Protein AF-A0A955P0U9-F1 (afdb_monomer_lite)

Secondary structure (DSSP, 8-state):
-----SSHHHHHHHHHGGGS---SSPPPTTHHHHSSSS---------S-------HHHHHHHHS----SS--EEEE-TT-SS---SSSSS-BSSSGGG--GGG-SSS--TT-EEEE---SS-EE--EEPPTT-EEEETTS-EEETTEEEE---GGG--EEE-SSTTS-SEEE-TTEEEES-EEEESSS-SEEEES-EEEEEES-EEEE-SSS-EEEEEESS-EEEEEEES-EEEESSEEEEEES--SEEEEES-EEE--SS-SEEEESS-PEEEEESS-EEEEEEEEEEEES--S-EEE-TT-EEEEEEEEEES--SEEEE-S-EEE-SSS-SEEEETT---EEEEEEEEEE----SS----SEEEESS--EEEEEEEEEEE-SSS-SEEEEEEE-SEEEE---TT-EEEESSS--EEEEEE-SEEEE-S-EEEESSS-SEEEES--SEEEEEEEEEE--SSS-SEEEE--SSTT---EEEEEEEEEE-SSS-SEEEES-S--

Radius of gyration: 32.24 Å; chains: 1; bounding box: 104×56×76 Å

Sequence (503 aa):
MLKNTRLSFILCWISLFYCQVSTSSPPTPVDLFQFAIYWTQTDVPLGTDTEDFTPPDLLCLLSGDCETGPGGIWFIDNSRPTNGDGTLANPFNSFAPVNAPDGTGDADAPGDLLYVLQGNAPYTVRVELEANQQLVGQGVDLVVNNQTLVEGSPEQIPTLNNIGSGTDVVTLANDCQVRGITIDLDGEDGISGVSVVGAVVQDVTITRSGGDPAGIFFMDTPSGTFEIRRVSIAGTGRGIEIRDCEGVFAIQDSMVSDPTDPALQVRGGSANIVVSGETRLQRDGPVVSFTSHSGDATFGETVEIVGSSLSFSGANGRYLFHSDIQFTGTRAGVSVRSNSTGDIHFDRFKAIQMPGSLFPQGMVSVQGGSANLTFDTIDLTQNSGAPLFQIDFDHLGSVTVASSSESIIRSTTGTGMQFDGANGFYRFLCPVDLQGGDSGIDIKGSSGQFTFADVAIDNPSGGNGVDISGSQTAGEIVDVTFENLDIATQGGTGFRVREAGFL

Structure (mmCIF, N/CA/C/O backbone):
data_AF-A0A955P0U9-F1
#
_entry.id   AF-A0A955P0U9-F1
#
loop_
_atom_site.group_PDB
_atom_site.id
_atom_site.type_symbol
_atom_site.label_atom_id
_atom_site.label_alt_id
_atom_site.label_comp_id
_atom_site.label_asym_id
_atom_site.label_entity_id
_atom_site.label_seq_id
_atom_site.pdbx_PDB_ins_code
_atom_site.Cartn_x
_atom_site.Cartn_y
_atom_site.Cartn_z
_atom_site.occupancy
_atom_site.B_iso_or_equiv
_atom_site.auth_seq_id
_atom_site.auth_comp_id
_atom_site.auth_asym_id
_atom_site.auth_atom_id
_atom_site.pdbx_PDB_model_num
ATOM 1 N N . MET A 1 1 ? -47.640 -21.673 -7.850 1.00 38.88 1 MET A N 1
ATOM 2 C CA . MET A 1 1 ? -47.700 -22.932 -7.077 1.00 38.88 1 MET A CA 1
ATOM 3 C C . MET A 1 1 ? -46.566 -22.911 -6.067 1.00 38.88 1 MET A C 1
ATOM 5 O O . MET A 1 1 ? -45.436 -22.723 -6.484 1.00 38.88 1 MET A O 1
ATOM 9 N N . LEU A 1 2 ? -46.920 -23.062 -4.784 1.00 36.91 2 LEU A N 1
ATOM 10 C CA . LEU A 1 2 ? -46.070 -23.244 -3.592 1.00 36.91 2 LEU A CA 1
ATOM 11 C C . LEU A 1 2 ? -45.080 -22.121 -3.218 1.00 36.91 2 LEU A C 1
ATOM 13 O O . LEU A 1 2 ? -43.942 -22.123 -3.667 1.00 36.91 2 LEU A O 1
ATOM 17 N N . LYS A 1 3 ? -45.523 -21.232 -2.311 1.00 36.12 3 LYS A N 1
ATOM 18 C CA . LYS A 1 3 ? -44.789 -20.689 -1.139 1.00 36.12 3 LYS A CA 1
ATOM 19 C C . LYS A 1 3 ? -45.646 -19.599 -0.466 1.00 36.12 3 LYS A C 1
ATOM 21 O O . LYS A 1 3 ? -45.677 -18.483 -0.960 1.00 36.12 3 LYS A O 1
ATOM 26 N N . ASN A 1 4 ? -46.390 -19.952 0.591 1.00 39.09 4 ASN A N 1
ATOM 27 C CA . ASN A 1 4 ? -46.800 -19.077 1.714 1.00 39.09 4 ASN A CA 1
ATOM 28 C C . ASN A 1 4 ? -47.915 -19.733 2.545 1.00 39.09 4 ASN A C 1
ATOM 30 O O . ASN A 1 4 ? -49.094 -19.450 2.361 1.00 39.09 4 ASN A O 1
ATOM 34 N N . THR A 1 5 ? -47.546 -20.611 3.478 1.00 40.34 5 THR A N 1
ATOM 35 C CA . THR A 1 5 ? -48.497 -21.253 4.411 1.00 40.34 5 THR A CA 1
ATOM 36 C C . THR A 1 5 ? -48.125 -21.100 5.886 1.00 40.34 5 THR A C 1
ATOM 38 O O . THR A 1 5 ? -48.725 -21.753 6.730 1.00 40.34 5 THR A O 1
ATOM 41 N N . ARG A 1 6 ? -47.193 -20.203 6.243 1.00 39.09 6 ARG A N 1
ATOM 42 C CA . ARG A 1 6 ? -46.857 -19.938 7.658 1.00 39.09 6 ARG A CA 1
ATOM 43 C C . ARG A 1 6 ? -47.364 -18.605 8.217 1.00 39.09 6 ARG A C 1
ATOM 45 O O . ARG A 1 6 ? -47.448 -18.475 9.428 1.00 39.09 6 ARG A O 1
ATOM 52 N N . LEU A 1 7 ? -47.816 -17.668 7.376 1.00 36.09 7 LEU A N 1
ATOM 53 C CA . LEU A 1 7 ? -48.340 -16.373 7.846 1.00 36.09 7 LEU A CA 1
ATOM 54 C C . LEU A 1 7 ? -49.856 -16.377 8.145 1.00 36.09 7 LEU A C 1
ATOM 56 O O . LEU A 1 7 ? -50.351 -15.515 8.863 1.00 36.09 7 LEU A O 1
ATOM 60 N N . SER A 1 8 ? -50.605 -17.368 7.649 1.00 37.38 8 SER A N 1
ATOM 61 C CA . SER A 1 8 ? -52.070 -17.425 7.811 1.00 37.38 8 SER A CA 1
ATOM 62 C C . SER A 1 8 ? -52.543 -18.042 9.134 1.00 37.38 8 SER A C 1
ATOM 64 O O . SER A 1 8 ? -53.713 -17.902 9.475 1.00 37.38 8 SER A O 1
ATOM 66 N N . PHE A 1 9 ? -51.661 -18.688 9.903 1.00 39.75 9 PHE A N 1
ATOM 67 C CA . PHE A 1 9 ? -52.024 -19.247 11.214 1.00 39.75 9 PHE A CA 1
ATOM 68 C C . PHE A 1 9 ? -51.986 -18.209 12.344 1.00 39.75 9 PHE A C 1
ATOM 70 O O . PHE A 1 9 ? -52.756 -18.322 13.292 1.00 39.75 9 PHE A O 1
ATOM 77 N N . ILE A 1 10 ? -51.169 -17.160 12.208 1.00 40.19 10 ILE A N 1
ATOM 78 C CA . ILE A 1 10 ? -50.999 -16.130 13.246 1.00 40.19 10 ILE A CA 1
ATOM 79 C C . ILE A 1 10 ? -52.130 -15.088 13.185 1.00 40.19 10 ILE A C 1
ATOM 81 O O . ILE A 1 10 ? -52.635 -14.658 14.218 1.00 40.19 10 ILE A O 1
ATOM 85 N N . LEU A 1 11 ? -52.634 -14.761 11.989 1.00 37.34 11 LEU A N 1
ATOM 86 C CA . LEU A 1 11 ? -53.763 -13.832 11.833 1.00 37.34 11 LEU A CA 1
ATOM 87 C C . LEU A 1 11 ? -55.137 -14.469 12.121 1.00 37.34 11 LEU A C 1
ATOM 89 O O . LEU A 1 11 ? -56.071 -13.755 12.472 1.00 37.34 11 LEU A O 1
ATOM 93 N N . CYS A 1 12 ? -55.266 -15.799 12.048 1.00 37.06 12 CYS A N 1
ATOM 94 C CA . CYS A 1 12 ? -56.518 -16.496 12.379 1.00 37.06 12 CYS A CA 1
ATOM 95 C C . CYS A 1 12 ? -56.765 -16.580 13.901 1.00 37.06 12 CYS A C 1
ATOM 97 O O . CYS A 1 12 ? -57.910 -16.624 14.347 1.00 37.06 12 CYS A O 1
ATOM 99 N N . TRP A 1 13 ? -55.703 -16.535 14.711 1.00 37.12 13 TRP A N 1
ATOM 100 C CA . TRP A 1 13 ? -55.807 -16.572 16.174 1.00 37.12 13 TRP A CA 1
ATOM 101 C C . TRP A 1 13 ? -56.169 -15.220 16.802 1.00 37.12 13 TRP A C 1
ATOM 103 O O . TRP A 1 13 ? -56.875 -15.178 17.806 1.00 37.12 13 TRP A O 1
ATOM 113 N N . ILE A 1 14 ? -55.779 -14.107 16.175 1.00 42.09 14 ILE A N 1
ATOM 114 C CA . ILE A 1 14 ? -56.054 -12.758 16.699 1.00 42.09 14 ILE A CA 1
ATOM 115 C C . ILE A 1 14 ? -57.525 -12.350 16.482 1.00 42.09 14 ILE A C 1
ATOM 117 O O . ILE A 1 14 ? -58.091 -11.614 17.288 1.00 42.09 14 ILE A O 1
ATOM 121 N N . SER A 1 15 ? -58.202 -12.879 15.456 1.00 38.53 15 SER A N 1
ATOM 122 C CA . SER A 1 15 ? -59.616 -12.560 15.196 1.00 38.53 15 SER A CA 1
ATOM 123 C C . SER A 1 15 ? -60.617 -13.366 16.033 1.00 38.53 15 SER A C 1
ATOM 125 O O . SER A 1 15 ? -61.756 -12.924 16.179 1.00 38.53 15 SER A O 1
ATOM 127 N N . LEU A 1 16 ? -60.227 -14.508 16.617 1.00 38.75 16 LEU A N 1
ATOM 128 C CA . LEU A 1 16 ? -61.136 -15.301 17.460 1.00 38.75 16 LEU A CA 1
ATOM 129 C C . LEU A 1 16 ? -61.224 -14.795 18.911 1.00 38.75 16 LEU A C 1
ATOM 131 O O . LEU A 1 16 ? -62.203 -15.085 19.594 1.00 38.75 16 LEU A O 1
ATOM 135 N N . PHE A 1 17 ? -60.255 -13.997 19.369 1.00 39.84 17 PHE A N 1
ATOM 136 C CA . PHE A 1 17 ? -60.226 -13.481 20.743 1.00 39.84 17 PHE A CA 1
ATOM 137 C C . PHE A 1 17 ? -60.968 -12.151 20.944 1.00 39.84 17 PHE A C 1
ATOM 139 O O . PHE A 1 17 ? -61.242 -11.768 22.079 1.00 39.84 17 PHE A O 1
ATOM 146 N N . TYR A 1 18 ? -61.392 -11.479 19.869 1.00 38.19 18 TYR A N 1
ATOM 147 C CA . TYR A 1 18 ? -62.153 -10.224 19.967 1.00 38.19 18 TYR A CA 1
ATOM 148 C C . TYR A 1 18 ? -63.669 -10.415 20.186 1.00 38.19 18 TYR A C 1
ATOM 150 O O . TYR A 1 18 ? -64.411 -9.436 20.220 1.00 38.19 18 TYR A O 1
ATOM 158 N N . CYS A 1 19 ? -64.153 -11.656 20.342 1.00 39.44 19 CYS A N 1
ATOM 159 C CA . CYS A 1 19 ? -65.591 -11.960 20.382 1.00 39.44 19 CYS A CA 1
ATOM 160 C C . CYS A 1 19 ? -66.141 -12.409 21.754 1.00 39.44 19 CYS A C 1
ATOM 162 O O . CYS A 1 19 ? -67.324 -12.732 21.836 1.00 39.44 19 CYS A O 1
ATOM 164 N N . GLN A 1 20 ? -65.362 -12.436 22.848 1.00 40.91 20 GLN A N 1
ATOM 165 C CA . GLN A 1 20 ? -65.901 -12.946 24.128 1.00 40.91 20 GLN A CA 1
ATOM 166 C C . GLN A 1 20 ? -65.518 -12.238 25.435 1.00 40.91 20 GLN A C 1
ATOM 168 O O . GLN A 1 20 ? -65.799 -12.774 26.504 1.00 40.91 20 GLN A O 1
ATOM 173 N N . VAL A 1 21 ? -65.019 -11.000 25.410 1.00 38.16 21 VAL A N 1
ATOM 174 C CA . VAL A 1 21 ? -64.883 -10.220 26.656 1.00 38.16 21 VAL A CA 1
ATOM 175 C C . VAL A 1 21 ? -65.615 -8.889 26.531 1.00 38.16 21 VAL A C 1
ATOM 177 O O . VAL A 1 21 ? -65.054 -7.879 26.119 1.00 38.16 21 VAL A O 1
ATOM 180 N N . SER A 1 22 ? -66.903 -8.887 26.891 1.00 51.00 22 SER A N 1
ATOM 181 C CA . SER A 1 22 ? -67.631 -7.657 27.205 1.00 51.00 22 SER A CA 1
ATOM 182 C C . SER A 1 22 ? -67.493 -7.356 28.699 1.00 51.00 22 SER A C 1
ATOM 184 O O . SER A 1 22 ? -68.324 -7.773 29.504 1.00 51.00 22 SER A O 1
ATOM 186 N N . THR A 1 23 ? -66.467 -6.600 29.075 1.00 50.78 23 THR A N 1
ATOM 187 C CA . THR A 1 23 ? -66.472 -5.835 30.329 1.00 50.78 23 THR A CA 1
ATOM 188 C C . THR A 1 23 ? -65.887 -4.446 30.092 1.00 50.78 23 THR A C 1
ATOM 190 O O . THR A 1 23 ? -65.059 -4.227 29.215 1.00 50.78 23 THR A O 1
ATOM 193 N N . SER A 1 24 ? -66.417 -3.482 30.832 1.00 51.28 24 SER A N 1
ATOM 194 C CA . SER A 1 24 ? -66.576 -2.072 30.478 1.00 51.28 24 SER A CA 1
ATOM 195 C C . SER A 1 24 ? -65.393 -1.144 30.807 1.00 51.28 24 SER A C 1
ATOM 197 O O . SER A 1 24 ? -65.598 -0.131 31.473 1.00 51.28 24 SER A O 1
ATOM 199 N N . SER A 1 25 ? -64.179 -1.425 30.322 1.00 54.34 25 SER A N 1
ATOM 200 C CA . SER A 1 25 ? -63.082 -0.431 30.300 1.00 54.34 25 SER A CA 1
ATOM 201 C C . SER A 1 25 ? -61.905 -0.859 29.405 1.00 54.34 25 SER A C 1
ATOM 203 O O . SER A 1 25 ? -61.571 -2.042 29.408 1.00 54.34 25 SER A O 1
ATOM 205 N N . PRO A 1 26 ? -61.253 0.065 28.666 1.00 52.50 26 PRO A N 1
ATOM 206 C CA . PRO A 1 26 ? -60.088 -0.254 27.837 1.00 52.50 26 PRO A CA 1
ATOM 207 C C . PRO A 1 26 ? -58.852 -0.557 28.710 1.00 52.50 26 PRO A C 1
ATOM 209 O O . PRO A 1 26 ? -58.604 0.194 29.657 1.00 52.50 26 PRO A O 1
ATOM 212 N N . PRO A 1 27 ? -58.071 -1.616 28.420 1.00 49.41 27 PRO A N 1
ATOM 213 C CA . PRO A 1 27 ? -56.840 -1.906 29.152 1.00 49.41 27 PRO A CA 1
ATOM 214 C C . PRO A 1 27 ? -55.739 -0.899 28.792 1.00 49.41 27 PRO A C 1
ATOM 216 O O . PRO A 1 27 ? -55.672 -0.404 27.663 1.00 49.41 27 PRO A O 1
ATOM 219 N N . THR A 1 28 ? -54.877 -0.582 29.757 1.00 51.22 28 THR A N 1
ATOM 220 C CA . THR A 1 28 ? -53.700 0.269 29.541 1.00 51.22 28 THR A CA 1
ATOM 221 C C . THR A 1 28 ? -52.543 -0.556 28.948 1.00 51.22 28 THR A C 1
ATOM 223 O O . THR A 1 28 ? -52.514 -1.777 29.108 1.00 51.22 28 THR A O 1
ATOM 226 N N . PRO A 1 29 ? -51.564 0.071 28.263 1.00 45.16 29 PRO A N 1
ATOM 227 C CA . PRO A 1 29 ? -50.500 -0.638 27.532 1.00 45.16 29 PRO A CA 1
ATOM 228 C C . PRO A 1 29 ? -49.595 -1.551 28.379 1.00 45.16 29 PRO A C 1
ATOM 230 O O . PRO A 1 29 ? -48.857 -2.355 27.819 1.00 45.16 29 PRO A O 1
ATOM 233 N N . VAL A 1 30 ? -49.652 -1.450 29.710 1.00 45.56 30 VAL A N 1
ATOM 234 C CA . VAL A 1 30 ? -48.815 -2.232 30.635 1.00 45.56 30 VAL A CA 1
ATOM 235 C C . VAL A 1 30 ? -49.377 -3.647 30.860 1.00 45.56 30 VAL A C 1
ATOM 237 O O . VAL A 1 30 ? -48.612 -4.580 31.087 1.00 45.56 30 VAL A O 1
ATOM 240 N N . ASP A 1 31 ? -50.686 -3.859 30.676 1.00 44.25 31 ASP A N 1
ATOM 241 C CA . ASP A 1 31 ? -51.332 -5.159 30.935 1.00 44.25 31 ASP A CA 1
ATOM 242 C C . ASP A 1 31 ? -51.135 -6.190 29.805 1.00 44.25 31 ASP A C 1
ATOM 244 O O . ASP A 1 31 ? -51.326 -7.389 30.010 1.00 44.25 31 ASP A O 1
ATOM 248 N N . LEU A 1 32 ? -50.713 -5.758 28.610 1.00 44.66 32 LEU A N 1
ATOM 249 C CA . LEU A 1 32 ? -50.479 -6.654 27.467 1.00 44.66 32 LEU A CA 1
ATOM 250 C C . LEU A 1 32 ? -49.106 -7.339 27.501 1.00 44.66 32 LEU A C 1
ATOM 252 O O . LEU A 1 32 ? -48.953 -8.408 26.913 1.00 44.66 32 LEU A O 1
ATOM 256 N N . PHE A 1 33 ? -48.129 -6.778 28.218 1.00 42.69 33 PHE A N 1
ATOM 257 C CA . PHE A 1 33 ? -46.791 -7.371 28.323 1.00 42.69 33 PHE A CA 1
ATOM 258 C C . PHE A 1 33 ? -46.695 -8.419 29.440 1.00 42.69 33 PHE A C 1
ATOM 260 O O . PHE A 1 33 ? -45.906 -9.356 29.351 1.00 42.69 33 PHE A O 1
ATOM 267 N N . GLN A 1 34 ? -47.548 -8.320 30.463 1.00 37.94 34 GLN A N 1
ATOM 268 C CA . GLN A 1 34 ? -47.523 -9.231 31.609 1.00 37.94 34 GLN A CA 1
ATOM 269 C C . GLN A 1 34 ? -48.381 -10.494 31.406 1.00 37.94 34 GLN A C 1
ATOM 271 O O . GLN A 1 34 ? -48.203 -11.484 32.112 1.00 37.94 34 GLN A O 1
ATOM 276 N N . PHE A 1 35 ? -49.260 -10.506 30.397 1.00 37.50 35 PHE A N 1
ATOM 277 C CA . PHE A 1 35 ? -50.147 -11.641 30.115 1.00 37.50 35 PHE A CA 1
ATOM 278 C C . PHE A 1 35 ? -49.555 -12.704 29.174 1.00 37.50 35 PHE A C 1
ATOM 280 O O . PHE A 1 35 ? -50.060 -13.823 29.129 1.00 37.50 35 PHE A O 1
ATOM 287 N N . ALA A 1 36 ? -48.468 -12.402 28.455 1.00 40.53 36 ALA A N 1
ATOM 288 C CA . ALA A 1 36 ? -47.833 -13.356 27.539 1.00 40.53 36 ALA A CA 1
ATOM 289 C C . ALA A 1 36 ? -46.915 -14.379 28.240 1.00 40.53 36 ALA A C 1
ATOM 291 O O . ALA A 1 36 ? -46.544 -15.377 27.630 1.00 40.53 36 ALA A O 1
ATOM 292 N N . ILE A 1 37 ? -46.573 -14.165 29.517 1.00 43.19 37 ILE A N 1
ATOM 293 C CA . ILE A 1 37 ? -45.608 -15.005 30.252 1.00 43.19 37 ILE A CA 1
ATOM 294 C C . ILE A 1 37 ? -46.299 -15.999 31.209 1.00 43.19 37 ILE A C 1
ATOM 296 O O . ILE A 1 37 ? -45.670 -16.940 31.677 1.00 43.19 37 ILE A O 1
ATOM 300 N N . TYR A 1 38 ? -47.611 -15.878 31.452 1.00 37.62 38 TYR A N 1
ATOM 301 C CA . TYR A 1 38 ? -48.301 -16.679 32.478 1.00 37.62 38 TYR A CA 1
ATOM 302 C C . TYR A 1 38 ? -49.257 -17.773 31.976 1.00 37.62 38 TYR A C 1
ATOM 304 O O . TYR A 1 38 ? -50.016 -18.313 32.778 1.00 37.62 38 TYR A O 1
ATOM 312 N N . TRP A 1 39 ? -49.239 -18.143 30.689 1.00 36.34 39 TRP A N 1
ATOM 313 C CA . TRP A 1 39 ? -50.168 -19.160 30.167 1.00 36.34 39 TRP A CA 1
ATOM 314 C C . TRP A 1 39 ? -49.530 -20.190 29.222 1.00 36.34 39 TRP A C 1
ATOM 316 O O . TRP A 1 39 ? -49.889 -20.314 28.054 1.00 36.34 39 TRP A O 1
ATOM 326 N N . THR A 1 40 ? -48.624 -21.005 29.769 1.00 44.03 40 THR A N 1
ATOM 327 C CA . THR A 1 40 ? -48.316 -22.358 29.253 1.00 44.03 40 THR A CA 1
ATOM 328 C C . THR A 1 40 ? -48.341 -23.440 30.342 1.00 44.03 40 THR A C 1
ATOM 330 O O . THR A 1 40 ? -47.801 -24.524 30.149 1.00 44.03 40 THR A O 1
ATOM 333 N N . GLN A 1 41 ? -49.028 -23.210 31.466 1.00 46.50 41 GLN A N 1
ATOM 334 C CA . GLN A 1 41 ? -49.318 -24.264 32.445 1.00 46.50 41 GLN A CA 1
ATOM 335 C C . GLN A 1 41 ? -50.801 -24.638 32.402 1.00 46.50 41 GLN A C 1
ATOM 337 O O . GLN A 1 41 ? -51.637 -24.037 33.068 1.00 46.50 41 GLN A O 1
ATOM 342 N N . THR A 1 42 ? -51.124 -25.656 31.604 1.00 43.25 42 THR A N 1
ATOM 343 C CA . THR A 1 42 ? -52.316 -26.486 31.823 1.00 43.25 42 THR A CA 1
ATOM 344 C C . THR A 1 42 ? -51.914 -27.960 31.781 1.00 43.25 42 THR A C 1
ATOM 346 O O . THR A 1 42 ? -51.629 -28.521 30.729 1.00 43.25 42 THR A O 1
ATOM 349 N N . ASP A 1 43 ? -51.827 -28.533 32.982 1.00 50.81 43 ASP A N 1
ATOM 350 C CA . ASP A 1 43 ? -52.039 -29.931 33.370 1.00 50.81 43 ASP A CA 1
ATOM 351 C C . ASP A 1 43 ? -51.729 -31.040 32.345 1.00 50.81 43 ASP A C 1
ATOM 353 O O . ASP A 1 43 ? -52.620 -31.585 31.689 1.00 50.81 43 ASP A O 1
ATOM 357 N N . VAL A 1 44 ? -50.471 -31.494 32.333 1.00 40.94 44 VAL A N 1
ATOM 358 C CA . VAL A 1 44 ? -50.109 -32.868 31.944 1.00 40.94 44 VAL A CA 1
ATOM 359 C C . VAL A 1 44 ? -49.415 -33.541 33.141 1.00 40.94 44 VAL A C 1
ATOM 361 O O . VAL A 1 44 ? -48.464 -32.970 33.678 1.00 40.94 44 VAL A O 1
ATOM 364 N N . PRO A 1 45 ? -49.854 -34.730 33.602 1.00 43.91 45 PRO A N 1
ATOM 365 C CA . PRO A 1 45 ? -49.245 -35.393 34.752 1.00 43.91 45 PRO A CA 1
ATOM 366 C C . PRO A 1 45 ? -47.844 -35.936 34.429 1.00 43.91 45 PRO A C 1
ATOM 368 O O . PRO A 1 45 ? -47.698 -36.857 33.630 1.00 43.91 45 PRO A O 1
ATOM 371 N N . LEU A 1 46 ? -46.846 -35.350 35.095 1.00 44.41 46 LEU A N 1
ATOM 372 C CA . LEU A 1 46 ? -45.542 -35.879 35.524 1.00 44.41 46 LEU A CA 1
ATOM 373 C C . LEU A 1 46 ? -45.052 -37.190 34.868 1.00 44.41 46 LEU A C 1
ATOM 375 O O . LEU A 1 46 ? -45.274 -38.288 35.381 1.00 44.41 46 LEU A O 1
ATOM 379 N N . GLY A 1 47 ? -44.260 -37.035 33.806 1.00 39.25 47 GLY A N 1
ATOM 380 C CA . GLY A 1 47 ? -43.128 -37.905 33.487 1.00 39.25 47 GLY A CA 1
ATOM 381 C C . GLY A 1 47 ? -41.851 -37.075 33.628 1.00 39.25 47 GLY A C 1
ATOM 382 O O . GLY A 1 47 ? -41.746 -36.011 33.030 1.00 39.25 47 GLY A O 1
ATOM 383 N N . THR A 1 48 ? -40.939 -37.515 34.487 1.00 51.31 48 THR A N 1
ATOM 384 C CA . THR A 1 48 ? -39.700 -36.831 34.878 1.00 51.31 48 THR A CA 1
ATOM 385 C C . THR A 1 48 ? -38.725 -36.694 33.708 1.00 51.31 48 THR A C 1
ATOM 387 O O . THR A 1 48 ? -38.015 -37.647 33.407 1.00 51.31 48 THR A O 1
ATOM 390 N N . ASP A 1 49 ? -38.744 -35.539 33.049 1.00 44.41 49 ASP A N 1
ATOM 391 C CA . ASP A 1 49 ? -37.568 -34.812 32.541 1.00 44.41 49 ASP A CA 1
ATOM 392 C C . ASP A 1 49 ? -38.056 -33.475 31.968 1.00 44.41 49 ASP A C 1
ATOM 394 O O . ASP A 1 49 ? -38.284 -33.303 30.772 1.00 44.41 49 ASP A O 1
ATOM 398 N N . THR A 1 50 ? -38.307 -32.525 32.867 1.00 39.81 50 THR A N 1
ATOM 399 C CA . THR A 1 50 ? -38.392 -31.106 32.521 1.00 39.81 50 THR A CA 1
ATOM 400 C C . THR A 1 50 ? -37.013 -30.515 32.753 1.00 39.81 50 THR A C 1
ATOM 402 O O . THR A 1 50 ? -36.720 -30.030 33.845 1.00 39.81 50 THR A O 1
ATOM 405 N N . GLU A 1 51 ? -36.157 -30.583 31.736 1.00 42.78 51 GLU A N 1
ATOM 406 C CA . GLU A 1 51 ? -35.146 -29.543 31.597 1.00 42.78 51 GLU A CA 1
ATOM 407 C C . GLU A 1 51 ? -35.895 -28.254 31.253 1.00 42.78 51 GLU A C 1
ATOM 409 O O . GLU A 1 51 ? -36.488 -28.115 30.179 1.00 42.78 51 GLU A O 1
ATOM 414 N N . ASP A 1 52 ? -35.959 -27.362 32.238 1.00 39.19 52 ASP A N 1
ATOM 415 C CA . ASP A 1 52 ? -36.456 -26.002 32.101 1.00 39.19 52 ASP A CA 1
ATOM 416 C C . ASP A 1 52 ? -35.640 -25.275 31.023 1.00 39.19 52 ASP A C 1
ATOM 418 O O . ASP A 1 52 ? -34.563 -24.747 31.279 1.00 39.19 52 ASP A O 1
ATOM 422 N N . PHE A 1 53 ? -36.180 -25.209 29.808 1.00 41.19 53 PHE A N 1
ATOM 423 C CA . PHE A 1 53 ? -35.814 -24.198 28.820 1.00 41.19 53 PHE A CA 1
ATOM 424 C C . PHE A 1 53 ? -36.688 -22.953 29.040 1.00 41.19 53 PHE A C 1
ATOM 426 O O . PHE A 1 53 ? -37.496 -22.574 28.190 1.00 41.19 53 PHE A O 1
ATOM 433 N N . THR A 1 54 ? -36.552 -22.290 30.189 1.00 43.12 54 THR A N 1
ATOM 434 C CA . THR A 1 54 ? -36.719 -20.830 30.184 1.00 43.12 54 THR A CA 1
ATOM 435 C C . THR A 1 54 ? -35.489 -20.296 29.453 1.00 43.12 54 THR A C 1
ATOM 437 O O . THR A 1 54 ? -34.413 -20.783 29.758 1.00 43.12 54 THR A O 1
ATOM 440 N N . PRO A 1 55 ? -35.579 -19.408 28.447 1.00 44.25 55 PRO A N 1
ATOM 441 C CA . PRO A 1 55 ? -34.383 -18.864 27.807 1.00 44.25 55 PRO A CA 1
ATOM 442 C C . PRO A 1 55 ? -33.661 -18.004 28.856 1.00 44.25 55 PRO A C 1
ATOM 444 O O . PRO A 1 55 ? -34.103 -16.875 29.090 1.00 44.25 55 PRO A O 1
ATOM 447 N N . PRO A 1 56 ? -32.612 -18.502 29.541 1.00 47.62 56 PRO A N 1
ATOM 448 C CA . PRO A 1 56 ? -32.019 -17.785 30.665 1.00 47.62 56 PRO A CA 1
ATOM 449 C C . PRO A 1 56 ? -31.233 -16.574 30.151 1.00 47.62 56 PRO A C 1
ATOM 451 O O . PRO A 1 56 ? -31.025 -15.606 30.875 1.00 47.62 56 PRO A O 1
ATOM 454 N N . ASP A 1 57 ? -30.876 -16.587 28.868 1.00 52.47 57 ASP A N 1
ATOM 455 C CA . ASP A 1 57 ? -29.861 -15.700 28.327 1.00 52.47 57 ASP A CA 1
ATOM 456 C C . ASP A 1 57 ? -30.370 -14.281 28.061 1.00 52.47 57 ASP A C 1
ATOM 458 O O . ASP A 1 57 ? -29.612 -13.337 28.238 1.00 52.47 57 ASP A O 1
ATOM 462 N N . LEU A 1 58 ? -31.647 -14.073 27.706 1.00 51.03 58 LEU A N 1
ATOM 463 C CA . LEU A 1 58 ? -32.123 -12.712 27.398 1.00 51.03 58 LEU A CA 1
ATOM 464 C C . LEU A 1 58 ? -32.343 -11.851 28.642 1.00 51.03 58 LEU A C 1
ATOM 466 O O . LEU A 1 58 ? -32.102 -10.646 28.609 1.00 51.03 58 LEU A O 1
ATOM 470 N N . LEU A 1 59 ? -32.838 -12.451 29.728 1.00 54.09 59 LEU A N 1
ATOM 471 C CA . LEU A 1 59 ? -33.128 -11.706 30.952 1.00 54.09 59 LEU A CA 1
ATOM 472 C C . LEU A 1 59 ? -31.845 -11.425 31.745 1.00 54.09 59 LEU A C 1
ATOM 474 O O . LEU A 1 59 ? -31.735 -10.351 32.328 1.00 54.09 59 LEU A O 1
ATOM 478 N N . CYS A 1 60 ? -30.866 -12.338 31.692 1.00 55.31 60 CYS A N 1
ATOM 479 C CA . CYS A 1 60 ? -29.541 -12.149 32.290 1.00 55.31 60 CYS A CA 1
ATOM 480 C C . CYS A 1 60 ? -28.745 -11.030 31.594 1.00 55.31 60 CYS A C 1
ATOM 482 O O . CYS A 1 60 ? -28.052 -10.261 32.256 1.00 55.31 60 CYS A O 1
ATOM 484 N N . LEU A 1 61 ? -28.897 -10.891 30.269 1.00 52.66 61 LEU A N 1
ATOM 485 C CA . LEU A 1 61 ? -28.242 -9.843 29.474 1.00 52.66 61 LEU A CA 1
ATOM 486 C C . LEU A 1 61 ? -28.784 -8.434 29.768 1.00 52.66 61 LEU A C 1
ATOM 488 O O . LEU A 1 61 ? -28.066 -7.449 29.635 1.00 52.66 61 LEU A O 1
ATOM 492 N N . LEU A 1 62 ? -30.058 -8.328 30.157 1.00 57.44 62 LEU A N 1
ATOM 493 C CA . LEU A 1 62 ? -30.720 -7.051 30.447 1.00 57.44 62 LEU A CA 1
ATOM 494 C C . LEU A 1 62 ? -30.592 -6.619 31.915 1.00 57.44 62 LEU A C 1
ATOM 496 O O . LEU A 1 62 ? -30.761 -5.435 32.200 1.00 57.44 62 LEU A O 1
ATOM 500 N N . SER A 1 63 ? -30.333 -7.549 32.844 1.00 58.88 63 SER A N 1
ATOM 501 C CA . SER A 1 63 ? -30.278 -7.252 34.283 1.00 58.88 63 SER A CA 1
ATOM 502 C C . SER A 1 63 ? -28.879 -6.945 34.821 1.00 58.88 63 SER A C 1
ATOM 504 O O . SER A 1 63 ? -28.788 -6.475 35.947 1.00 58.88 63 SER A O 1
ATOM 506 N N . GLY A 1 64 ? -27.809 -7.190 34.056 1.00 51.59 64 GLY A N 1
ATOM 507 C CA . GLY A 1 64 ? -26.428 -6.892 34.474 1.00 51.59 64 GLY A CA 1
ATOM 508 C C . GLY A 1 64 ? -25.862 -7.807 35.572 1.00 51.59 64 GLY A C 1
ATOM 509 O O . GLY A 1 64 ? -24.747 -7.582 36.023 1.00 51.59 64 GLY A O 1
ATOM 510 N N . ASP A 1 65 ? -26.600 -8.848 35.973 1.00 46.09 65 ASP A N 1
ATOM 511 C CA . ASP A 1 65 ? -26.266 -9.727 37.109 1.00 46.09 65 ASP A CA 1
ATOM 512 C C . ASP A 1 65 ? -25.768 -11.125 36.683 1.00 46.09 65 ASP A C 1
ATOM 514 O O . ASP A 1 65 ? -25.618 -12.021 37.517 1.00 46.09 65 ASP A O 1
ATOM 518 N N . CYS A 1 66 ? -25.526 -11.356 35.389 1.00 48.06 66 CYS A N 1
ATOM 519 C CA . CYS A 1 66 ? -24.852 -12.579 34.965 1.00 48.06 66 CYS A CA 1
ATOM 520 C C . CYS A 1 66 ? -23.368 -12.477 35.323 1.00 48.06 66 CYS A C 1
ATOM 522 O O . CYS A 1 66 ? -22.701 -11.548 34.876 1.00 48.06 66 CYS A O 1
ATOM 524 N N . GLU A 1 67 ? -22.830 -13.469 36.038 1.00 42.66 67 GLU A N 1
ATOM 525 C CA . GLU A 1 67 ? -21.426 -13.841 35.855 1.00 42.66 67 GLU A CA 1
ATOM 526 C C . GLU A 1 67 ? -21.300 -14.262 34.390 1.00 42.66 67 GLU A C 1
ATOM 528 O O . GLU A 1 67 ? -21.594 -15.399 34.012 1.00 42.66 67 GLU A O 1
ATOM 533 N N . THR A 1 68 ? -21.008 -13.288 33.533 1.00 40.47 68 THR A N 1
ATOM 534 C CA . THR A 1 68 ? -20.820 -13.516 32.116 1.00 40.47 68 THR A CA 1
ATOM 535 C C . THR A 1 68 ? -19.688 -14.522 31.997 1.00 40.47 68 THR A C 1
ATOM 537 O O . THR A 1 68 ? -18.612 -14.353 32.575 1.00 40.47 68 THR A O 1
ATOM 540 N N . GLY A 1 69 ? -19.911 -15.588 31.229 1.00 47.09 69 GLY A N 1
ATOM 541 C CA . GLY A 1 69 ? -18.787 -16.286 30.614 1.00 47.09 69 GLY A CA 1
ATOM 542 C C . GLY A 1 69 ? -17.888 -15.286 29.860 1.00 47.09 69 GLY A C 1
ATOM 543 O O . GLY A 1 69 ? -18.208 -14.101 29.796 1.00 47.09 69 GLY A O 1
ATOM 544 N N . PRO A 1 70 ? -16.765 -15.730 29.280 1.00 51.28 70 PRO A N 1
ATOM 545 C CA . PRO A 1 70 ? -15.837 -14.821 28.602 1.00 51.28 70 PRO A CA 1
ATOM 546 C C . PRO A 1 70 ? -16.582 -13.900 27.609 1.00 51.28 70 PRO A C 1
ATOM 548 O O . PRO A 1 70 ? -17.162 -14.406 26.645 1.00 51.28 70 PRO A O 1
ATOM 551 N N . GLY A 1 71 ? -16.601 -12.588 27.897 1.00 72.25 71 GLY A N 1
ATOM 552 C CA . GLY A 1 71 ? -17.222 -11.519 27.103 1.00 72.25 71 GLY A CA 1
ATOM 553 C C . GLY A 1 71 ? -18.389 -10.764 27.770 1.00 72.25 71 GLY A C 1
ATOM 554 O O . GLY A 1 71 ? -19.549 -10.986 27.417 1.00 72.25 71 GLY A O 1
ATOM 555 N N . GLY A 1 72 ? -18.102 -9.839 28.692 1.00 92.81 72 GLY A N 1
ATOM 556 C CA . GLY A 1 72 ? -19.028 -8.795 29.154 1.00 92.81 72 GLY A CA 1
ATOM 557 C C . GLY A 1 72 ? -19.278 -7.706 28.095 1.00 92.81 72 GLY A C 1
ATOM 558 O O . GLY A 1 72 ? -18.554 -7.606 27.105 1.00 92.81 72 GLY A O 1
ATOM 559 N N . ILE A 1 73 ? -20.324 -6.888 28.280 1.00 96.00 73 ILE A N 1
ATOM 560 C CA . ILE A 1 73 ? -20.618 -5.728 27.417 1.00 96.00 73 ILE A CA 1
ATOM 561 C C . ILE A 1 73 ? -20.652 -4.464 28.270 1.00 96.00 73 ILE A C 1
ATOM 563 O O . ILE A 1 73 ? -21.488 -4.348 29.167 1.00 96.00 73 ILE A O 1
ATOM 567 N N . TRP A 1 74 ? -19.810 -3.495 27.924 1.00 97.62 74 TRP A N 1
ATOM 568 C CA . TRP A 1 74 ? -19.681 -2.222 28.621 1.00 97.62 74 TRP A CA 1
ATOM 569 C C . TRP A 1 74 ? -20.126 -1.074 27.723 1.00 97.62 74 TRP A C 1
ATOM 571 O O . TRP A 1 74 ? -19.643 -0.926 26.604 1.00 97.62 74 TRP A O 1
ATOM 581 N N . PHE A 1 75 ? -21.049 -0.246 28.207 1.00 98.25 75 PHE A N 1
ATOM 582 C CA . PHE A 1 75 ? -21.576 0.906 27.479 1.00 98.25 75 PHE A CA 1
ATOM 583 C C . PHE A 1 75 ? -20.900 2.196 27.951 1.00 98.25 75 PHE A C 1
ATOM 585 O O . PHE A 1 75 ? -20.865 2.481 29.150 1.00 98.25 75 PHE A O 1
ATOM 592 N N . ILE A 1 76 ? -20.410 3.002 27.007 1.00 98.56 76 ILE A N 1
ATOM 593 C CA . ILE A 1 76 ? -19.715 4.270 27.263 1.00 98.56 76 ILE A CA 1
ATOM 594 C C . ILE A 1 76 ? -20.466 5.418 26.572 1.00 98.56 76 ILE A C 1
ATOM 596 O O . ILE A 1 76 ? -20.744 5.344 25.381 1.00 98.56 76 ILE A O 1
ATOM 600 N N . ASP A 1 77 ? -20.793 6.481 27.311 1.00 98.31 77 ASP A N 1
ATOM 601 C CA . ASP A 1 77 ? -21.561 7.648 26.854 1.00 98.31 77 ASP A CA 1
ATOM 602 C C . ASP A 1 77 ? -21.107 8.934 27.576 1.00 98.31 77 ASP A C 1
ATOM 604 O O . ASP A 1 77 ? -21.559 9.239 28.685 1.00 98.31 77 ASP A O 1
ATOM 608 N N . ASN A 1 78 ? -20.237 9.737 26.950 1.00 97.81 78 ASN A N 1
ATOM 609 C CA . ASN A 1 78 ? -19.743 10.985 27.560 1.00 97.81 78 ASN A CA 1
ATOM 610 C C . ASN A 1 78 ? -20.796 12.107 27.654 1.00 97.81 78 ASN A C 1
ATOM 612 O O . ASN A 1 78 ? -20.514 13.167 28.218 1.00 97.81 78 ASN A O 1
ATOM 616 N N . SER A 1 79 ? -22.020 11.896 27.152 1.00 97.75 79 SER A N 1
ATOM 617 C CA . SER A 1 79 ? -23.119 12.835 27.381 1.00 97.75 79 SER A CA 1
ATOM 618 C C . SER A 1 79 ? -23.665 12.749 28.814 1.00 97.75 79 SER A C 1
ATOM 620 O O . SER A 1 79 ? -24.367 13.662 29.267 1.00 97.75 79 SER A O 1
ATOM 622 N N . ARG A 1 80 ? -23.332 11.679 29.557 1.00 97.62 80 ARG A N 1
ATOM 623 C CA . ARG A 1 80 ? -23.783 11.477 30.937 1.00 97.62 80 ARG A CA 1
ATOM 624 C C . ARG A 1 80 ? -23.036 12.377 31.928 1.00 97.62 80 ARG A C 1
ATOM 626 O O . ARG A 1 80 ? -21.806 12.407 31.952 1.00 97.62 80 ARG A O 1
ATOM 633 N N . PRO A 1 81 ? -23.755 13.069 32.832 1.00 96.31 81 PRO A N 1
ATOM 634 C CA . PRO A 1 81 ? -23.128 13.977 33.794 1.00 96.31 81 PRO A CA 1
ATOM 635 C C . PRO A 1 81 ? -22.382 13.249 34.922 1.00 96.31 81 PRO A C 1
ATOM 637 O O . PRO A 1 81 ? -21.523 13.840 35.572 1.00 96.31 81 PRO A O 1
ATOM 640 N N . THR A 1 82 ? -22.722 11.987 35.183 1.00 96.69 82 THR A N 1
ATOM 641 C CA . THR A 1 82 ? -22.142 11.157 36.243 1.00 96.69 82 THR A CA 1
ATOM 642 C C . THR A 1 82 ? -21.786 9.793 35.687 1.00 96.69 82 THR A C 1
ATOM 644 O O . THR A 1 82 ? -22.501 9.286 34.824 1.00 96.69 82 THR A O 1
ATOM 647 N N . ASN A 1 83 ? -20.724 9.191 36.213 1.00 96.94 83 ASN A N 1
ATOM 648 C CA . ASN A 1 83 ? -20.341 7.841 35.833 1.00 96.94 83 ASN A CA 1
ATOM 649 C C . ASN A 1 83 ? -21.403 6.830 36.290 1.00 96.94 83 ASN A C 1
ATOM 651 O O . ASN A 1 83 ? -21.807 6.864 37.456 1.00 96.94 83 ASN A O 1
ATOM 655 N N . GLY A 1 84 ? -21.863 5.981 35.372 1.00 97.06 84 GLY A N 1
ATOM 656 C CA . GLY A 1 84 ? -22.743 4.855 35.670 1.00 97.06 84 GLY A CA 1
ATOM 657 C C . GLY A 1 84 ? -21.981 3.589 36.070 1.00 97.06 84 GLY A C 1
ATOM 658 O O . GLY A 1 84 ? -20.838 3.658 36.523 1.00 97.06 84 GLY A O 1
ATOM 659 N N . ASP A 1 85 ? -22.638 2.443 35.911 1.00 96.25 85 ASP A N 1
ATOM 660 C CA . ASP A 1 85 ? -22.109 1.099 36.190 1.00 96.25 85 ASP A CA 1
ATOM 661 C C . ASP A 1 85 ? -21.692 0.344 34.914 1.00 96.25 85 ASP A C 1
ATOM 663 O O . ASP A 1 85 ? -21.289 -0.812 34.992 1.00 96.25 85 ASP A O 1
ATOM 667 N N . GLY A 1 86 ? -21.776 0.995 33.750 1.00 96.62 86 GLY A N 1
ATOM 668 C CA . GLY A 1 86 ? -21.388 0.418 32.465 1.00 96.62 86 GLY A CA 1
ATOM 669 C C . GLY A 1 86 ? -22.491 -0.396 31.794 1.00 96.62 86 GLY A C 1
ATOM 670 O O . GLY A 1 86 ? -22.290 -0.872 30.682 1.00 96.62 86 GLY A O 1
ATOM 671 N N . THR A 1 87 ? -23.674 -0.515 32.405 1.00 96.19 87 THR A N 1
ATOM 672 C CA . THR A 1 87 ? -24.850 -1.121 31.763 1.00 96.19 87 THR A CA 1
ATOM 673 C C . THR A 1 87 ? -25.468 -0.186 30.718 1.00 96.19 87 THR A C 1
ATOM 675 O O . THR A 1 87 ? -25.266 1.027 30.740 1.00 96.19 87 THR A O 1
ATOM 678 N N . LEU A 1 88 ? -26.318 -0.717 29.831 1.00 95.94 88 LEU A N 1
ATOM 679 C CA . LEU A 1 88 ? -27.050 0.096 28.846 1.00 95.94 88 LEU A CA 1
ATOM 680 C C . LEU A 1 88 ? -27.913 1.193 29.502 1.00 95.94 88 LEU A C 1
ATOM 682 O O . LEU A 1 88 ? -28.081 2.279 28.947 1.00 95.94 88 LEU A O 1
ATOM 686 N N . ALA A 1 89 ? -28.479 0.914 30.682 1.00 96.50 89 ALA A N 1
ATOM 687 C CA . ALA A 1 89 ? -29.315 1.867 31.411 1.00 96.50 89 ALA A CA 1
ATOM 688 C C . ALA A 1 89 ? -28.486 2.954 32.117 1.00 96.50 89 ALA A C 1
ATOM 690 O O . ALA A 1 89 ? -28.918 4.110 32.166 1.00 96.50 89 ALA A O 1
ATOM 691 N N . ASN A 1 90 ? -27.302 2.595 32.627 1.00 97.12 90 ASN A N 1
ATOM 692 C CA . ASN A 1 90 ? -26.381 3.495 33.317 1.00 97.12 90 ASN A CA 1
ATOM 693 C C . ASN A 1 90 ? -24.958 3.362 32.734 1.00 97.12 90 ASN A C 1
ATOM 695 O O . ASN A 1 90 ? -24.070 2.830 33.404 1.00 97.12 90 ASN A O 1
ATOM 699 N N . PRO A 1 91 ? -24.708 3.857 31.509 1.00 98.12 91 PRO A N 1
ATOM 700 C CA . PRO A 1 91 ? -23.399 3.719 30.879 1.00 98.12 91 PRO A CA 1
ATOM 701 C C . PRO A 1 91 ? -22.317 4.472 31.663 1.00 98.12 91 PRO A C 1
ATOM 703 O O . PRO A 1 91 ? -22.596 5.443 32.380 1.00 98.12 91 PRO A O 1
ATOM 706 N N . PHE A 1 92 ? -21.064 4.051 31.508 1.00 98.31 92 PHE A N 1
ATOM 707 C CA . PHE A 1 92 ? -19.925 4.843 31.960 1.00 98.31 92 PHE A CA 1
ATOM 708 C C . PHE A 1 92 ? -19.897 6.179 31.219 1.00 98.31 92 PHE A C 1
ATOM 710 O O . PHE A 1 92 ? -20.244 6.251 30.043 1.00 98.31 92 PHE A O 1
ATOM 717 N N . ASN A 1 93 ? -19.474 7.254 31.885 1.00 97.44 93 ASN A N 1
ATOM 718 C CA . ASN A 1 93 ? -19.408 8.577 31.250 1.00 97.44 93 ASN A CA 1
ATOM 719 C C . ASN A 1 93 ? -18.028 8.914 30.659 1.00 97.44 93 ASN A C 1
ATOM 721 O O . ASN A 1 93 ? -17.798 10.026 30.188 1.00 97.44 93 ASN A O 1
ATOM 725 N N . SER A 1 94 ? -17.096 7.965 30.721 1.00 96.69 94 SER A N 1
ATOM 726 C CA . SER A 1 94 ? -15.749 8.029 30.155 1.00 96.69 94 SER A CA 1
ATOM 727 C C . SER A 1 94 ? -15.182 6.611 30.044 1.00 96.69 94 SER A C 1
ATOM 729 O O . SER A 1 94 ? -15.771 5.674 30.576 1.00 96.69 94 SER A O 1
ATOM 731 N N . PHE A 1 95 ? -14.022 6.463 29.409 1.00 96.62 95 PHE A N 1
ATOM 732 C CA . PHE A 1 95 ? -13.301 5.187 29.342 1.00 96.62 95 PHE A CA 1
ATOM 733 C C . PHE A 1 95 ? -12.528 4.839 30.619 1.00 96.62 95 PHE A C 1
ATOM 735 O O . PHE A 1 95 ? -12.057 3.721 30.738 1.00 96.62 95 PHE A O 1
ATOM 742 N N . ALA A 1 96 ? -12.385 5.757 31.584 1.00 95.25 96 ALA A N 1
ATOM 743 C CA . ALA A 1 96 ? -11.555 5.523 32.771 1.00 95.25 96 ALA A CA 1
ATOM 744 C C . ALA A 1 96 ? -11.871 4.220 33.548 1.00 95.25 96 ALA A C 1
ATOM 746 O O . ALA A 1 96 ? -10.934 3.647 34.098 1.00 95.25 96 ALA A O 1
ATOM 747 N N . PRO A 1 97 ? -13.131 3.738 33.619 1.00 96.56 97 PRO A N 1
ATOM 748 C CA . PRO A 1 97 ? -13.442 2.460 34.260 1.00 96.56 97 PRO A CA 1
ATOM 749 C C . PRO A 1 97 ? -13.058 1.206 33.463 1.00 96.56 97 PRO A C 1
ATOM 751 O O . PRO A 1 97 ? -13.078 0.141 34.061 1.00 96.56 97 PRO A O 1
ATOM 754 N N . VAL A 1 98 ? -12.774 1.319 32.161 1.00 96.19 98 VAL A N 1
ATOM 755 C CA . VAL A 1 98 ? -12.569 0.196 31.214 1.00 96.19 98 VAL A CA 1
ATOM 756 C C . VAL A 1 98 ? -11.277 0.337 30.398 1.00 96.19 98 VAL A C 1
ATOM 758 O O . VAL A 1 98 ? -11.223 0.020 29.216 1.00 96.19 98 VAL A O 1
ATOM 761 N N . ASN A 1 99 ? -10.302 1.056 30.952 1.00 92.94 99 ASN A N 1
ATOM 762 C CA . ASN A 1 99 ? -9.088 1.419 30.231 1.00 92.94 99 ASN A CA 1
ATOM 763 C C . ASN A 1 99 ? -7.974 1.774 31.219 1.00 92.94 99 ASN A C 1
ATOM 765 O O . ASN A 1 99 ? -7.496 2.919 31.290 1.00 92.94 99 ASN A O 1
ATOM 769 N N . ALA A 1 100 ? -7.623 0.805 32.056 1.00 88.69 100 ALA A N 1
ATOM 770 C CA . ALA A 1 100 ? -6.461 0.879 32.914 1.00 88.69 100 ALA A CA 1
ATOM 771 C C . ALA A 1 100 ? -5.205 0.449 32.133 1.00 88.69 100 ALA A C 1
ATOM 773 O O . ALA A 1 100 ? -5.280 -0.380 31.228 1.00 88.69 100 ALA A O 1
ATOM 774 N N . PRO A 1 101 ? -4.020 0.988 32.474 1.00 82.44 101 PRO A N 1
ATOM 775 C CA . PRO A 1 101 ? -2.773 0.546 31.859 1.00 82.44 101 PRO A CA 1
ATOM 776 C C . PRO A 1 101 ? -2.593 -0.972 31.975 1.00 82.44 101 PRO A C 1
ATOM 778 O O . PRO A 1 101 ? -2.756 -1.538 33.065 1.00 82.44 101 PRO A O 1
ATOM 781 N N . ASP A 1 102 ? -2.240 -1.605 30.855 1.00 81.06 102 ASP A N 1
ATOM 782 C CA . ASP A 1 102 ? -2.058 -3.056 30.732 1.00 81.06 102 ASP A CA 1
ATOM 783 C C . ASP A 1 102 ? -3.287 -3.894 31.152 1.00 81.06 102 ASP A C 1
ATOM 785 O O . ASP A 1 102 ? -3.126 -5.070 31.494 1.00 81.06 102 ASP A O 1
ATOM 789 N N . GLY A 1 103 ? -4.490 -3.304 31.188 1.00 82.88 103 GLY A N 1
ATOM 790 C CA . GLY A 1 103 ? -5.706 -4.024 31.580 1.00 82.88 103 GLY A CA 1
ATOM 791 C C . GLY A 1 103 ? -5.804 -4.348 33.074 1.00 82.88 103 GLY A C 1
ATOM 792 O O . GLY A 1 103 ? -6.410 -5.329 33.505 1.00 82.88 103 GLY A O 1
ATOM 793 N N . THR A 1 104 ? -5.053 -3.625 33.915 1.00 86.81 104 THR A N 1
ATOM 794 C CA . THR A 1 104 ? -4.969 -3.947 35.345 1.00 86.81 104 THR A CA 1
ATOM 795 C C . THR A 1 104 ? -5.850 -3.046 36.204 1.00 86.81 104 THR A C 1
ATOM 797 O O . THR A 1 104 ? -5.501 -1.908 36.519 1.00 86.81 104 THR A O 1
ATOM 800 N N . GLY A 1 105 ? -6.948 -3.610 36.713 1.00 86.88 105 GLY A N 1
ATOM 801 C CA . GLY A 1 105 ? -7.788 -2.974 37.737 1.00 86.88 105 GLY A CA 1
ATOM 802 C C . GLY A 1 105 ? -8.904 -2.078 37.194 1.00 86.88 105 GLY A C 1
ATOM 803 O O . GLY A 1 105 ? -9.451 -1.273 37.953 1.00 86.88 105 GLY A O 1
ATOM 804 N N . ASP A 1 106 ? -9.224 -2.220 35.916 1.00 93.88 106 ASP A N 1
ATOM 805 C CA . ASP A 1 106 ? -10.458 -1.796 35.262 1.00 93.88 106 ASP A CA 1
ATOM 806 C C . ASP A 1 106 ? -11.569 -2.857 35.396 1.00 93.88 106 ASP A C 1
ATOM 808 O O . ASP A 1 106 ? -11.446 -3.849 36.122 1.00 93.88 106 ASP A O 1
ATOM 812 N N . ALA A 1 107 ? -12.733 -2.534 34.835 1.00 94.00 107 ALA A N 1
ATOM 813 C CA . ALA A 1 107 ? -13.951 -3.325 34.926 1.00 94.00 107 ALA A CA 1
ATOM 814 C C . ALA A 1 107 ? -14.048 -4.406 33.843 1.00 94.00 107 ALA A C 1
ATOM 816 O O . ALA A 1 107 ? -14.720 -5.411 34.074 1.00 94.00 107 ALA A O 1
ATOM 817 N N . ASP A 1 108 ? -13.429 -4.188 32.686 1.00 95.06 108 ASP A N 1
ATOM 818 C CA . ASP A 1 108 ? -13.422 -5.117 31.566 1.00 95.06 108 ASP A CA 1
ATOM 819 C C . ASP A 1 108 ? -12.324 -6.182 31.684 1.00 95.06 108 ASP A C 1
ATOM 821 O O . ASP A 1 108 ? -11.521 -6.199 32.616 1.00 95.06 108 ASP A O 1
ATOM 825 N N . ALA A 1 109 ? -12.386 -7.159 30.785 1.00 93.88 109 ALA A N 1
ATOM 826 C CA . ALA A 1 109 ? -11.466 -8.285 30.714 1.00 93.88 109 ALA A CA 1
ATOM 827 C C . ALA A 1 109 ? -11.267 -8.744 29.254 1.00 93.88 109 ALA A C 1
ATOM 829 O O . ALA A 1 109 ? -12.005 -8.312 28.353 1.00 93.88 109 ALA A O 1
ATOM 830 N N . PRO A 1 110 ? -10.336 -9.682 28.979 1.00 94.44 110 PRO A N 1
ATOM 831 C CA . PRO A 1 110 ? -10.100 -10.143 27.620 1.00 94.44 110 PRO A CA 1
ATOM 832 C C . PRO A 1 110 ? -11.354 -10.810 27.043 1.00 94.44 110 PRO A C 1
ATOM 834 O O . PRO A 1 110 ? -11.953 -11.683 27.675 1.00 94.44 110 PR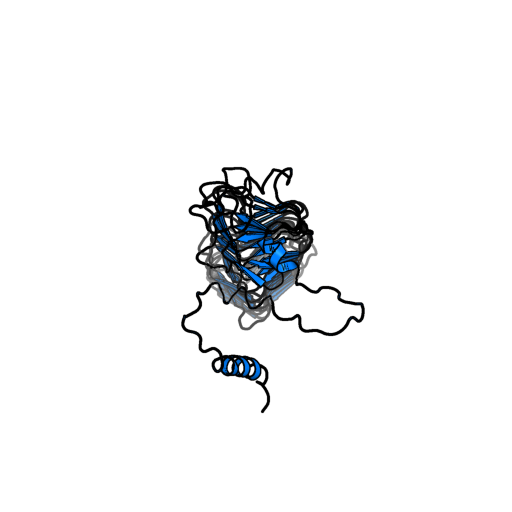O A O 1
ATOM 837 N N . GLY A 1 111 ? -11.723 -10.441 25.815 1.00 94.50 111 GLY A N 1
ATOM 838 C CA . GLY A 1 111 ? -12.932 -10.927 25.140 1.00 94.50 111 GLY A CA 1
ATOM 839 C C . GLY A 1 111 ? -14.176 -10.051 25.313 1.00 94.50 111 GLY A C 1
ATOM 840 O O . GLY A 1 111 ? -15.181 -10.314 24.650 1.00 94.50 111 GLY A O 1
ATOM 841 N N . ASP A 1 112 ? -14.121 -9.022 26.160 1.00 96.12 112 ASP A N 1
ATOM 842 C CA . ASP A 1 112 ? -15.235 -8.098 26.377 1.00 96.12 112 ASP A CA 1
ATOM 843 C C . ASP A 1 112 ? -15.507 -7.187 25.170 1.00 96.12 112 ASP A C 1
ATOM 845 O O . ASP A 1 112 ? -14.664 -6.960 24.295 1.00 96.12 112 ASP A O 1
ATOM 849 N N . LEU A 1 113 ? -16.727 -6.648 25.124 1.00 97.00 113 LEU A N 1
ATOM 850 C CA . LEU A 1 113 ? -17.164 -5.673 24.133 1.00 97.00 113 LEU A CA 1
ATOM 851 C C . LEU A 1 113 ? -17.354 -4.302 24.787 1.00 97.00 113 LEU A C 1
ATOM 853 O O . LEU A 1 113 ? -18.197 -4.129 25.664 1.00 97.00 113 LEU A O 1
ATOM 857 N N . LEU A 1 114 ? -16.633 -3.304 24.284 1.00 97.94 114 LEU A N 1
ATOM 858 C CA . LEU A 1 114 ? -16.791 -1.893 24.619 1.00 97.94 114 LEU A CA 1
ATOM 859 C C . LEU A 1 114 ? -17.683 -1.222 23.562 1.00 97.94 114 LEU A C 1
ATOM 861 O O . LEU A 1 114 ? -17.256 -1.001 22.426 1.00 97.94 114 LEU A O 1
ATOM 865 N N . TYR A 1 115 ? -18.931 -0.904 23.919 1.00 98.44 115 TYR A N 1
ATOM 866 C CA . TYR A 1 115 ? -19.887 -0.223 23.044 1.00 98.44 115 TYR A CA 1
ATOM 867 C C . TYR A 1 115 ? -19.941 1.281 23.332 1.00 98.44 115 TYR A C 1
ATOM 869 O O . TYR A 1 115 ? -20.409 1.723 24.385 1.00 98.44 115 TYR A O 1
ATOM 877 N N . VAL A 1 116 ? -19.487 2.087 22.377 1.00 98.62 116 VAL A N 1
ATOM 878 C CA . VAL A 1 116 ? -19.332 3.537 22.520 1.00 98.62 116 VAL A CA 1
ATOM 879 C C . VAL A 1 116 ? -20.508 4.251 21.863 1.00 98.62 116 VAL A C 1
ATOM 881 O O . VAL A 1 116 ? -20.665 4.251 20.641 1.00 98.62 116 VAL A O 1
ATOM 884 N N . LEU A 1 117 ? -21.335 4.892 22.679 1.00 98.56 117 LEU A N 1
ATOM 885 C CA . LEU A 1 117 ? -22.460 5.708 22.237 1.00 98.56 117 LEU A CA 1
ATOM 886 C C . LEU A 1 117 ? -21.967 7.058 21.701 1.00 98.56 117 LEU A C 1
ATOM 888 O O . LEU A 1 117 ? -20.921 7.573 22.112 1.00 98.56 117 LEU A O 1
ATOM 892 N N . GLN A 1 118 ? -22.729 7.660 20.789 1.00 97.94 118 GLN A N 1
ATOM 893 C CA . GLN A 1 118 ? -22.469 9.018 20.337 1.00 97.94 118 GLN A CA 1
ATOM 894 C C . GLN A 1 118 ? -22.509 9.974 21.528 1.00 97.94 118 GLN A C 1
ATOM 896 O O . GLN A 1 118 ? -23.513 10.104 22.226 1.00 97.94 118 GLN A O 1
ATOM 901 N N . GLY A 1 119 ? -21.392 10.663 21.717 1.00 96.00 119 GLY A N 1
ATOM 902 C CA . GLY A 1 119 ? -21.216 11.650 22.760 1.00 96.00 119 GLY A CA 1
ATOM 903 C C . GLY A 1 119 ? -21.782 13.032 22.432 1.00 96.00 119 GLY A C 1
ATOM 904 O O . GLY A 1 119 ? -22.259 13.296 21.329 1.00 96.00 119 GLY A O 1
ATOM 905 N N . ASN A 1 120 ? -21.655 13.965 23.380 1.00 95.69 120 ASN A N 1
ATOM 906 C CA . ASN A 1 120 ? -21.884 15.399 23.130 1.00 95.69 120 ASN A CA 1
ATOM 907 C C . ASN A 1 120 ? -20.623 16.132 22.616 1.00 95.69 120 ASN A C 1
ATOM 909 O O . ASN A 1 120 ? -20.710 17.288 22.196 1.00 95.69 120 ASN A O 1
ATOM 913 N N . ALA A 1 121 ? -19.470 15.463 22.660 1.00 96.56 121 ALA A N 1
ATOM 914 C CA . ALA A 1 121 ? -18.159 15.911 22.202 1.00 96.56 121 ALA A CA 1
ATOM 915 C C . ALA A 1 121 ? -17.282 14.683 21.867 1.00 96.56 121 ALA A C 1
ATOM 917 O O . ALA A 1 121 ? -17.639 13.568 22.264 1.00 96.56 121 ALA A O 1
ATOM 918 N N . PRO A 1 122 ? -16.137 14.857 21.178 1.00 96.44 122 PRO A N 1
ATOM 919 C CA . PRO A 1 122 ? -15.148 13.791 21.026 1.00 96.44 122 PRO A CA 1
ATOM 920 C C . PRO A 1 122 ? -14.681 13.219 22.373 1.00 96.44 122 PRO A C 1
ATOM 922 O O . PRO A 1 122 ? -14.572 13.940 23.369 1.00 96.44 122 PRO A O 1
ATOM 925 N N . TYR A 1 123 ? -14.411 11.917 22.400 1.00 96.94 123 TYR A N 1
ATOM 926 C CA . TYR A 1 123 ? -13.814 11.227 23.536 1.00 96.94 123 TYR A CA 1
ATOM 927 C C . TYR A 1 123 ? -12.301 11.414 23.506 1.00 96.94 123 TYR A C 1
ATOM 929 O O . TYR A 1 123 ? -11.614 10.716 22.760 1.00 96.94 123 TYR A O 1
ATOM 937 N N . THR A 1 124 ? -11.788 12.319 24.342 1.00 94.06 124 THR A N 1
ATOM 938 C CA . THR A 1 124 ? -10.340 12.495 24.493 1.00 94.06 124 THR A CA 1
ATOM 939 C C . THR A 1 124 ? -9.785 11.349 25.324 1.00 94.06 124 THR A C 1
ATOM 941 O O . THR A 1 124 ? -9.901 11.358 26.551 1.00 94.06 124 THR A O 1
ATOM 944 N N . VAL A 1 125 ? -9.242 10.338 24.651 1.00 93.69 125 VAL A N 1
ATOM 945 C CA . VAL A 1 125 ? -8.871 9.056 25.250 1.00 93.69 125 VAL A CA 1
ATOM 946 C C . VAL A 1 125 ? -7.741 8.378 24.467 1.00 93.69 125 VAL A C 1
ATOM 948 O O . VAL A 1 125 ? -7.574 8.599 23.271 1.00 93.69 125 VAL A O 1
ATOM 951 N N . ARG A 1 126 ? -6.992 7.519 25.158 1.00 93.31 126 ARG A N 1
ATOM 952 C CA . ARG A 1 126 ? -6.250 6.397 24.576 1.00 93.31 126 ARG A CA 1
ATOM 953 C C . ARG A 1 126 ? -6.995 5.124 24.946 1.00 93.31 126 ARG A C 1
ATOM 955 O O . ARG A 1 12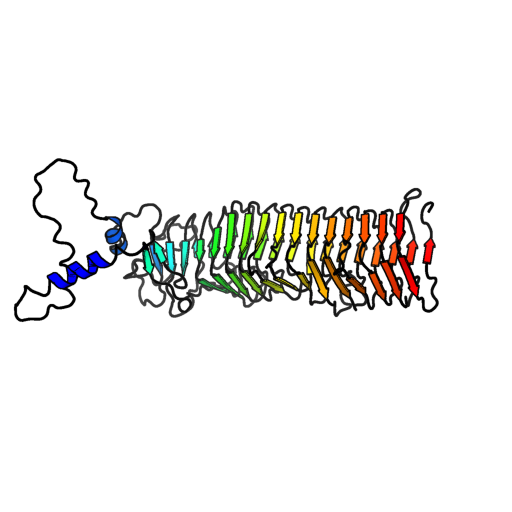6 ? -7.227 4.949 26.132 1.00 93.31 126 ARG A O 1
ATOM 962 N N . VAL A 1 127 ? -7.330 4.262 23.995 1.00 95.56 127 VAL A N 1
ATOM 963 C CA . VAL A 1 127 ? -7.945 2.956 24.258 1.00 95.56 127 VAL A CA 1
ATOM 964 C C . VAL A 1 127 ? -6.902 1.859 24.075 1.00 95.56 127 VAL A C 1
ATOM 966 O O . VAL A 1 127 ? -6.376 1.689 22.979 1.00 95.56 127 VAL A O 1
ATOM 969 N N . GLU A 1 128 ? -6.591 1.119 25.129 1.00 95.69 128 GLU A N 1
ATOM 970 C CA . GLU A 1 128 ? -5.732 -0.065 25.082 1.00 95.69 128 GLU A CA 1
ATOM 971 C C . GLU A 1 128 ? -6.623 -1.302 25.128 1.00 95.69 128 GLU A C 1
ATOM 973 O O . GLU A 1 128 ? -7.195 -1.604 26.166 1.00 95.69 128 GLU A O 1
ATOM 978 N N . LEU A 1 129 ? -6.776 -1.993 23.997 1.00 96.94 129 LEU A N 1
ATOM 979 C CA . LEU A 1 129 ? -7.585 -3.207 23.946 1.00 96.94 129 LEU A CA 1
ATOM 980 C C . LEU A 1 129 ? -6.785 -4.418 24.405 1.00 96.94 129 LEU A C 1
ATOM 982 O O . LEU A 1 129 ? -5.641 -4.624 23.996 1.00 96.94 129 LEU A O 1
ATOM 986 N N . GLU A 1 130 ? -7.437 -5.266 25.185 1.00 95.88 130 GLU A N 1
ATOM 987 C CA . GLU A 1 130 ? -6.942 -6.569 25.594 1.00 95.88 130 GLU A CA 1
ATOM 988 C C . GLU A 1 130 ? -7.308 -7.662 24.583 1.00 95.88 130 GLU A C 1
ATOM 990 O O . GLU A 1 130 ? -8.134 -7.485 23.688 1.00 95.88 130 GLU A O 1
ATOM 995 N N . ALA A 1 131 ? -6.694 -8.840 24.716 1.00 96.12 131 ALA A N 1
ATOM 996 C CA . ALA A 1 131 ? -6.861 -9.909 23.737 1.00 96.12 131 ALA A CA 1
ATOM 997 C C . ALA A 1 131 ? -8.339 -10.287 23.521 1.00 96.12 131 ALA A C 1
ATOM 999 O O . ALA A 1 131 ? -9.076 -10.530 24.474 1.00 9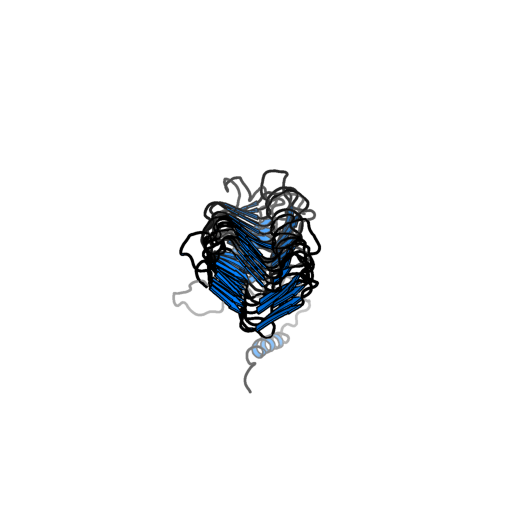6.12 131 ALA A O 1
ATOM 1000 N N . ASN A 1 132 ? -8.741 -10.438 22.258 1.00 96.31 132 ASN A N 1
ATOM 1001 C CA . ASN A 1 132 ? -10.102 -10.756 21.811 1.00 96.31 132 ASN A CA 1
ATOM 1002 C C . ASN A 1 132 ? -11.167 -9.690 22.119 1.00 96.31 132 ASN A C 1
ATOM 1004 O O . ASN A 1 132 ? -12.351 -9.950 21.888 1.00 96.31 132 ASN A O 1
ATOM 1008 N N . GLN A 1 133 ? -10.797 -8.514 22.633 1.00 96.88 133 GLN A N 1
ATOM 1009 C CA . GLN A 1 133 ? -11.775 -7.462 22.890 1.00 96.88 133 GLN A CA 1
ATOM 1010 C C . GLN A 1 133 ? -12.307 -6.824 21.606 1.00 96.88 133 GLN A C 1
ATOM 1012 O O . GLN A 1 133 ? -11.693 -6.862 20.533 1.00 96.88 133 GLN A O 1
ATOM 1017 N N . GLN A 1 134 ? -13.478 -6.204 21.726 1.00 97.81 134 GLN A N 1
ATOM 1018 C CA . GLN A 1 134 ? -14.142 -5.506 20.633 1.00 97.81 134 GLN A CA 1
ATOM 1019 C C . GLN A 1 134 ? -14.465 -4.068 21.031 1.00 97.81 134 GLN A C 1
ATOM 1021 O O . GLN A 1 134 ? -15.210 -3.841 21.975 1.00 97.81 134 GLN A O 1
ATOM 1026 N N . LEU A 1 135 ? -13.988 -3.097 20.258 1.00 98.38 135 LEU A N 1
ATOM 1027 C CA . LEU A 1 135 ? -14.387 -1.697 20.342 1.00 98.38 135 LEU A CA 1
ATOM 1028 C C . LEU A 1 135 ? -15.399 -1.391 19.239 1.00 98.38 135 LEU A C 1
ATOM 1030 O O . LEU A 1 135 ? -15.066 -1.399 18.052 1.00 98.38 135 LEU A O 1
ATOM 1034 N N . VAL A 1 136 ? -16.642 -1.124 19.623 1.00 98.50 136 VAL A N 1
ATOM 1035 C CA . VAL A 1 136 ? -17.764 -0.945 18.698 1.00 98.50 136 VAL A CA 1
ATOM 1036 C C . VAL A 1 136 ? -18.416 0.408 18.952 1.00 98.50 136 VAL A C 1
ATOM 1038 O O . VAL A 1 136 ? -18.926 0.658 20.035 1.00 98.50 136 VAL A O 1
ATOM 1041 N N . GLY A 1 137 ? -18.425 1.296 17.964 1.00 98.56 137 GLY A N 1
ATOM 1042 C CA . GLY A 1 137 ? -19.169 2.550 18.051 1.00 98.56 137 GLY A CA 1
ATOM 1043 C C . GLY A 1 137 ? -20.626 2.417 17.608 1.00 98.56 137 GLY A C 1
ATOM 1044 O O . GLY A 1 137 ? -20.967 1.556 16.801 1.00 98.56 137 GLY A O 1
ATOM 1045 N N . GLN A 1 138 ? -21.477 3.342 18.061 1.00 98.44 138 GLN A N 1
ATOM 1046 C CA . GLN A 1 138 ? -22.903 3.426 17.700 1.00 98.44 138 GLN A CA 1
ATOM 1047 C C . GLN A 1 138 ? -23.172 3.690 16.201 1.00 98.44 138 GLN A C 1
ATOM 1049 O O . GLN A 1 138 ? -24.315 3.657 15.748 1.00 98.44 138 GLN A O 1
ATOM 1054 N N . GLY A 1 139 ? -22.121 3.865 15.394 1.00 96.94 139 GLY A N 1
ATOM 1055 C CA . GLY A 1 139 ? -22.198 3.843 13.934 1.00 96.94 139 GLY A CA 1
ATOM 1056 C C . GLY A 1 139 ? -22.720 2.534 13.334 1.00 96.94 139 GLY A C 1
ATOM 1057 O O . GLY A 1 139 ? -23.165 2.520 12.188 1.00 96.94 139 GLY A O 1
ATOM 1058 N N . VAL A 1 140 ? -22.647 1.435 14.089 1.00 97.56 140 VAL A N 1
ATOM 1059 C CA . VAL A 1 140 ? -22.996 0.079 13.651 1.00 97.56 140 VAL A CA 1
ATOM 1060 C C . VAL A 1 140 ? -23.858 -0.626 14.694 1.00 97.56 140 VAL A C 1
ATOM 1062 O O . VAL A 1 140 ? -23.752 -0.348 15.885 1.00 97.56 140 VAL A O 1
ATOM 1065 N N . ASP A 1 141 ? -24.706 -1.551 14.240 1.00 97.81 141 ASP A N 1
ATOM 1066 C CA . ASP A 1 141 ? -25.564 -2.342 15.124 1.00 97.81 141 ASP A CA 1
ATOM 1067 C C . ASP A 1 141 ? -24.744 -3.114 16.167 1.00 97.81 141 ASP A C 1
ATOM 1069 O O . ASP A 1 141 ? -23.802 -3.843 15.829 1.00 97.81 141 ASP A O 1
ATOM 1073 N N . LEU A 1 142 ? -25.173 -3.044 17.428 1.00 96.69 142 LEU A N 1
ATOM 1074 C CA . LEU A 1 142 ? -24.734 -3.982 18.454 1.00 96.69 142 LEU A CA 1
ATOM 1075 C C . LEU A 1 142 ? -25.551 -5.265 18.335 1.00 96.69 142 LEU A C 1
ATOM 1077 O O . LEU A 1 142 ? -26.695 -5.325 18.793 1.00 96.69 142 LEU A O 1
ATOM 1081 N N . VAL A 1 143 ? -24.961 -6.298 17.739 1.00 92.69 143 VAL A N 1
ATOM 1082 C CA . VAL A 1 143 ? -25.598 -7.610 17.579 1.00 92.69 143 VAL A CA 1
ATOM 1083 C C . VAL A 1 143 ? -24.946 -8.630 18.501 1.00 92.69 143 VAL A C 1
ATOM 1085 O O . VAL A 1 143 ? -23.750 -8.886 18.407 1.00 92.69 143 VAL A O 1
ATOM 1088 N N . VAL A 1 144 ? -25.754 -9.269 19.345 1.00 88.75 144 VAL A N 1
ATOM 1089 C CA . VAL A 1 144 ? -25.326 -10.325 20.270 1.00 88.75 144 VAL A CA 1
ATOM 1090 C C . VAL A 1 144 ? -26.240 -11.525 20.074 1.00 88.75 144 VAL A C 1
ATOM 1092 O O . VAL A 1 144 ? -27.460 -11.388 20.093 1.00 88.75 144 VAL A O 1
ATOM 1095 N N . ASN A 1 145 ? -25.672 -12.710 19.833 1.00 87.56 145 ASN A N 1
ATOM 1096 C CA . ASN A 1 145 ? -26.437 -13.945 19.594 1.00 87.56 145 ASN A CA 1
ATOM 1097 C C . ASN A 1 145 ? -27.528 -13.802 18.508 1.00 87.56 145 ASN A C 1
ATOM 1099 O O . ASN A 1 145 ? -28.648 -14.291 18.660 1.00 87.56 145 ASN A O 1
ATOM 1103 N N . ASN A 1 146 ? -27.198 -13.123 17.401 1.00 88.38 146 ASN A N 1
ATOM 1104 C CA . ASN A 1 146 ? -28.110 -12.788 16.294 1.00 88.38 146 ASN A CA 1
ATOM 1105 C C . ASN A 1 146 ? -29.305 -11.893 16.676 1.00 88.38 146 ASN A C 1
ATOM 1107 O O . ASN A 1 146 ? -30.287 -11.838 15.933 1.00 88.38 146 ASN A O 1
ATOM 1111 N N . GLN A 1 147 ? -29.238 -11.190 17.806 1.00 91.94 147 GLN A N 1
ATOM 1112 C CA . GLN A 1 147 ? -30.212 -10.174 18.189 1.00 91.94 147 GLN A CA 1
ATOM 1113 C C . GLN A 1 147 ? -29.551 -8.802 18.236 1.00 91.94 147 GLN A C 1
ATOM 1115 O O . GLN A 1 147 ? -28.525 -8.622 18.889 1.00 91.94 147 GLN A O 1
ATOM 1120 N N . THR A 1 148 ? -30.153 -7.833 17.554 1.00 95.38 148 THR A N 1
ATOM 1121 C CA . THR A 1 148 ? -29.752 -6.429 17.654 1.00 95.38 148 THR A CA 1
ATOM 1122 C C . THR A 1 148 ? -30.225 -5.876 18.998 1.00 95.38 148 THR A C 1
ATOM 1124 O O . THR A 1 148 ? -31.428 -5.783 19.237 1.00 95.38 148 THR A O 1
ATOM 1127 N N . LEU A 1 149 ? -29.284 -5.542 19.882 1.00 94.75 149 LEU A N 1
ATOM 1128 C CA . LEU A 1 149 ? -29.556 -4.924 21.185 1.00 94.75 149 LEU A CA 1
ATOM 1129 C C . LEU A 1 149 ? -29.669 -3.404 21.072 1.00 94.75 149 LEU A C 1
ATOM 1131 O O . LEU A 1 149 ? -30.517 -2.792 21.718 1.00 94.75 149 LEU A O 1
ATOM 1135 N N . VAL A 1 150 ? -28.807 -2.809 20.247 1.00 97.12 150 VAL A N 1
ATOM 1136 C CA . VAL A 1 150 ? -28.811 -1.383 19.923 1.00 97.12 150 VAL A CA 1
ATOM 1137 C C . VAL A 1 150 ? -28.707 -1.255 18.410 1.00 97.12 150 VAL A C 1
ATOM 1139 O O . VAL A 1 150 ? -27.771 -1.783 17.811 1.00 97.12 150 VAL A O 1
ATOM 1142 N N . GLU A 1 151 ? -29.684 -0.586 17.799 1.00 97.62 151 GLU A N 1
ATOM 1143 C CA . GLU A 1 151 ? -29.622 -0.217 16.382 1.00 97.62 151 GLU A CA 1
ATOM 1144 C C . GLU A 1 151 ? -28.567 0.880 16.200 1.00 97.62 151 GLU A C 1
ATOM 1146 O O . GLU A 1 151 ? -28.576 1.890 16.913 1.00 97.62 151 GLU A O 1
ATOM 1151 N N . GLY A 1 152 ? -27.643 0.663 15.270 1.00 96.88 152 GLY A N 1
ATOM 1152 C CA . GLY A 1 152 ? -26.639 1.643 14.895 1.00 96.88 152 GLY A CA 1
ATOM 1153 C C . GLY A 1 152 ? -27.191 2.659 13.899 1.00 96.88 152 GLY A C 1
ATOM 1154 O O . GLY A 1 152 ? -28.148 2.399 13.167 1.00 96.88 152 GLY A O 1
ATOM 1155 N N . SER A 1 153 ? -26.559 3.828 13.836 1.00 96.81 153 SER A N 1
ATOM 1156 C CA . SER A 1 153 ? -26.835 4.828 12.802 1.00 96.81 153 SER A CA 1
ATOM 1157 C C . SER A 1 153 ? -25.533 5.471 12.310 1.00 96.81 153 SER A C 1
ATOM 1159 O O . SER A 1 153 ? -24.734 5.923 13.133 1.00 96.81 153 SER A O 1
ATOM 1161 N N . PRO A 1 154 ? -25.343 5.634 10.984 1.00 94.56 154 PRO A N 1
ATOM 1162 C CA . PRO A 1 154 ? -24.229 6.404 10.427 1.00 94.56 154 PRO A CA 1
ATOM 1163 C C . PRO A 1 154 ? -24.167 7.866 10.901 1.00 94.56 154 PRO A C 1
ATOM 1165 O O . PRO A 1 154 ? -23.112 8.488 10.818 1.00 94.56 154 PRO A O 1
ATOM 1168 N N . GLU A 1 155 ? -25.269 8.434 11.406 1.00 96.69 155 GLU A N 1
ATOM 1169 C CA . GLU A 1 155 ? -25.283 9.781 11.996 1.00 96.69 155 GLU A CA 1
ATOM 1170 C C . GLU A 1 155 ? -24.784 9.808 13.452 1.00 96.69 155 GLU A C 1
ATOM 1172 O O . GLU A 1 155 ? -24.544 10.885 14.006 1.00 96.69 155 GLU A O 1
ATOM 1177 N N . GLN A 1 156 ? -24.630 8.634 14.072 1.00 97.44 156 GLN A N 1
ATOM 1178 C CA . GLN A 1 156 ? -24.296 8.446 15.484 1.00 97.44 156 GLN A CA 1
ATOM 1179 C C . GLN A 1 156 ? -22.916 7.811 15.700 1.00 97.44 156 GLN A C 1
ATOM 1181 O O . GLN A 1 156 ? -22.672 7.153 16.709 1.00 97.44 156 GLN A O 1
ATOM 1186 N N . ILE A 1 157 ? -21.986 8.018 14.768 1.00 98.31 157 ILE A N 1
ATOM 1187 C CA . ILE A 1 157 ? -20.609 7.532 14.900 1.00 98.31 157 ILE A CA 1
ATOM 1188 C C . ILE A 1 157 ? -19.895 8.337 16.006 1.00 98.31 157 ILE A C 1
ATOM 1190 O O . ILE A 1 157 ? -19.774 9.560 15.876 1.00 98.31 157 ILE A O 1
ATOM 1194 N N . PRO A 1 158 ? -19.411 7.707 17.093 1.00 98.50 158 PRO A N 1
ATOM 1195 C CA . PRO A 1 158 ? -18.612 8.400 18.097 1.00 98.50 158 PRO A CA 1
ATOM 1196 C C . PRO A 1 158 ? -17.233 8.770 17.532 1.00 98.50 158 PRO A C 1
ATOM 1198 O O . PRO A 1 158 ? -16.646 8.029 16.739 1.00 98.50 158 PRO A O 1
ATOM 1201 N N . THR A 1 159 ? -16.697 9.907 17.974 1.00 98.00 159 THR A N 1
ATOM 1202 C CA . THR A 1 159 ? -15.338 10.351 17.636 1.00 98.00 159 THR A CA 1
ATOM 1203 C C . THR A 1 159 ? -14.409 10.129 18.821 1.00 98.00 159 THR A C 1
ATOM 1205 O O . THR A 1 159 ? -14.685 10.643 19.904 1.00 98.00 159 THR A O 1
ATOM 1208 N N . LEU A 1 160 ? -13.305 9.417 18.617 1.00 97.19 160 LEU A N 1
ATOM 1209 C CA . LEU A 1 160 ? -12.185 9.329 19.551 1.00 97.19 160 LEU A CA 1
ATOM 1210 C C . LEU A 1 160 ? -11.086 10.296 19.107 1.00 97.19 160 LEU A C 1
ATOM 1212 O O . LEU A 1 160 ? -10.808 10.415 17.914 1.00 97.19 160 LEU A O 1
ATOM 1216 N N . ASN A 1 161 ? -10.453 10.977 20.051 1.00 93.19 161 ASN A N 1
ATOM 1217 C CA . ASN A 1 161 ? -9.294 11.824 19.792 1.00 93.19 161 ASN A CA 1
ATOM 1218 C C . ASN A 1 161 ? -8.230 11.623 20.872 1.00 93.19 161 ASN A C 1
ATOM 1220 O O . ASN A 1 161 ? -8.520 11.225 21.997 1.00 93.19 161 ASN A O 1
ATOM 1224 N N . ASN A 1 162 ? -6.982 11.914 20.525 1.00 85.69 162 ASN A N 1
ATOM 1225 C CA . ASN A 1 162 ? -5.846 11.647 21.399 1.00 85.69 162 ASN A CA 1
ATOM 1226 C C . ASN A 1 162 ? -5.748 12.624 22.589 1.00 85.69 162 ASN A C 1
ATOM 1228 O O . ASN A 1 162 ? -6.059 13.813 22.465 1.00 85.69 162 ASN A O 1
ATOM 1232 N N . ILE A 1 163 ? -5.229 12.146 23.726 1.00 73.38 163 ILE A N 1
ATOM 1233 C CA . ILE A 1 163 ? -4.809 12.971 24.868 1.00 73.38 163 ILE A CA 1
ATOM 1234 C C . ILE A 1 163 ? -3.323 13.347 24.697 1.00 73.38 163 ILE A C 1
ATOM 1236 O O . ILE A 1 163 ? -2.449 12.866 25.412 1.00 73.38 163 ILE A O 1
ATOM 1240 N N . GLY A 1 164 ? -3.025 14.270 23.782 1.00 72.56 164 GLY A N 1
ATOM 1241 C CA . GLY A 1 164 ? -1.670 14.814 23.621 1.00 72.56 164 GLY A CA 1
ATOM 1242 C C . GLY A 1 164 ? -0.704 13.938 22.812 1.00 72.56 164 GLY A C 1
ATOM 1243 O O . GLY A 1 164 ? -1.091 12.969 22.180 1.00 72.56 164 GLY A O 1
ATOM 1244 N N . SER A 1 165 ? 0.567 14.340 22.771 1.00 76.56 165 SER A N 1
ATOM 1245 C CA . SER A 1 165 ? 1.626 13.680 21.993 1.00 76.56 165 SER A CA 1
ATOM 1246 C C . SER A 1 165 ? 2.155 12.413 22.680 1.00 76.56 165 SER A C 1
ATOM 1248 O O . SER A 1 165 ? 2.346 12.440 23.897 1.00 76.56 165 SER A O 1
ATOM 1250 N N . GLY A 1 166 ? 2.538 11.388 21.915 1.00 79.00 166 GLY A N 1
ATOM 1251 C CA . GLY A 1 166 ? 3.305 10.227 22.388 1.00 79.00 166 GLY A CA 1
ATOM 1252 C C . GLY A 1 166 ? 2.525 8.934 22.646 1.00 79.00 166 GLY A C 1
ATOM 1253 O O . GLY A 1 166 ? 3.129 7.973 23.117 1.00 79.00 166 GLY A O 1
ATOM 1254 N N . THR A 1 167 ? 1.221 8.893 22.379 1.00 85.19 167 THR A N 1
ATOM 1255 C CA . THR A 1 167 ? 0.387 7.687 22.489 1.00 85.19 167 THR A CA 1
ATOM 1256 C C . THR A 1 167 ? -0.569 7.541 21.317 1.00 85.19 167 THR A C 1
ATOM 1258 O O . THR A 1 167 ? -1.155 8.532 20.904 1.00 85.19 167 THR A O 1
ATOM 1261 N N . ASP A 1 168 ? -0.793 6.325 20.837 1.00 93.25 168 ASP A N 1
ATOM 1262 C CA . ASP A 1 168 ? -1.797 6.042 19.802 1.00 93.25 168 ASP A CA 1
ATOM 1263 C C . ASP A 1 168 ? -3.223 6.180 20.357 1.00 93.25 168 ASP A C 1
ATOM 1265 O O . ASP A 1 168 ? -3.428 6.064 21.568 1.00 93.25 168 ASP A O 1
ATOM 1269 N N . VAL A 1 169 ? -4.225 6.415 19.500 1.00 95.50 169 VAL A N 1
ATOM 1270 C CA . VAL A 1 169 ? -5.622 6.511 19.976 1.00 95.50 169 VAL A CA 1
ATOM 1271 C C . VAL A 1 169 ? -6.178 5.145 20.347 1.00 95.50 169 VAL A C 1
ATOM 1273 O O . VAL A 1 169 ? -6.833 5.028 21.380 1.00 95.50 169 VAL A O 1
ATOM 1276 N N . VAL A 1 170 ? -5.917 4.119 19.537 1.00 96.69 170 VAL A N 1
ATOM 1277 C CA . VAL A 1 170 ? -6.272 2.731 19.846 1.00 96.69 170 VAL A CA 1
ATOM 1278 C C . VAL A 1 170 ? -5.034 1.851 19.726 1.00 96.69 170 VAL A C 1
ATOM 1280 O O . VAL A 1 170 ? -4.452 1.747 18.649 1.00 96.69 170 VAL A O 1
ATOM 1283 N N . THR A 1 171 ? -4.651 1.182 20.808 1.00 96.44 171 THR A N 1
ATOM 1284 C CA . THR A 1 171 ? -3.621 0.138 20.806 1.00 96.44 171 THR A CA 1
ATOM 1285 C C . THR A 1 171 ? -4.305 -1.227 20.838 1.00 96.44 171 THR A C 1
ATOM 1287 O O . THR A 1 171 ? -5.159 -1.477 21.683 1.00 96.44 171 THR A O 1
ATOM 1290 N N . LEU A 1 172 ? -3.943 -2.107 19.909 1.00 97.38 172 LEU A N 1
ATOM 1291 C CA . LEU A 1 172 ? -4.510 -3.443 19.764 1.00 97.38 172 LEU A CA 1
ATOM 1292 C C . LEU A 1 172 ? -3.657 -4.493 20.482 1.00 97.38 172 LEU A C 1
ATOM 1294 O O . LEU A 1 172 ? -2.430 -4.488 20.363 1.00 97.38 172 LEU A O 1
ATOM 1298 N N . ALA A 1 173 ? -4.323 -5.453 21.120 1.00 96.75 173 ALA A N 1
ATOM 1299 C CA . ALA A 1 173 ? -3.773 -6.765 21.446 1.00 96.75 173 ALA A CA 1
ATOM 1300 C C . ALA A 1 173 ? -4.217 -7.820 20.409 1.00 96.75 173 ALA A C 1
ATOM 1302 O O . ALA A 1 173 ? -4.808 -7.500 19.375 1.00 96.75 173 ALA A O 1
ATOM 1303 N N . ASN A 1 174 ? -3.925 -9.096 20.679 1.00 97.50 174 ASN A N 1
ATOM 1304 C CA . ASN A 1 174 ? -4.268 -10.220 19.800 1.00 97.50 174 ASN A CA 1
ATOM 1305 C C . ASN A 1 174 ? -5.772 -10.323 19.548 1.00 97.50 174 ASN A C 1
ATOM 1307 O O . ASN A 1 174 ? -6.564 -10.198 20.480 1.00 97.50 174 ASN A O 1
ATOM 1311 N N . ASP A 1 175 ? -6.145 -10.602 18.302 1.00 97.25 175 ASP A N 1
ATOM 1312 C CA . ASP A 1 175 ? -7.506 -10.926 17.874 1.00 97.25 175 ASP A CA 1
ATOM 1313 C C . ASP A 1 175 ? -8.560 -9.856 18.235 1.00 97.25 175 ASP A C 1
ATOM 1315 O O . ASP A 1 175 ? -9.751 -10.147 18.361 1.00 97.25 175 ASP A O 1
ATOM 1319 N N . CYS A 1 176 ? -8.134 -8.598 18.390 1.00 97.81 176 CYS A N 1
ATOM 1320 C CA . CYS A 1 176 ? -9.026 -7.476 18.681 1.00 97.81 176 CYS A CA 1
ATOM 1321 C C . CYS A 1 176 ? -9.874 -7.075 17.468 1.00 97.81 176 CYS A C 1
ATOM 1323 O O . CYS A 1 176 ? -9.478 -7.258 16.311 1.00 97.81 176 CYS A O 1
ATOM 1325 N N . GLN A 1 177 ? -11.016 -6.437 17.728 1.00 98.25 177 GLN A N 1
ATOM 1326 C CA . GLN A 1 177 ? -11.837 -5.818 16.687 1.00 98.25 177 GLN A CA 1
ATOM 1327 C C . GLN A 1 177 ? -12.121 -4.350 16.990 1.00 98.25 177 GLN A C 1
ATOM 1329 O O . GLN A 1 177 ? -12.461 -4.000 18.113 1.00 98.25 177 GLN A O 1
ATOM 1334 N N . VAL A 1 178 ? -12.062 -3.500 15.970 1.00 98.62 178 VAL A N 1
ATOM 1335 C CA . VAL A 1 178 ? -12.430 -2.083 16.048 1.00 98.62 178 VAL A CA 1
ATOM 1336 C C . VAL A 1 178 ? -13.411 -1.770 14.933 1.00 98.62 178 VAL A C 1
ATOM 1338 O O . VAL A 1 178 ? -13.121 -2.043 13.764 1.00 98.62 178 VAL A O 1
ATOM 1341 N N . ARG A 1 179 ? -14.570 -1.194 15.272 1.00 98.38 179 ARG A N 1
ATOM 1342 C CA . ARG A 1 179 ? -15.577 -0.842 14.269 1.00 98.38 179 ARG A CA 1
ATOM 1343 C C . ARG A 1 179 ? -16.463 0.348 14.583 1.00 98.38 179 ARG A C 1
ATOM 1345 O O . ARG A 1 179 ? -16.791 0.601 15.737 1.00 98.38 179 ARG A O 1
ATOM 1352 N N . GLY A 1 180 ? -16.925 1.020 13.530 1.00 98.25 180 GLY A N 1
ATOM 1353 C CA . GLY A 1 180 ? -17.981 2.032 13.612 1.00 98.25 180 GLY A CA 1
ATOM 1354 C C . GLY A 1 180 ? -17.605 3.264 14.429 1.00 98.25 180 GLY A C 1
ATOM 1355 O O . GLY A 1 180 ? -18.469 3.840 15.087 1.00 98.25 180 GLY A O 1
ATOM 1356 N N . ILE A 1 181 ? -16.328 3.646 14.408 1.00 98.50 181 ILE A N 1
ATOM 1357 C CA . ILE A 1 181 ? -15.794 4.816 15.111 1.00 98.50 181 ILE A CA 1
ATOM 1358 C C . ILE A 1 181 ? -15.132 5.784 14.127 1.00 98.50 181 ILE A C 1
ATOM 1360 O O . ILE A 1 181 ? -14.638 5.392 13.067 1.00 98.50 181 ILE A O 1
ATOM 1364 N N . THR A 1 182 ? -15.092 7.060 14.499 1.00 98.12 182 THR A N 1
ATOM 1365 C CA . THR A 1 182 ? -14.208 8.051 13.878 1.00 98.12 182 THR A CA 1
ATOM 1366 C C . THR A 1 182 ? -13.026 8.306 14.803 1.00 98.12 182 THR A C 1
ATOM 1368 O O . THR A 1 182 ? -13.213 8.435 16.008 1.00 98.12 182 THR A O 1
ATOM 1371 N N . ILE A 1 183 ? -11.824 8.409 14.253 1.00 97.31 183 ILE A N 1
ATOM 1372 C CA . ILE A 1 183 ? -10.607 8.788 14.963 1.00 97.31 183 ILE A CA 1
ATOM 1373 C C . ILE A 1 183 ? -10.129 10.119 14.387 1.00 97.31 183 ILE A C 1
ATOM 1375 O O . ILE A 1 183 ? -9.866 10.211 13.189 1.00 97.31 183 ILE A O 1
ATOM 1379 N N . ASP A 1 184 ? -10.013 11.135 15.236 1.00 94.94 184 ASP A N 1
ATOM 1380 C CA . ASP A 1 184 ? -9.470 12.442 14.869 1.00 94.94 184 ASP A CA 1
ATOM 1381 C C . ASP A 1 184 ? -8.083 12.635 15.499 1.00 94.94 184 ASP A C 1
ATOM 1383 O O . ASP A 1 184 ? -7.934 12.647 16.726 1.00 94.94 184 ASP A O 1
ATOM 1387 N N . LEU A 1 185 ? -7.054 12.724 14.652 1.00 88.62 185 LEU A N 1
ATOM 1388 C CA . LEU A 1 185 ? -5.646 12.678 15.047 1.00 88.62 185 LEU A CA 1
ATOM 1389 C C . LEU A 1 185 ? -4.938 14.018 14.909 1.00 88.62 185 LEU A C 1
ATOM 1391 O O . LEU A 1 185 ? -4.892 14.615 13.832 1.00 88.62 185 LEU A O 1
ATOM 1395 N N . ASP A 1 186 ? -4.239 14.380 15.983 1.00 85.88 186 ASP A N 1
ATOM 1396 C CA . ASP A 1 186 ? -3.309 15.508 16.063 1.00 85.88 186 ASP A CA 1
ATOM 1397 C C . ASP A 1 186 ? -1.977 15.067 16.707 1.00 85.88 186 ASP A C 1
ATOM 1399 O O . ASP A 1 186 ? -1.564 15.587 17.742 1.00 85.88 186 ASP A O 1
ATOM 1403 N N . GLY A 1 187 ? -1.317 14.033 16.163 1.00 84.00 187 GLY A N 1
ATOM 1404 C CA . GLY A 1 187 ? 0.031 13.681 16.633 1.00 84.00 187 GLY A CA 1
ATOM 1405 C C . GLY A 1 187 ? 0.558 12.294 16.287 1.00 84.00 187 GLY A C 1
ATOM 1406 O O . GLY A 1 187 ? 1.570 12.214 15.599 1.00 84.00 187 GLY A O 1
ATOM 1407 N N . GLU A 1 188 ? -0.105 11.243 16.773 1.00 90.44 188 GLU A N 1
ATOM 1408 C CA . GLU A 1 188 ? 0.369 9.840 16.791 1.00 90.44 188 GLU A CA 1
ATOM 1409 C C . GLU A 1 188 ? -0.516 8.912 15.945 1.00 90.44 188 GLU A C 1
ATOM 1411 O O . GLU A 1 188 ? -1.378 9.401 15.204 1.00 90.44 188 GLU A O 1
ATOM 1416 N N . ASP A 1 189 ? -0.285 7.594 16.007 1.00 95.00 189 ASP A N 1
ATOM 1417 C CA . ASP A 1 189 ? -1.013 6.646 15.172 1.00 95.00 189 ASP A CA 1
ATOM 1418 C C . ASP A 1 189 ? -2.489 6.557 15.583 1.00 95.00 189 ASP A C 1
ATOM 1420 O O . ASP A 1 189 ? -2.868 6.701 16.750 1.00 95.00 189 ASP A O 1
ATOM 1424 N N . GLY A 1 190 ? -3.357 6.330 14.597 1.00 95.94 190 GLY A N 1
ATOM 1425 C CA . GLY A 1 190 ? -4.782 6.137 14.865 1.00 95.94 190 GLY A CA 1
ATOM 1426 C C . GLY A 1 190 ? -5.044 4.825 15.563 1.00 95.94 190 GLY A C 1
ATOM 1427 O O . GLY A 1 190 ? -5.606 4.784 16.656 1.00 95.94 190 GLY A O 1
ATOM 1428 N N . ILE A 1 191 ? -4.616 3.758 14.903 1.00 97.56 191 ILE A N 1
ATOM 1429 C CA . ILE A 1 191 ? -4.702 2.399 15.411 1.00 97.56 191 ILE A CA 1
ATOM 1430 C C . ILE A 1 191 ? -3.320 1.775 15.283 1.00 97.56 191 ILE A C 1
ATOM 1432 O O . ILE A 1 191 ? -2.760 1.765 14.185 1.00 97.56 191 ILE A O 1
ATOM 1436 N N . SER A 1 192 ? -2.794 1.231 16.375 1.00 97.25 192 SER A N 1
ATOM 1437 C CA . SER A 1 192 ? -1.501 0.556 16.392 1.00 97.25 192 SER A CA 1
ATOM 1438 C C . SER A 1 192 ? -1.594 -0.868 16.930 1.00 97.25 192 SER A C 1
ATOM 1440 O O . SER A 1 192 ? -2.451 -1.188 17.750 1.00 97.25 192 SER A O 1
ATOM 1442 N N . GLY A 1 193 ? -0.696 -1.740 16.478 1.00 96.62 193 GLY A N 1
ATOM 1443 C CA . GLY A 1 193 ? -0.520 -3.083 17.024 1.00 96.62 193 GLY A CA 1
ATOM 1444 C C . GLY A 1 193 ? 0.946 -3.505 16.996 1.00 96.62 193 GLY A C 1
ATOM 1445 O O . GLY A 1 193 ? 1.557 -3.565 15.927 1.00 96.62 193 GLY A O 1
ATOM 1446 N N . VAL A 1 194 ? 1.504 -3.824 18.165 1.00 96.56 194 VAL A N 1
ATOM 1447 C CA . VAL A 1 194 ? 2.888 -4.302 18.321 1.00 96.56 194 VAL A CA 1
ATOM 1448 C C . VAL A 1 194 ? 2.873 -5.784 18.682 1.00 96.56 194 VAL A C 1
ATOM 1450 O O . VAL A 1 194 ? 2.253 -6.167 19.670 1.00 96.56 194 VAL A O 1
ATOM 1453 N N . SER A 1 195 ? 3.533 -6.624 17.877 1.00 95.62 195 SER A N 1
ATOM 1454 C CA . SER A 1 195 ? 3.562 -8.089 18.062 1.00 95.62 195 SER A CA 1
ATOM 1455 C C . SER A 1 195 ? 2.176 -8.742 18.195 1.00 95.62 195 SER A C 1
ATOM 1457 O O . SER A 1 195 ? 2.010 -9.747 18.887 1.00 95.62 195 SER A O 1
ATOM 1459 N N . VAL A 1 196 ? 1.176 -8.170 17.523 1.00 96.25 196 VAL A N 1
ATOM 1460 C CA . VAL A 1 196 ? -0.214 -8.639 17.559 1.00 96.25 196 VAL A CA 1
ATOM 1461 C C . VAL A 1 196 ? -0.396 -9.883 16.685 1.00 96.25 196 VAL A C 1
ATOM 1463 O O . VAL A 1 196 ? 0.183 -9.991 15.606 1.00 96.25 196 VAL A O 1
ATOM 1466 N N . VAL A 1 197 ? -1.232 -10.822 17.116 1.00 97.38 197 VAL A N 1
ATOM 1467 C CA . VAL A 1 197 ? -1.704 -11.946 16.300 1.00 97.38 197 VAL A CA 1
ATOM 1468 C C . VAL A 1 197 ? -3.144 -11.677 15.894 1.00 97.38 197 VAL A C 1
ATOM 1470 O O . VAL A 1 197 ? -4.034 -11.790 16.725 1.00 97.38 197 VAL A O 1
ATOM 1473 N N . GLY A 1 198 ? -3.346 -11.310 14.629 1.00 96.56 198 GLY A N 1
ATOM 1474 C CA . GLY A 1 198 ? -4.649 -11.005 14.045 1.00 96.56 198 GLY A CA 1
ATOM 1475 C C . GLY A 1 198 ? -5.353 -9.767 14.614 1.00 96.56 198 GLY A C 1
ATOM 1476 O O . GLY A 1 198 ? -5.207 -9.412 15.778 1.00 96.56 198 GLY A O 1
ATOM 1477 N N . ALA A 1 199 ? -6.130 -9.090 13.772 1.00 98.12 199 ALA A N 1
ATOM 1478 C CA . ALA A 1 199 ? -7.053 -8.033 14.188 1.00 98.12 199 ALA A CA 1
ATOM 1479 C C . ALA A 1 199 ? -8.049 -7.719 13.066 1.00 98.12 199 ALA A C 1
ATOM 1481 O O . ALA A 1 199 ? -7.768 -7.948 11.888 1.00 98.12 199 ALA A O 1
ATOM 1482 N N . VAL A 1 200 ? -9.191 -7.131 13.419 1.00 98.38 200 VAL A N 1
ATOM 1483 C CA . VAL A 1 200 ? -10.168 -6.622 12.448 1.00 98.38 200 VAL A CA 1
ATOM 1484 C C . VAL A 1 200 ? -10.403 -5.137 12.686 1.00 98.38 200 VAL A C 1
ATOM 1486 O O . VAL A 1 200 ? -10.874 -4.740 13.746 1.00 98.38 200 VAL A O 1
ATOM 1489 N N . VAL A 1 201 ? -10.132 -4.313 11.681 1.00 98.62 201 VAL A N 1
ATOM 1490 C CA . VAL A 1 201 ? -10.476 -2.890 11.653 1.00 98.62 201 VAL A CA 1
ATOM 1491 C C . VAL A 1 201 ? -11.497 -2.677 10.547 1.00 98.62 201 VAL A C 1
ATOM 1493 O O . VAL A 1 201 ? -11.210 -2.914 9.372 1.00 98.62 201 VAL A O 1
ATOM 1496 N N . GLN A 1 202 ? -12.702 -2.243 10.909 1.00 98.56 202 GLN A N 1
ATOM 1497 C CA . GLN A 1 202 ? -13.819 -2.209 9.974 1.00 98.56 202 GLN A CA 1
ATOM 1498 C C . GLN A 1 202 ? -14.715 -0.985 10.150 1.00 98.56 202 GLN A C 1
ATOM 1500 O O . GLN A 1 202 ? -15.097 -0.676 11.265 1.00 98.56 202 GLN A O 1
ATOM 1505 N N . ASP A 1 203 ? -15.153 -0.337 9.070 1.00 97.94 203 ASP A N 1
ATOM 1506 C CA . ASP A 1 203 ? -16.083 0.806 9.166 1.00 97.94 203 ASP A CA 1
ATOM 1507 C C . ASP A 1 203 ? -15.513 1.935 10.053 1.00 97.94 203 ASP A C 1
ATOM 1509 O O . ASP A 1 203 ? -16.204 2.501 10.902 1.00 97.94 203 ASP A O 1
ATOM 1513 N N . VAL A 1 204 ? -14.215 2.218 9.898 1.00 98.50 204 VAL A N 1
ATOM 1514 C CA . VAL A 1 204 ? -13.488 3.240 10.666 1.00 98.50 204 VAL A CA 1
ATOM 1515 C C . VAL A 1 204 ? -13.127 4.410 9.760 1.00 98.50 204 VAL A C 1
ATOM 1517 O O . VAL A 1 204 ? -12.612 4.222 8.658 1.00 98.50 204 VAL A O 1
ATOM 1520 N N . THR A 1 205 ? -13.349 5.630 10.241 1.00 98.19 205 THR A N 1
ATOM 1521 C CA . THR A 1 205 ? -12.837 6.848 9.594 1.00 98.19 205 THR A CA 1
ATOM 1522 C C . THR A 1 205 ? -11.701 7.426 10.424 1.00 98.19 205 THR A C 1
ATOM 1524 O O . THR A 1 205 ? -11.851 7.579 11.627 1.00 98.19 205 THR A O 1
ATOM 1527 N N . ILE A 1 206 ? -10.577 7.765 9.798 1.00 97.69 206 ILE A N 1
ATOM 1528 C CA . ILE A 1 206 ? -9.413 8.384 10.432 1.00 97.69 206 ILE A CA 1
ATOM 1529 C C . ILE A 1 206 ? -9.125 9.709 9.724 1.00 97.69 206 ILE A C 1
ATOM 1531 O O . ILE A 1 206 ? -8.749 9.723 8.549 1.00 97.69 206 ILE A O 1
ATOM 1535 N N . THR A 1 207 ? -9.293 10.822 10.435 1.00 95.75 207 THR A N 1
ATOM 1536 C CA . THR A 1 207 ? -8.916 12.164 9.975 1.00 95.75 207 THR A CA 1
ATOM 1537 C C . THR A 1 207 ? -7.658 12.629 10.678 1.00 95.75 207 THR A C 1
ATOM 1539 O O . THR A 1 207 ? -7.454 12.357 11.858 1.00 95.75 207 THR A O 1
ATOM 1542 N N . ARG A 1 208 ? -6.778 13.303 9.936 1.00 90.94 208 ARG A N 1
ATOM 1543 C CA . ARG A 1 208 ? -5.439 13.638 10.421 1.00 90.94 208 ARG A CA 1
ATOM 1544 C C . ARG A 1 208 ? -5.064 15.075 10.129 1.00 90.94 208 ARG A C 1
ATOM 1546 O O . ARG A 1 208 ? -5.052 15.493 8.970 1.00 90.94 208 ARG A O 1
ATOM 1553 N N . SER A 1 209 ? -4.660 15.804 11.161 1.00 79.12 209 SER A N 1
ATOM 1554 C CA . SER A 1 209 ? -4.180 17.178 11.045 1.00 79.12 209 SER A CA 1
ATOM 1555 C C . SER A 1 209 ? -2.767 17.329 11.611 1.00 79.12 209 SER A C 1
ATOM 1557 O O . SER A 1 209 ? -2.580 17.935 12.654 1.00 79.12 209 SER A O 1
ATOM 1559 N N . GLY A 1 210 ? -1.747 16.818 10.915 1.00 76.12 210 GLY A N 1
ATOM 1560 C CA . GLY A 1 210 ? -0.337 17.035 11.270 1.00 76.12 210 GLY A CA 1
ATOM 1561 C C . GLY A 1 210 ? 0.459 15.765 11.585 1.00 76.12 210 GLY A C 1
ATOM 1562 O O . GLY A 1 210 ? -0.050 14.644 11.535 1.00 76.12 210 GLY A O 1
ATOM 1563 N N . GLY A 1 211 ? 1.750 15.968 11.865 1.00 78.94 211 GLY A N 1
ATOM 1564 C CA . GLY A 1 211 ? 2.694 14.923 12.266 1.00 78.94 211 GLY A CA 1
ATOM 1565 C C . GLY A 1 211 ? 3.127 13.957 11.158 1.00 78.94 211 GLY A C 1
ATOM 1566 O O . GLY A 1 211 ? 2.707 14.052 10.004 1.00 78.94 211 GLY A O 1
ATOM 1567 N N . ASP A 1 212 ? 3.980 13.013 11.557 1.00 88.25 212 ASP A N 1
ATOM 1568 C CA . ASP A 1 212 ? 4.409 11.865 10.756 1.00 88.25 212 ASP A CA 1
ATOM 1569 C C . ASP A 1 212 ? 3.925 10.491 11.295 1.00 88.25 212 ASP A C 1
ATOM 1571 O O . ASP A 1 212 ? 4.643 9.509 11.125 1.00 88.25 212 ASP A O 1
ATOM 1575 N N . PRO A 1 213 ? 2.763 10.336 11.965 1.00 90.00 213 PRO A N 1
ATOM 1576 C CA . PRO A 1 213 ? 2.287 8.993 12.299 1.00 90.00 213 PRO A CA 1
ATOM 1577 C C . PRO A 1 213 ? 1.640 8.310 11.083 1.00 90.00 213 PRO A C 1
ATOM 1579 O O . PRO A 1 213 ? 1.554 8.892 9.992 1.00 90.00 213 PRO A O 1
ATOM 1582 N N . ALA A 1 214 ? 1.176 7.080 11.240 1.00 94.88 214 ALA A N 1
ATOM 1583 C CA . ALA A 1 214 ? 0.308 6.353 10.330 1.00 94.88 214 ALA A CA 1
ATOM 1584 C C . ALA A 1 214 ? -1.164 6.422 10.784 1.00 94.88 214 ALA A C 1
ATOM 1586 O O . ALA A 1 214 ? -1.474 6.616 11.952 1.00 94.88 214 ALA A O 1
ATOM 1587 N N . GLY A 1 215 ? -2.112 6.293 9.852 1.00 96.56 215 GLY A N 1
ATOM 1588 C CA . GLY A 1 215 ? -3.512 6.106 10.241 1.00 96.56 215 GLY A CA 1
ATOM 1589 C C . GLY A 1 215 ? -3.675 4.755 10.935 1.00 96.56 215 GLY A C 1
ATOM 1590 O O . GLY A 1 215 ? -4.268 4.671 12.007 1.00 96.56 215 GLY A O 1
ATOM 1591 N N . ILE A 1 216 ? -3.079 3.720 10.340 1.00 97.94 216 ILE A N 1
ATOM 1592 C CA . ILE A 1 216 ? -2.985 2.374 10.906 1.00 97.94 216 ILE A CA 1
ATOM 1593 C C . ILE A 1 216 ? -1.529 1.915 10.863 1.00 97.94 216 ILE A C 1
ATOM 1595 O O . ILE A 1 216 ? -0.890 2.015 9.811 1.00 97.94 216 ILE A O 1
ATOM 1599 N N . PHE A 1 217 ? -1.032 1.374 11.973 1.00 97.69 217 PHE A N 1
ATOM 1600 C CA . PHE A 1 217 ? 0.340 0.909 12.105 1.00 97.69 217 PHE A CA 1
ATOM 1601 C C . PHE A 1 217 ? 0.447 -0.477 12.743 1.00 97.69 217 PHE A C 1
ATOM 1603 O O . PHE A 1 217 ? -0.052 -0.717 13.836 1.00 97.69 217 PHE A O 1
ATOM 1610 N N . PHE A 1 218 ? 1.178 -1.381 12.099 1.00 97.75 218 PHE A N 1
ATOM 1611 C CA . PHE A 1 218 ? 1.525 -2.683 12.667 1.00 97.75 218 PHE A CA 1
ATOM 1612 C C . PHE A 1 218 ? 3.042 -2.877 12.666 1.00 97.75 218 PHE A C 1
ATOM 1614 O O . PHE A 1 218 ? 3.687 -2.606 11.648 1.00 97.75 218 PHE A O 1
ATOM 1621 N N . MET A 1 219 ? 3.620 -3.335 13.786 1.00 96.62 219 MET A N 1
ATOM 1622 C CA . MET A 1 219 ? 5.071 -3.535 13.908 1.00 96.62 219 MET A CA 1
ATOM 1623 C C . MET A 1 219 ? 5.519 -4.699 14.806 1.00 96.62 219 MET A C 1
ATOM 1625 O O . MET A 1 219 ? 4.751 -5.195 15.628 1.00 96.62 219 MET A O 1
ATOM 1629 N N . ASP A 1 220 ? 6.790 -5.096 14.662 1.00 92.00 220 ASP A N 1
ATOM 1630 C CA . ASP A 1 220 ? 7.506 -6.099 15.468 1.00 92.00 220 ASP A CA 1
ATOM 1631 C C . ASP A 1 220 ? 6.893 -7.507 15.436 1.00 92.00 220 ASP A C 1
ATOM 1633 O O . ASP A 1 220 ? 6.393 -8.033 16.432 1.00 92.00 220 ASP A O 1
ATOM 1637 N N . THR A 1 221 ? 6.954 -8.154 14.269 1.00 88.19 221 THR A N 1
ATOM 1638 C CA . THR A 1 221 ? 6.466 -9.523 14.012 1.00 88.19 221 THR A CA 1
ATOM 1639 C C . THR A 1 221 ? 4.973 -9.796 14.282 1.00 88.19 221 THR A C 1
ATOM 1641 O O . THR A 1 221 ? 4.645 -10.892 14.742 1.00 88.19 221 THR A O 1
ATOM 1644 N N . PRO A 1 222 ? 4.022 -8.885 13.967 1.00 83.06 222 PRO A N 1
ATOM 1645 C CA . PRO A 1 222 ? 2.617 -9.252 13.906 1.00 83.06 222 PRO A CA 1
ATOM 1646 C C . PRO A 1 222 ? 2.421 -10.439 12.964 1.00 83.06 222 PRO A C 1
ATOM 1648 O O . PRO A 1 222 ? 3.104 -10.541 11.944 1.00 83.06 222 PRO A O 1
ATOM 1651 N N . SER A 1 223 ? 1.512 -11.344 13.309 1.00 91.81 223 SER A N 1
ATOM 1652 C CA . SER A 1 223 ? 1.236 -12.559 12.534 1.00 91.81 223 SER A CA 1
ATOM 1653 C C . SER A 1 223 ? -0.263 -12.872 12.521 1.00 91.81 223 SER A C 1
ATOM 1655 O O . SER A 1 223 ? -1.071 -12.120 13.057 1.00 91.81 223 SER A O 1
ATOM 1657 N N . GLY A 1 224 ? -0.676 -13.966 11.882 1.00 95.69 224 GLY A N 1
ATOM 1658 C CA . GLY A 1 224 ? -2.098 -14.291 11.744 1.00 95.69 224 GLY A CA 1
ATOM 1659 C C . GLY A 1 224 ? -2.762 -13.536 10.592 1.00 95.69 224 GLY A C 1
ATOM 1660 O O . GLY A 1 224 ? -2.145 -13.346 9.545 1.00 95.69 224 GLY A O 1
ATOM 1661 N N . THR A 1 225 ? -4.042 -13.189 10.744 1.00 97.06 225 THR A N 1
ATOM 1662 C CA . THR A 1 225 ? -4.833 -12.511 9.702 1.00 97.06 225 THR A CA 1
ATOM 1663 C C . THR A 1 225 ? -5.318 -11.158 10.196 1.00 97.06 225 THR A C 1
ATOM 1665 O O . THR A 1 225 ? -6.016 -11.079 11.203 1.00 97.06 225 THR A O 1
ATOM 1668 N N . PHE A 1 226 ? -4.982 -10.112 9.453 1.00 98.25 226 PHE A N 1
ATOM 1669 C CA . PHE A 1 226 ? -5.436 -8.748 9.673 1.00 98.25 226 PHE A CA 1
ATOM 1670 C C . PHE A 1 226 ? -6.431 -8.370 8.582 1.00 98.25 226 PHE A C 1
ATOM 1672 O O . PHE A 1 226 ? -6.117 -8.483 7.397 1.00 98.25 226 PHE A O 1
ATOM 1679 N N . GLU A 1 227 ? -7.617 -7.910 8.968 1.00 98.50 227 GLU A N 1
ATOM 1680 C CA . GLU A 1 227 ? -8.626 -7.396 8.041 1.00 98.50 227 GLU A CA 1
ATOM 1681 C C . GLU A 1 227 ? -8.787 -5.888 8.249 1.00 98.50 227 GLU A C 1
ATOM 1683 O O . GLU A 1 227 ? -9.123 -5.437 9.339 1.00 98.50 227 GLU A O 1
ATOM 1688 N N . ILE A 1 228 ? -8.556 -5.108 7.194 1.00 98.62 228 ILE A N 1
ATOM 1689 C CA . ILE A 1 228 ? -8.796 -3.665 7.130 1.00 98.62 228 ILE A CA 1
ATOM 1690 C C . ILE A 1 228 ? -9.880 -3.459 6.077 1.00 98.62 228 ILE A C 1
ATOM 1692 O O . ILE A 1 228 ? -9.605 -3.534 4.879 1.00 98.62 228 ILE A O 1
ATOM 1696 N N . ARG A 1 229 ? -11.125 -3.243 6.504 1.00 98.62 229 ARG A N 1
ATOM 1697 C CA . ARG A 1 229 ? -12.280 -3.226 5.598 1.00 98.62 229 ARG A CA 1
ATOM 1698 C C . ARG A 1 229 ? -13.127 -1.972 5.740 1.00 98.62 229 ARG A C 1
ATOM 1700 O O . ARG A 1 229 ? -13.581 -1.658 6.834 1.00 98.62 229 ARG A O 1
ATOM 1707 N N . ARG A 1 230 ? -13.437 -1.297 4.629 1.00 98.19 230 ARG A N 1
ATOM 1708 C CA . ARG A 1 230 ? -14.237 -0.054 4.649 1.00 98.19 230 ARG A CA 1
ATOM 1709 C C . ARG A 1 230 ? -13.659 0.984 5.607 1.00 98.19 230 ARG A C 1
ATOM 1711 O O . ARG A 1 230 ? -14.372 1.595 6.399 1.00 98.19 230 ARG A O 1
ATOM 1718 N N . VAL A 1 231 ? -12.340 1.139 5.551 1.00 98.62 231 VAL A N 1
ATOM 1719 C CA . VAL A 1 231 ? -11.617 2.147 6.320 1.00 98.62 231 VAL A CA 1
ATOM 1720 C C . VAL A 1 231 ? -11.347 3.352 5.430 1.00 98.62 231 VAL A C 1
ATOM 1722 O O . VAL A 1 231 ? -10.888 3.196 4.302 1.00 98.62 231 VAL A O 1
ATOM 1725 N N . SER A 1 232 ? -11.609 4.555 5.937 1.00 98.31 232 SER A N 1
ATOM 1726 C CA . SER A 1 232 ? -11.287 5.814 5.261 1.00 98.31 232 SER A CA 1
ATOM 1727 C C . SER A 1 232 ? -10.211 6.560 6.043 1.00 98.31 232 SER A C 1
ATOM 1729 O O . SER A 1 232 ? -10.462 6.963 7.171 1.00 98.31 232 SER A O 1
ATOM 1731 N N . ILE A 1 233 ? -9.034 6.781 5.459 1.00 97.88 233 ILE A N 1
ATOM 1732 C CA . ILE A 1 233 ? -7.921 7.535 6.053 1.00 97.88 233 ILE A CA 1
ATOM 1733 C C . ILE A 1 233 ? -7.669 8.783 5.208 1.00 97.88 233 ILE A C 1
ATOM 1735 O O . ILE A 1 233 ? -7.396 8.678 4.012 1.00 97.88 233 ILE A O 1
ATOM 1739 N N . ALA A 1 234 ? -7.719 9.962 5.824 1.00 96.62 234 ALA A N 1
ATOM 1740 C CA . ALA A 1 234 ? -7.460 11.228 5.147 1.00 96.62 234 ALA A CA 1
ATOM 1741 C C . ALA A 1 234 ? -6.577 12.166 5.981 1.00 96.62 234 ALA A C 1
ATOM 1743 O O . ALA A 1 234 ? -6.707 12.231 7.205 1.00 96.62 234 ALA A O 1
ATOM 1744 N N . GLY A 1 235 ? -5.724 12.940 5.306 1.00 93.12 235 GLY A N 1
ATOM 1745 C CA . GLY A 1 235 ? -4.855 13.946 5.926 1.00 93.12 235 GLY A CA 1
ATOM 1746 C C . GLY A 1 235 ? -3.371 13.596 5.830 1.00 93.12 235 GLY A C 1
ATOM 1747 O O . GLY A 1 235 ? -2.983 12.785 5.003 1.00 93.12 235 GLY A O 1
ATOM 1748 N N . THR A 1 236 ? -2.522 14.229 6.642 1.00 92.94 236 THR A N 1
ATOM 1749 C CA . THR A 1 236 ? -1.051 14.112 6.537 1.00 92.94 236 THR A CA 1
ATOM 1750 C C . THR A 1 236 ? -0.486 12.809 7.129 1.00 92.94 236 THR A C 1
ATOM 1752 O O . THR A 1 236 ? -1.212 12.056 7.763 1.00 92.94 236 THR A O 1
ATOM 1755 N N . GLY A 1 237 ? 0.819 12.561 6.955 1.00 93.50 237 GLY A N 1
ATOM 1756 C CA . GLY A 1 237 ? 1.585 11.397 7.438 1.00 93.50 237 GLY A CA 1
ATOM 1757 C C . GLY A 1 237 ? 1.482 10.158 6.548 1.00 93.50 237 GLY A C 1
ATOM 1758 O O . GLY A 1 237 ? 1.264 10.300 5.348 1.00 93.50 237 GLY A O 1
ATOM 1759 N N . ARG A 1 238 ? 1.684 8.957 7.110 1.00 95.62 238 ARG A N 1
ATOM 1760 C CA . ARG A 1 238 ? 1.527 7.654 6.426 1.00 95.62 238 ARG A CA 1
ATOM 1761 C C . ARG A 1 238 ? 0.067 7.199 6.418 1.00 95.62 238 ARG A C 1
ATOM 1763 O O . ARG A 1 238 ? -0.652 7.419 7.382 1.00 95.62 238 ARG A O 1
ATOM 1770 N N . GLY A 1 239 ? -0.387 6.522 5.370 1.00 97.19 239 GLY A N 1
ATOM 1771 C CA . GLY A 1 239 ? -1.725 5.920 5.376 1.00 97.19 239 GLY A CA 1
ATOM 1772 C C . GLY A 1 239 ? -1.778 4.687 6.278 1.00 97.19 239 GLY A C 1
ATOM 1773 O O . GLY A 1 239 ? -2.116 4.772 7.458 1.00 97.19 239 GLY A O 1
ATOM 1774 N N . ILE A 1 240 ? -1.402 3.548 5.704 1.00 98.31 240 ILE A N 1
ATOM 1775 C CA . ILE A 1 240 ? -1.254 2.260 6.382 1.00 98.31 240 ILE A CA 1
ATOM 1776 C C . ILE A 1 240 ? 0.231 1.887 6.367 1.00 98.31 240 ILE A C 1
ATOM 1778 O O . ILE A 1 240 ? 0.836 1.827 5.293 1.00 98.31 240 ILE A O 1
ATOM 1782 N N . GLU A 1 241 ? 0.817 1.623 7.535 1.00 98.25 241 GLU A N 1
ATOM 1783 C CA . GLU A 1 241 ? 2.179 1.101 7.662 1.00 98.25 241 GLU A CA 1
ATOM 1784 C C . GLU A 1 241 ? 2.186 -0.313 8.262 1.00 98.25 241 GLU A C 1
ATOM 1786 O O . GLU A 1 241 ? 1.596 -0.574 9.307 1.00 98.25 241 GLU A O 1
ATOM 1791 N N . ILE A 1 242 ? 2.901 -1.220 7.596 1.00 98.31 242 ILE A N 1
ATOM 1792 C CA . ILE A 1 242 ? 3.124 -2.608 8.009 1.00 98.31 242 ILE A CA 1
ATOM 1793 C C . ILE A 1 242 ? 4.638 -2.810 8.088 1.00 98.31 242 ILE A C 1
ATOM 1795 O O . ILE A 1 242 ? 5.334 -2.723 7.072 1.00 98.31 242 ILE A O 1
ATOM 1799 N N . ARG A 1 243 ? 5.175 -3.035 9.287 1.00 98.19 243 ARG A N 1
ATOM 1800 C CA . ARG A 1 243 ? 6.619 -3.075 9.542 1.00 98.19 243 ARG A CA 1
ATOM 1801 C C . ARG A 1 243 ? 7.038 -4.382 10.206 1.00 98.19 243 ARG A C 1
ATOM 1803 O O . ARG A 1 243 ? 6.527 -4.748 11.252 1.00 98.19 243 ARG A O 1
ATOM 1810 N N . ASP A 1 244 ? 7.990 -5.082 9.606 1.00 97.81 244 ASP A N 1
ATOM 1811 C CA . ASP A 1 244 ? 8.577 -6.319 10.119 1.00 97.81 244 ASP A CA 1
ATOM 1812 C C . ASP A 1 244 ? 7.512 -7.367 10.492 1.00 97.81 244 ASP A C 1
ATOM 1814 O O . ASP A 1 244 ? 7.645 -8.078 11.482 1.00 97.81 244 ASP A O 1
ATOM 1818 N N . CYS A 1 245 ? 6.433 -7.438 9.704 1.00 97.44 245 CYS A N 1
ATOM 1819 C CA . CYS A 1 245 ? 5.291 -8.324 9.936 1.00 97.44 245 CYS A CA 1
ATOM 1820 C C . CYS A 1 245 ? 5.377 -9.634 9.134 1.00 97.44 245 CYS A C 1
ATOM 1822 O O . CYS A 1 245 ? 6.017 -9.714 8.080 1.00 97.44 245 CYS A O 1
ATOM 1824 N N . GLU A 1 246 ? 4.646 -10.638 9.608 1.00 97.00 246 GLU A N 1
ATOM 1825 C CA . GLU A 1 246 ? 4.333 -11.901 8.937 1.00 97.00 246 GLU A CA 1
ATOM 1826 C C . GLU A 1 246 ? 2.800 -12.068 8.828 1.00 97.00 246 GLU A C 1
ATOM 1828 O O . GLU A 1 246 ? 2.031 -11.183 9.201 1.00 97.00 246 GLU A O 1
ATOM 1833 N N . GLY A 1 247 ? 2.321 -13.201 8.307 1.00 96.44 247 GLY A N 1
ATOM 1834 C CA . GLY A 1 247 ? 0.883 -13.480 8.204 1.00 96.44 247 GLY A CA 1
ATOM 1835 C C . GLY A 1 247 ? 0.229 -12.885 6.957 1.00 96.44 247 GLY A C 1
ATOM 1836 O O . GLY A 1 247 ? 0.844 -12.843 5.893 1.00 96.44 247 GLY A O 1
ATOM 1837 N N . VAL A 1 248 ? -1.042 -12.493 7.062 1.00 98.06 248 VAL A N 1
ATOM 1838 C CA . VAL A 1 248 ? -1.854 -11.974 5.951 1.00 98.06 248 VAL A CA 1
ATOM 1839 C C . VAL A 1 248 ? -2.490 -10.647 6.346 1.00 98.06 248 VAL A C 1
ATOM 1841 O O . VAL A 1 248 ? -3.150 -10.572 7.377 1.00 98.06 248 VAL A O 1
ATOM 1844 N N . PHE A 1 249 ? -2.356 -9.630 5.498 1.00 98.50 249 PHE A N 1
ATOM 1845 C CA . PHE A 1 249 ? -3.043 -8.345 5.623 1.00 98.50 249 PHE A CA 1
ATOM 1846 C C . PHE A 1 249 ? -3.997 -8.167 4.445 1.00 98.50 249 PHE A C 1
ATOM 1848 O O . PHE A 1 249 ? -3.561 -7.950 3.315 1.00 98.50 249 PHE A O 1
ATOM 1855 N N . ALA A 1 250 ? -5.297 -8.261 4.711 1.00 98.38 250 ALA A N 1
ATOM 1856 C CA . ALA A 1 250 ? -6.355 -8.042 3.737 1.00 98.38 250 ALA A CA 1
ATOM 1857 C C . ALA A 1 250 ? -6.902 -6.613 3.870 1.00 98.38 250 ALA A C 1
ATOM 1859 O O . ALA A 1 250 ? -7.552 -6.285 4.858 1.00 98.38 250 ALA A O 1
ATOM 1860 N N . ILE A 1 251 ? -6.648 -5.768 2.871 1.00 98.69 251 ILE A N 1
ATOM 1861 C CA . ILE A 1 251 ? -7.179 -4.406 2.757 1.00 98.69 251 ILE A CA 1
ATOM 1862 C C . ILE A 1 251 ? -8.298 -4.429 1.716 1.00 98.69 251 ILE A C 1
ATOM 1864 O O . ILE A 1 251 ? -8.055 -4.728 0.545 1.00 98.69 251 ILE A O 1
ATOM 1868 N N . GLN A 1 252 ? -9.528 -4.139 2.127 1.00 98.50 252 GLN A N 1
ATOM 1869 C CA . GLN A 1 252 ? -10.708 -4.267 1.277 1.00 98.50 252 GLN A CA 1
ATOM 1870 C C . GLN A 1 252 ? -11.609 -3.031 1.360 1.00 98.50 252 GLN A C 1
ATOM 1872 O O . GLN A 1 252 ? -11.841 -2.497 2.445 1.00 98.50 252 GLN A O 1
ATOM 1877 N N . ASP A 1 253 ? -12.149 -2.592 0.221 1.00 98.06 253 ASP A N 1
ATOM 1878 C CA . ASP A 1 253 ? -13.141 -1.509 0.124 1.00 98.06 253 ASP A CA 1
ATOM 1879 C C . ASP A 1 253 ? -12.729 -0.235 0.890 1.00 98.06 253 ASP A C 1
ATOM 1881 O O . ASP A 1 253 ? -13.560 0.414 1.520 1.00 98.06 253 ASP A O 1
ATOM 1885 N N . SER A 1 254 ? -11.429 0.079 0.926 1.00 98.44 254 SER A N 1
ATOM 1886 C CA . SER A 1 254 ? -10.867 1.128 1.790 1.00 98.44 254 SER A CA 1
ATOM 1887 C C . SER A 1 254 ? -10.346 2.321 0.987 1.00 98.44 254 SER A C 1
ATOM 1889 O O . SER A 1 254 ? -9.914 2.185 -0.151 1.00 98.44 254 SER A O 1
ATOM 1891 N N . MET A 1 255 ? -10.345 3.511 1.577 1.00 98.25 255 MET A N 1
ATOM 1892 C CA . MET A 1 255 ? -9.868 4.735 0.937 1.00 98.25 255 MET A CA 1
ATOM 1893 C C . MET A 1 255 ? -8.740 5.352 1.758 1.00 98.25 255 MET A C 1
ATOM 1895 O O . MET A 1 255 ? -8.900 5.601 2.946 1.00 98.25 255 MET A O 1
ATOM 1899 N N . VAL A 1 256 ? -7.605 5.636 1.121 1.00 97.75 256 VAL A N 1
ATOM 1900 C CA . VAL A 1 256 ? -6.505 6.405 1.714 1.00 97.75 256 VAL A CA 1
ATOM 1901 C C . VAL A 1 256 ? -6.210 7.591 0.807 1.00 97.75 256 VAL A C 1
ATOM 1903 O O . VAL A 1 256 ? -5.799 7.395 -0.337 1.00 97.75 256 VAL A O 1
ATOM 1906 N N . SER A 1 257 ? -6.418 8.812 1.297 1.00 96.06 257 SER A N 1
ATOM 1907 C CA . SER A 1 257 ? -6.300 10.032 0.491 1.00 96.06 257 SER A CA 1
ATOM 1908 C C . SER A 1 257 ? -5.396 11.089 1.111 1.00 96.06 257 SER A C 1
ATOM 1910 O O . SER A 1 257 ? -5.536 11.446 2.281 1.00 96.06 257 SER A O 1
ATOM 1912 N N . ASP A 1 258 ? -4.517 11.622 0.265 1.00 92.38 258 ASP A N 1
ATOM 1913 C CA . ASP A 1 258 ? -3.618 12.749 0.521 1.00 92.38 258 ASP A CA 1
ATOM 1914 C C . ASP A 1 258 ? -2.630 12.607 1.710 1.00 92.38 258 ASP A C 1
ATOM 1916 O O . ASP A 1 258 ? -2.288 13.623 2.322 1.00 92.38 258 ASP A O 1
ATOM 1920 N N . PRO A 1 259 ? -2.089 11.401 2.007 1.00 94.31 259 PRO A N 1
ATOM 1921 C CA . PRO A 1 259 ? -1.023 11.243 2.987 1.00 94.31 259 PRO A CA 1
ATOM 1922 C C . PRO A 1 259 ? 0.242 11.971 2.513 1.00 94.31 259 PRO A C 1
ATOM 1924 O O . PRO A 1 259 ? 0.573 12.000 1.323 1.00 94.31 259 PRO A O 1
ATOM 1927 N N . THR A 1 260 ? 0.986 12.584 3.439 1.00 94.12 260 THR A N 1
ATOM 1928 C CA . THR A 1 260 ? 2.267 13.225 3.086 1.00 94.12 260 THR A CA 1
ATOM 1929 C C . THR A 1 260 ? 3.353 12.200 2.804 1.00 94.12 260 THR A C 1
ATOM 1931 O O . THR A 1 260 ? 4.304 12.532 2.099 1.00 94.12 260 THR A O 1
ATOM 1934 N N . ASP A 1 261 ? 3.184 10.976 3.300 1.00 95.00 261 ASP A N 1
ATOM 1935 C CA . ASP A 1 261 ? 4.002 9.775 3.124 1.00 95.00 261 ASP A CA 1
ATOM 1936 C C . ASP A 1 261 ? 3.191 8.651 2.448 1.00 95.00 261 ASP A C 1
ATOM 1938 O O . ASP A 1 261 ? 2.030 8.881 2.141 1.00 95.00 261 ASP A O 1
ATOM 1942 N N . PRO A 1 262 ? 3.746 7.472 2.093 1.00 96.25 262 PRO A N 1
ATOM 1943 C CA . PRO A 1 262 ? 2.996 6.511 1.285 1.00 96.25 262 PRO A CA 1
ATOM 1944 C C . PRO A 1 262 ? 1.624 6.143 1.860 1.00 96.25 262 PRO A C 1
ATOM 1946 O O . PRO A 1 262 ? 1.460 5.991 3.071 1.00 96.25 262 PRO A O 1
ATOM 1949 N N . ALA A 1 263 ? 0.641 5.990 0.968 1.00 97.12 263 ALA A N 1
ATOM 1950 C CA . ALA A 1 263 ? -0.702 5.549 1.331 1.00 97.12 263 ALA A CA 1
ATOM 1951 C C . ALA A 1 263 ? -0.678 4.113 1.861 1.00 97.12 263 ALA A C 1
ATOM 1953 O O . ALA A 1 263 ? -1.358 3.801 2.835 1.00 97.12 263 ALA A O 1
ATOM 1954 N N . LEU A 1 264 ? 0.169 3.272 1.267 1.00 98.31 264 LEU A N 1
ATOM 1955 C CA . LEU A 1 264 ? 0.526 1.962 1.791 1.00 98.31 264 LEU A CA 1
ATOM 1956 C C . LEU A 1 264 ? 2.048 1.835 1.852 1.00 98.31 264 LEU A C 1
ATOM 1958 O O . LEU A 1 264 ? 2.738 1.944 0.834 1.00 98.31 264 LEU A O 1
ATOM 1962 N N . GLN A 1 265 ? 2.578 1.587 3.044 1.00 98.31 265 GLN A N 1
ATOM 1963 C CA . GLN A 1 265 ? 3.993 1.335 3.258 1.00 98.31 265 GLN A CA 1
ATOM 1964 C C . GLN A 1 265 ? 4.205 -0.021 3.921 1.00 98.31 265 GLN A C 1
ATOM 1966 O O . GLN A 1 265 ? 3.683 -0.285 4.997 1.00 98.31 265 GLN A O 1
ATOM 1971 N N . VAL A 1 266 ? 5.033 -0.854 3.298 1.00 98.44 266 VAL A N 1
ATOM 1972 C CA . VAL A 1 266 ? 5.432 -2.157 3.827 1.00 98.44 266 VAL A CA 1
ATOM 1973 C C . VAL A 1 266 ? 6.948 -2.183 3.969 1.00 98.44 266 VAL A C 1
ATOM 1975 O O . VAL A 1 266 ? 7.678 -1.908 3.009 1.00 98.44 266 VAL A O 1
ATOM 1978 N N . ARG A 1 267 ? 7.444 -2.460 5.175 1.00 98.19 267 ARG A N 1
ATOM 1979 C CA . ARG A 1 267 ? 8.872 -2.421 5.513 1.00 98.19 267 ARG A CA 1
ATOM 1980 C C . ARG A 1 267 ? 9.290 -3.715 6.186 1.00 98.19 267 ARG A C 1
ATOM 1982 O O . ARG A 1 267 ? 8.696 -4.067 7.187 1.00 98.19 267 ARG A O 1
ATOM 1989 N N . GLY A 1 268 ? 10.330 -4.376 5.695 1.00 97.75 268 GLY A N 1
ATOM 1990 C CA . GLY A 1 268 ? 10.791 -5.644 6.253 1.00 97.75 268 GLY A CA 1
ATOM 1991 C C . GLY A 1 268 ? 9.748 -6.754 6.127 1.00 97.75 268 GLY A C 1
ATOM 1992 O O . GLY A 1 268 ? 8.781 -6.628 5.377 1.00 97.75 268 GLY A O 1
ATOM 1993 N N . GLY A 1 269 ? 9.946 -7.836 6.876 1.00 97.69 269 GLY A N 1
ATOM 1994 C CA . GLY A 1 269 ? 8.961 -8.909 7.009 1.00 97.69 269 GLY A CA 1
ATOM 1995 C C . GLY A 1 269 ? 8.710 -9.761 5.757 1.00 97.69 269 GLY A C 1
ATOM 1996 O O . GLY A 1 269 ? 9.362 -9.639 4.709 1.00 97.69 269 GLY A O 1
ATOM 1997 N N . SER A 1 270 ? 7.749 -10.670 5.909 1.00 97.94 270 SER A N 1
ATOM 1998 C CA . SER A 1 270 ? 7.300 -11.621 4.884 1.00 97.94 270 SER A CA 1
ATOM 1999 C C . SER A 1 270 ? 5.772 -11.726 4.795 1.00 97.94 270 SER A C 1
ATOM 2001 O O . SER A 1 270 ? 5.241 -12.698 4.261 1.00 97.94 270 SER A O 1
ATOM 2003 N N . ALA A 1 271 ? 5.059 -10.733 5.331 1.00 97.94 271 ALA A N 1
ATOM 2004 C CA . ALA A 1 271 ? 3.605 -10.680 5.293 1.00 97.94 271 ALA A CA 1
ATOM 2005 C C . ALA A 1 271 ? 3.053 -10.759 3.859 1.00 97.94 271 ALA A C 1
ATOM 2007 O O . ALA A 1 271 ? 3.569 -10.140 2.933 1.00 97.94 271 ALA A O 1
ATOM 2008 N N . ASN A 1 272 ? 1.952 -11.486 3.695 1.00 98.31 272 ASN A N 1
ATOM 2009 C CA . ASN A 1 272 ? 1.193 -11.515 2.455 1.00 98.31 272 ASN A CA 1
ATOM 2010 C C . ASN A 1 272 ? 0.183 -10.370 2.453 1.00 98.31 272 ASN A C 1
ATOM 2012 O O . ASN A 1 272 ? -0.722 -10.328 3.287 1.00 98.31 272 ASN A O 1
ATOM 2016 N N . ILE A 1 273 ? 0.317 -9.448 1.510 1.00 98.62 273 ILE A N 1
ATOM 2017 C CA . ILE A 1 273 ? -0.546 -8.277 1.386 1.00 98.62 273 ILE A CA 1
ATOM 2018 C C . ILE A 1 273 ? -1.582 -8.533 0.295 1.00 98.62 273 ILE A C 1
ATOM 2020 O O . ILE A 1 273 ? -1.236 -8.832 -0.845 1.00 98.62 273 ILE A O 1
ATOM 2024 N N . VAL A 1 274 ? -2.862 -8.395 0.617 1.00 98.44 274 VAL A N 1
ATOM 2025 C CA . VAL A 1 274 ? -3.959 -8.544 -0.342 1.00 98.44 274 VAL A CA 1
ATOM 2026 C C . VAL A 1 274 ? -4.794 -7.276 -0.315 1.00 98.44 274 VAL A C 1
ATOM 2028 O O . VAL A 1 274 ? -5.469 -6.998 0.669 1.00 98.44 274 VAL A O 1
ATOM 2031 N N . VAL A 1 275 ? -4.765 -6.507 -1.399 1.00 98.50 275 VAL A N 1
ATOM 2032 C CA . VAL A 1 275 ? -5.575 -5.299 -1.574 1.00 98.50 275 VAL A CA 1
ATOM 2033 C C . VAL A 1 275 ? -6.671 -5.596 -2.587 1.00 98.50 275 VAL A C 1
ATOM 2035 O O . VAL A 1 275 ? -6.385 -6.040 -3.696 1.00 98.50 275 VAL A O 1
ATOM 2038 N N . SER A 1 276 ? -7.934 -5.403 -2.217 1.00 97.81 276 SER A N 1
ATOM 2039 C CA . SER A 1 276 ? -9.081 -5.830 -3.028 1.00 97.81 276 SER A CA 1
ATOM 2040 C C . SER A 1 276 ? -10.312 -4.942 -2.828 1.00 97.81 276 SER A C 1
ATOM 2042 O O . SER A 1 276 ? -10.276 -3.968 -2.073 1.00 97.81 276 SER A O 1
ATOM 2044 N N . GLY A 1 277 ? -11.406 -5.262 -3.524 1.00 97.00 277 GLY A N 1
ATOM 2045 C CA . GLY A 1 277 ? -12.634 -4.470 -3.475 1.00 97.00 277 GLY A CA 1
ATOM 2046 C C . GLY A 1 277 ? -12.456 -3.080 -4.087 1.00 97.00 277 GLY A C 1
ATOM 2047 O O . GLY A 1 277 ? -11.478 -2.835 -4.799 1.00 97.00 277 GLY A O 1
ATOM 2048 N N . GLU A 1 278 ? -13.384 -2.169 -3.818 1.00 96.88 278 GLU A N 1
ATOM 2049 C CA . GLU A 1 278 ? -13.327 -0.776 -4.296 1.00 96.88 278 GLU A CA 1
ATOM 2050 C C . GLU A 1 278 ? -12.318 0.050 -3.471 1.00 96.88 278 GLU A C 1
ATOM 2052 O O . GLU A 1 278 ? -12.647 1.079 -2.884 1.00 96.88 278 GLU A O 1
ATOM 2057 N N . THR A 1 279 ? -11.077 -0.438 -3.365 1.00 97.38 279 THR A N 1
ATOM 2058 C CA . THR A 1 279 ? -10.018 0.223 -2.596 1.00 97.38 279 THR A CA 1
ATOM 2059 C C . THR A 1 279 ? -9.339 1.306 -3.426 1.00 97.38 279 THR A C 1
ATOM 2061 O O . THR A 1 279 ? -8.861 1.028 -4.522 1.00 97.38 279 THR A O 1
ATOM 2064 N N . ARG A 1 280 ? -9.206 2.521 -2.884 1.00 96.94 280 ARG A N 1
ATOM 2065 C CA . ARG A 1 280 ? -8.488 3.642 -3.510 1.00 96.94 280 ARG A CA 1
ATOM 2066 C C . ARG A 1 280 ? -7.303 4.077 -2.653 1.00 96.94 280 ARG A C 1
ATOM 2068 O O . ARG A 1 280 ? -7.482 4.512 -1.517 1.00 96.94 280 ARG A O 1
ATOM 2075 N N . LEU A 1 281 ? -6.098 4.027 -3.215 1.00 96.75 281 LEU A N 1
ATOM 2076 C CA . LEU A 1 281 ? -4.872 4.551 -2.609 1.00 96.75 281 LEU A CA 1
ATOM 2077 C C . LEU A 1 281 ? -4.429 5.787 -3.393 1.00 96.75 281 LEU A C 1
ATOM 2079 O O . LEU A 1 281 ? -4.120 5.680 -4.579 1.00 96.75 281 LEU A O 1
ATOM 2083 N N . GLN A 1 282 ? -4.396 6.956 -2.753 1.00 95.38 282 GLN A N 1
ATOM 2084 C CA . GLN A 1 282 ? -4.110 8.222 -3.424 1.00 95.38 282 GLN A CA 1
ATOM 2085 C C . GLN A 1 282 ? -3.058 9.061 -2.699 1.00 95.38 282 GLN A C 1
ATOM 2087 O O . GLN A 1 282 ? -3.223 9.347 -1.518 1.00 95.38 282 GLN A O 1
ATOM 2092 N N . ARG A 1 283 ? -2.034 9.538 -3.426 1.00 93.00 283 ARG A N 1
ATOM 2093 C CA . ARG A 1 283 ? -1.052 10.537 -2.952 1.00 93.00 283 ARG A CA 1
ATOM 2094 C C . ARG A 1 283 ? -0.307 11.225 -4.102 1.00 93.00 283 ARG A C 1
ATOM 2096 O O . ARG A 1 283 ? 0.163 10.544 -5.003 1.00 93.00 283 ARG A O 1
ATOM 2103 N N . ASP A 1 284 ? -0.008 12.523 -3.991 1.00 86.50 284 ASP A N 1
ATOM 2104 C CA . ASP A 1 284 ? 0.983 13.206 -4.854 1.00 86.50 284 ASP A CA 1
ATOM 2105 C C . ASP A 1 284 ? 2.443 12.866 -4.459 1.00 86.50 284 ASP A C 1
ATOM 2107 O O . ASP A 1 284 ? 3.203 13.663 -3.909 1.00 86.50 284 ASP A O 1
ATOM 2111 N N . GLY A 1 285 ? 2.834 11.608 -4.657 1.00 88.25 285 GLY A N 1
ATOM 2112 C CA . GLY A 1 285 ? 4.108 11.039 -4.219 1.00 88.25 285 GLY A CA 1
ATOM 2113 C C . GLY A 1 285 ? 4.132 9.516 -4.383 1.00 88.25 285 GLY A C 1
ATOM 2114 O O . GLY A 1 285 ? 3.286 8.963 -5.090 1.00 88.25 285 GLY A O 1
ATOM 2115 N N . PRO A 1 286 ? 5.093 8.812 -3.754 1.00 90.94 286 PRO A N 1
ATOM 2116 C CA . PRO A 1 286 ? 5.048 7.362 -3.674 1.00 90.94 286 PRO A CA 1
ATOM 2117 C C . PRO A 1 286 ? 3.769 6.902 -2.994 1.00 90.94 286 PRO A C 1
ATOM 2119 O O . PRO A 1 286 ? 3.603 7.128 -1.803 1.00 90.94 286 PRO A O 1
ATOM 2122 N N . VAL A 1 287 ? 2.857 6.303 -3.747 1.00 95.81 287 VAL A N 1
ATOM 2123 C CA . VAL A 1 287 ? 1.551 5.880 -3.232 1.00 95.81 287 VAL A CA 1
ATOM 2124 C C . VAL A 1 287 ? 1.666 4.537 -2.518 1.00 95.81 287 VAL A C 1
ATOM 2126 O O . VAL A 1 287 ? 1.155 4.393 -1.411 1.00 95.81 287 VAL A O 1
ATOM 2129 N N . VAL A 1 288 ? 2.439 3.608 -3.084 1.00 97.31 288 VAL A N 1
ATOM 2130 C CA . VAL A 1 288 ? 2.785 2.331 -2.451 1.00 97.31 288 VAL A CA 1
ATOM 2131 C C . VAL A 1 288 ? 4.302 2.182 -2.395 1.00 97.31 288 VAL A C 1
ATOM 2133 O O . VAL A 1 288 ? 5.006 2.484 -3.365 1.00 97.31 288 VAL A O 1
ATOM 2136 N N . SER A 1 289 ? 4.815 1.722 -1.255 1.00 98.00 289 SER A N 1
ATOM 2137 C CA . SER A 1 289 ? 6.242 1.473 -1.055 1.00 98.00 289 SER A CA 1
ATOM 2138 C C . SER A 1 289 ? 6.488 0.140 -0.359 1.00 98.00 289 SER A C 1
ATOM 2140 O O . SER A 1 289 ? 6.002 -0.071 0.747 1.00 98.00 289 SER A O 1
ATOM 2142 N N . PHE A 1 290 ? 7.340 -0.690 -0.955 1.00 98.44 290 PHE A N 1
ATOM 2143 C CA . PHE A 1 290 ? 7.883 -1.915 -0.376 1.00 98.44 290 PHE A CA 1
ATOM 2144 C C . PHE A 1 290 ? 9.385 -1.745 -0.134 1.00 98.44 290 PHE A C 1
ATOM 2146 O O . PHE A 1 290 ? 10.151 -1.515 -1.073 1.00 98.44 290 PHE A O 1
ATOM 2153 N N . THR A 1 291 ? 9.820 -1.865 1.119 1.00 98.50 291 THR A N 1
ATOM 2154 C CA . THR A 1 291 ? 11.229 -1.712 1.509 1.00 98.50 291 THR A CA 1
ATOM 2155 C C . THR A 1 291 ? 11.688 -2.931 2.289 1.00 98.50 291 THR A C 1
ATOM 2157 O O . THR A 1 291 ? 11.119 -3.210 3.332 1.00 98.50 291 THR A O 1
ATOM 2160 N N . SER A 1 292 ? 12.718 -3.645 1.841 1.00 98.19 292 SER A N 1
ATOM 2161 C CA . SER A 1 292 ? 13.221 -4.865 2.500 1.00 98.19 292 SER A CA 1
ATOM 2162 C C . SER A 1 292 ? 12.154 -5.955 2.706 1.00 98.19 292 SER A C 1
ATOM 2164 O O . SER A 1 292 ? 12.304 -6.806 3.576 1.00 98.19 292 SER A O 1
ATOM 2166 N N . HIS A 1 293 ? 11.061 -5.908 1.941 1.00 98.31 293 HIS A N 1
ATOM 2167 C CA . HIS A 1 293 ? 9.951 -6.852 2.034 1.00 98.31 293 HIS A CA 1
ATOM 2168 C C . HIS A 1 293 ? 10.257 -8.119 1.238 1.00 98.31 293 HIS A C 1
ATOM 2170 O O . HIS A 1 293 ? 10.771 -8.028 0.124 1.00 98.31 293 HIS A O 1
ATOM 2176 N N . SER A 1 294 ? 9.900 -9.283 1.774 1.00 98.25 294 SER A N 1
ATOM 2177 C CA . SER A 1 294 ? 10.128 -10.579 1.116 1.00 98.25 294 SER A CA 1
ATOM 2178 C C . SER A 1 294 ? 8.864 -11.409 0.873 1.00 98.25 294 SER A C 1
ATOM 2180 O O . SER A 1 294 ? 8.953 -12.435 0.206 1.00 98.25 294 SER A O 1
ATOM 2182 N N . GLY A 1 295 ? 7.709 -10.975 1.390 1.00 98.25 295 GLY A N 1
ATOM 2183 C CA . GLY A 1 295 ? 6.421 -11.643 1.190 1.00 98.25 295 GLY A CA 1
ATOM 2184 C C . GLY A 1 295 ? 5.745 -11.259 -0.123 1.00 98.25 295 GLY A C 1
ATOM 2185 O O . GLY A 1 295 ? 6.249 -10.420 -0.878 1.00 98.25 295 GLY A O 1
ATOM 2186 N N . ASP A 1 296 ? 4.565 -11.819 -0.361 1.00 98.56 296 ASP A N 1
ATOM 2187 C CA . ASP A 1 296 ? 3.794 -11.526 -1.566 1.00 98.56 296 ASP A CA 1
ATOM 2188 C C . ASP A 1 296 ? 2.871 -10.314 -1.371 1.00 98.56 296 ASP A C 1
ATOM 2190 O O . ASP A 1 296 ? 2.385 -10.045 -0.275 1.00 98.56 296 ASP A O 1
ATOM 2194 N N . ALA A 1 297 ? 2.587 -9.581 -2.443 1.00 98.69 297 ALA A N 1
ATOM 2195 C CA . ALA A 1 297 ? 1.558 -8.552 -2.475 1.00 98.69 297 ALA A CA 1
ATOM 2196 C C . ALA A 1 297 ? 0.695 -8.698 -3.730 1.00 98.69 297 ALA A C 1
ATOM 2198 O O . ALA A 1 297 ? 1.222 -8.826 -4.831 1.00 98.69 297 ALA A O 1
ATOM 2199 N N . THR A 1 298 ? -0.626 -8.661 -3.580 1.00 98.50 298 THR A N 1
ATOM 2200 C CA . THR A 1 298 ? -1.586 -8.725 -4.689 1.00 98.50 298 THR A CA 1
ATOM 2201 C C . THR A 1 298 ? -2.565 -7.563 -4.602 1.00 98.50 298 THR A C 1
ATOM 2203 O O . THR A 1 298 ? -3.224 -7.386 -3.579 1.00 98.50 298 THR A O 1
ATOM 2206 N N . PHE A 1 299 ? -2.687 -6.798 -5.684 1.00 98.25 299 PHE A N 1
ATOM 2207 C CA . PHE A 1 299 ? -3.651 -5.715 -5.855 1.00 98.25 299 PHE A CA 1
ATOM 2208 C C . PHE A 1 299 ? -4.689 -6.149 -6.891 1.00 98.25 299 PHE A C 1
ATOM 2210 O O . PHE A 1 299 ? -4.352 -6.389 -8.050 1.00 98.25 299 PHE A O 1
ATOM 2217 N N . GLY A 1 300 ? -5.939 -6.307 -6.457 1.00 97.44 300 GLY A N 1
ATOM 2218 C CA . GLY A 1 300 ? -7.047 -6.785 -7.282 1.00 97.44 300 GLY A CA 1
ATOM 2219 C C . GLY A 1 300 ? -7.484 -5.798 -8.368 1.00 97.44 300 GLY A C 1
ATOM 2220 O O . GLY A 1 300 ? -7.104 -4.633 -8.368 1.00 97.44 300 GLY A O 1
ATOM 2221 N N . GLU A 1 301 ? -8.329 -6.268 -9.284 1.00 95.31 301 GLU A N 1
ATOM 2222 C CA . GLU A 1 301 ? -8.733 -5.535 -10.498 1.00 95.31 301 GLU A CA 1
ATOM 2223 C C . GLU A 1 301 ? -9.439 -4.197 -10.234 1.00 95.31 301 GLU A C 1
ATOM 2225 O O . GLU A 1 301 ? -9.318 -3.265 -11.026 1.00 95.31 301 GLU A O 1
ATOM 2230 N N . THR A 1 302 ? -10.186 -4.106 -9.134 1.00 93.62 302 THR A N 1
ATOM 2231 C CA . THR A 1 302 ? -10.985 -2.929 -8.753 1.00 93.62 302 THR A CA 1
ATOM 2232 C C . THR A 1 302 ? -10.228 -1.943 -7.868 1.00 93.62 302 THR A C 1
ATOM 2234 O O . THR A 1 302 ? -10.803 -0.936 -7.459 1.00 93.62 302 THR A O 1
ATOM 2237 N N . VAL A 1 303 ? -8.962 -2.224 -7.545 1.00 94.06 303 VAL A N 1
ATOM 2238 C CA . VAL A 1 303 ? -8.135 -1.300 -6.768 1.00 94.06 303 VAL A CA 1
ATOM 2239 C C . VAL A 1 303 ? -7.754 -0.115 -7.653 1.00 94.06 303 VAL A C 1
ATOM 2241 O O . VAL A 1 303 ? -7.321 -0.294 -8.782 1.00 94.06 303 VAL A O 1
ATOM 2244 N N . GLU A 1 304 ? -7.881 1.103 -7.146 1.00 94.88 304 GLU A N 1
ATOM 2245 C CA . GLU A 1 304 ? -7.433 2.313 -7.826 1.00 94.88 304 GLU A CA 1
ATOM 2246 C C . GLU A 1 304 ? -6.179 2.850 -7.129 1.00 94.88 304 GLU A C 1
ATOM 2248 O O . GLU A 1 304 ? -6.204 3.208 -5.949 1.00 94.88 304 GLU A O 1
ATOM 2253 N N . ILE A 1 305 ? -5.067 2.920 -7.859 1.00 92.88 305 ILE A N 1
ATOM 2254 C CA . ILE A 1 305 ? -3.810 3.485 -7.363 1.00 92.88 305 ILE A CA 1
ATOM 2255 C C . ILE A 1 305 ? -3.552 4.788 -8.111 1.00 92.88 305 ILE A C 1
ATOM 2257 O O . ILE A 1 305 ? -3.239 4.768 -9.302 1.00 92.88 305 ILE A O 1
ATOM 2261 N N . VAL A 1 306 ? -3.658 5.911 -7.398 1.00 91.94 306 VAL A N 1
ATOM 2262 C CA . VAL A 1 306 ? -3.475 7.260 -7.944 1.00 91.94 306 VAL A CA 1
ATOM 2263 C C . VAL A 1 306 ? -2.289 7.931 -7.272 1.00 91.94 306 VAL A C 1
ATOM 2265 O O . VAL A 1 306 ? -2.308 8.224 -6.077 1.00 91.94 306 VAL A O 1
ATOM 2268 N N . GLY A 1 307 ? -1.241 8.236 -8.025 1.00 89.75 307 GLY A N 1
ATOM 2269 C CA . GLY A 1 307 ? -0.168 9.030 -7.441 1.00 89.75 307 GLY A CA 1
ATOM 2270 C C . GLY A 1 307 ? 1.008 9.310 -8.341 1.00 89.75 307 GLY A C 1
ATOM 2271 O O . GLY A 1 307 ? 0.850 9.464 -9.547 1.00 89.75 307 GLY A O 1
ATOM 2272 N N . SER A 1 308 ? 2.196 9.398 -7.754 1.00 87.12 308 SER A N 1
ATOM 2273 C CA . SER A 1 308 ? 3.410 9.738 -8.501 1.00 87.12 308 SER A CA 1
ATOM 2274 C C . SER A 1 308 ? 4.325 8.539 -8.701 1.00 87.12 308 SER A C 1
ATOM 2276 O O . SER A 1 308 ? 5.049 8.520 -9.685 1.00 87.12 308 SER A O 1
ATOM 2278 N N . SER A 1 309 ? 4.335 7.558 -7.788 1.00 92.88 309 SER A N 1
ATOM 2279 C CA . SER A 1 309 ? 5.223 6.399 -7.938 1.00 92.88 309 SER A CA 1
ATOM 2280 C C . SER A 1 309 ? 4.824 5.155 -7.144 1.00 92.88 309 SER A C 1
ATOM 2282 O O . SER A 1 309 ? 4.288 5.261 -6.042 1.00 92.88 309 SER A O 1
ATOM 2284 N N . LEU A 1 310 ? 5.244 3.988 -7.623 1.00 95.75 310 LEU A N 1
ATOM 2285 C CA . LEU A 1 310 ? 5.439 2.761 -6.852 1.00 95.75 310 LEU A CA 1
ATOM 2286 C C . LEU A 1 310 ? 6.931 2.582 -6.563 1.00 95.75 310 LEU A C 1
ATOM 2288 O O . LEU A 1 310 ? 7.771 2.772 -7.446 1.00 95.75 310 LEU A O 1
ATOM 2292 N N . SER A 1 311 ? 7.273 2.229 -5.325 1.00 96.88 311 SER A N 1
ATOM 2293 C CA . SER A 1 311 ? 8.665 2.079 -4.893 1.00 96.88 311 SER A CA 1
ATOM 2294 C C . SER A 1 311 ? 8.940 0.683 -4.353 1.00 96.88 311 SER A C 1
ATOM 2296 O O . SER A 1 311 ? 8.248 0.210 -3.458 1.00 96.88 311 SER A O 1
ATOM 2298 N N . PHE A 1 312 ? 10.015 0.075 -4.841 1.00 98.00 312 PHE A N 1
ATOM 2299 C CA . PHE A 1 312 ? 10.510 -1.242 -4.465 1.00 98.00 312 PHE A CA 1
ATOM 2300 C C . PHE A 1 312 ? 12.002 -1.102 -4.127 1.00 98.00 312 PHE A C 1
ATOM 2302 O O . PHE A 1 312 ? 12.810 -0.763 -4.988 1.00 98.00 312 PHE A O 1
ATOM 2309 N N . SER A 1 313 ? 12.395 -1.284 -2.867 1.00 98.06 313 SER A N 1
ATOM 2310 C CA . SER A 1 313 ? 13.790 -1.118 -2.427 1.00 98.06 313 SER A CA 1
ATOM 2311 C C . SER A 1 313 ? 14.218 -2.280 -1.543 1.00 98.06 313 SER A C 1
ATOM 2313 O O . SER A 1 313 ? 13.786 -2.356 -0.399 1.00 98.06 313 SER A O 1
ATOM 2315 N N . GLY A 1 314 ? 15.083 -3.166 -2.038 1.00 98.06 314 GLY A N 1
ATOM 2316 C CA . GLY A 1 314 ? 15.347 -4.454 -1.381 1.00 98.06 314 GLY A CA 1
ATOM 2317 C C . GLY A 1 314 ? 14.084 -5.321 -1.312 1.00 98.06 314 GLY A C 1
ATOM 2318 O O . GLY A 1 314 ? 13.892 -6.072 -0.363 1.00 98.06 314 GLY A O 1
ATOM 2319 N N . ALA A 1 315 ? 13.176 -5.123 -2.267 1.00 98.38 315 ALA A N 1
ATOM 2320 C CA . ALA A 1 315 ? 11.893 -5.796 -2.360 1.00 98.38 315 ALA A CA 1
ATOM 2321 C C . ALA A 1 315 ? 12.098 -7.119 -3.109 1.00 98.38 315 ALA A C 1
ATOM 2323 O O . ALA A 1 315 ? 12.383 -7.128 -4.308 1.00 98.38 315 ALA A O 1
ATOM 2324 N N . ASN A 1 316 ? 12.018 -8.228 -2.380 1.00 98.25 316 ASN A N 1
ATOM 2325 C CA . ASN A 1 316 ? 12.455 -9.549 -2.832 1.00 98.25 316 ASN A CA 1
ATOM 2326 C C . ASN A 1 316 ? 11.304 -10.556 -2.966 1.00 98.25 316 ASN A C 1
ATOM 2328 O O . ASN A 1 316 ? 11.557 -11.710 -3.300 1.00 98.25 316 ASN A O 1
ATOM 2332 N N . GLY A 1 317 ? 10.070 -10.133 -2.686 1.00 98.38 317 GLY A N 1
ATOM 2333 C CA . GLY A 1 317 ? 8.877 -10.964 -2.828 1.00 98.38 317 GLY A CA 1
ATOM 2334 C C . GLY A 1 317 ? 8.260 -10.925 -4.226 1.00 98.38 317 GLY A C 1
ATOM 2335 O O . GLY A 1 317 ? 8.891 -10.472 -5.186 1.00 98.38 317 GLY A O 1
ATOM 2336 N N . ARG A 1 318 ? 7.010 -11.381 -4.338 1.00 98.56 318 ARG A N 1
ATOM 2337 C CA . ARG A 1 318 ? 6.208 -11.282 -5.564 1.00 98.56 318 ARG A CA 1
ATOM 2338 C C . ARG A 1 318 ? 5.150 -10.188 -5.431 1.00 98.56 318 ARG A C 1
ATOM 2340 O O . ARG A 1 318 ? 4.414 -10.159 -4.455 1.00 98.56 318 ARG A O 1
ATOM 2347 N N . TYR A 1 319 ? 5.034 -9.311 -6.420 1.00 98.62 319 TYR A N 1
ATOM 2348 C CA . TYR A 1 319 ? 4.146 -8.149 -6.403 1.00 98.62 319 TYR A CA 1
ATOM 2349 C C . TYR A 1 319 ? 3.274 -8.154 -7.661 1.00 98.62 319 TYR A C 1
ATOM 2351 O O . TYR A 1 319 ? 3.776 -7.944 -8.761 1.00 98.62 319 TYR A O 1
ATOM 2359 N N . LEU A 1 320 ? 1.978 -8.409 -7.499 1.00 98.38 320 LEU A N 1
ATOM 2360 C CA . LEU A 1 320 ? 1.005 -8.539 -8.583 1.00 98.38 320 LEU A CA 1
ATOM 2361 C C . LEU A 1 320 ? 0.029 -7.367 -8.572 1.00 98.38 320 LEU A C 1
ATOM 2363 O O . LEU A 1 320 ? -0.602 -7.094 -7.551 1.00 98.38 320 LEU A O 1
ATOM 2367 N N . PHE A 1 321 ? -0.127 -6.707 -9.714 1.00 98.00 321 PHE A N 1
ATOM 2368 C CA . PHE A 1 321 ? -1.041 -5.588 -9.897 1.00 98.00 321 PHE A CA 1
ATOM 2369 C C . PHE A 1 321 ? -2.011 -5.880 -11.045 1.00 98.00 321 PHE A C 1
ATOM 2371 O O . PHE A 1 321 ? -1.672 -5.708 -12.215 1.00 98.00 321 PHE A O 1
ATOM 2378 N N . HIS A 1 322 ? -3.230 -6.289 -10.693 1.00 96.19 322 HIS A N 1
ATOM 2379 C CA . HIS A 1 322 ? -4.322 -6.560 -11.638 1.00 96.19 322 HIS A CA 1
ATOM 2380 C C . HIS A 1 322 ? -5.158 -5.301 -11.953 1.00 96.19 322 HIS A C 1
ATOM 2382 O O . HIS A 1 322 ? -5.944 -5.255 -12.904 1.00 96.19 322 HIS A O 1
ATOM 2388 N N . SER A 1 323 ? -5.002 -4.263 -11.130 1.00 89.69 323 SER A N 1
ATOM 2389 C CA . SER A 1 323 ? -5.659 -2.962 -11.249 1.00 89.69 323 SER A CA 1
ATOM 2390 C C . SER A 1 323 ? -5.128 -2.102 -12.390 1.00 89.69 323 SER A C 1
ATOM 2392 O O . SER A 1 323 ? -3.945 -2.165 -12.719 1.00 89.69 323 SER A O 1
ATOM 2394 N N . ASP A 1 324 ? -5.959 -1.170 -12.863 1.00 86.00 324 ASP A N 1
ATOM 2395 C CA . ASP A 1 324 ? -5.465 0.003 -13.585 1.00 86.00 324 ASP A CA 1
ATOM 2396 C C . ASP A 1 324 ? -4.705 0.922 -12.615 1.00 86.00 324 ASP A C 1
ATOM 2398 O O . ASP A 1 324 ? -5.284 1.556 -11.732 1.00 86.00 324 ASP A O 1
ATOM 2402 N N . ILE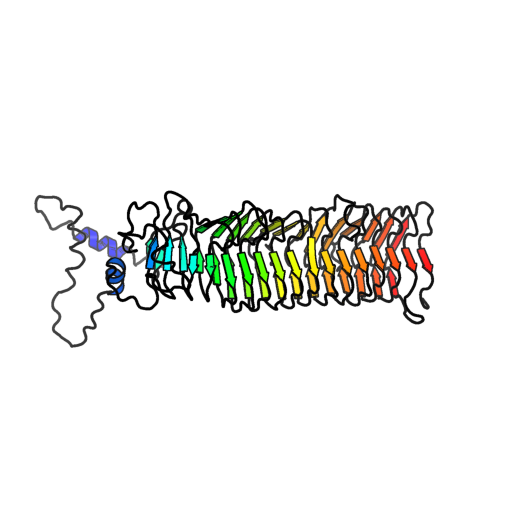 A 1 325 ? -3.387 1.008 -12.779 1.00 89.12 325 ILE A N 1
ATOM 2403 C CA . ILE A 1 325 ? -2.563 1.983 -12.056 1.00 89.12 325 ILE A CA 1
ATOM 2404 C C . ILE A 1 325 ? -2.497 3.259 -12.881 1.00 89.12 325 ILE A C 1
ATOM 2406 O O . ILE A 1 325 ? -2.124 3.188 -14.051 1.00 89.12 325 ILE A O 1
ATOM 2410 N N . GLN A 1 326 ? -2.803 4.408 -12.269 1.00 87.88 326 GLN A N 1
ATOM 2411 C CA . GLN A 1 326 ? -2.693 5.715 -12.908 1.00 87.88 326 GLN A CA 1
ATOM 2412 C C . GLN A 1 326 ? -1.721 6.620 -12.147 1.00 87.88 326 GLN A C 1
ATOM 2414 O O . GLN A 1 326 ? -1.983 7.039 -11.019 1.00 87.88 326 GLN A O 1
ATOM 2419 N N . PHE A 1 327 ? -0.624 7.013 -12.799 1.00 86.69 327 PHE A N 1
ATOM 2420 C CA . PHE A 1 327 ? 0.237 8.071 -12.266 1.00 86.69 327 PHE A CA 1
ATOM 2421 C C . PHE A 1 327 ? -0.069 9.430 -12.884 1.00 86.69 327 PHE A C 1
ATOM 2423 O O . PHE A 1 327 ? -0.210 9.545 -14.101 1.00 86.69 327 PHE A O 1
ATOM 2430 N N . THR A 1 328 ? -0.147 10.458 -12.039 1.00 76.19 328 THR A N 1
ATOM 2431 C CA . THR A 1 328 ? -0.444 11.850 -12.423 1.00 76.19 328 THR A CA 1
ATOM 2432 C C . THR A 1 328 ? 0.492 12.861 -11.754 1.00 76.19 328 THR A C 1
ATOM 2434 O O . THR A 1 328 ? 0.099 14.000 -11.509 1.00 76.19 328 THR A O 1
ATOM 2437 N N . GLY A 1 329 ? 1.723 12.460 -11.426 1.00 72.88 329 GLY A N 1
ATOM 2438 C CA . GLY A 1 329 ? 2.661 13.279 -10.654 1.00 72.88 329 GLY A CA 1
ATOM 2439 C C . GLY A 1 329 ? 4.049 13.456 -11.274 1.00 72.88 329 GLY A C 1
ATOM 2440 O O . GLY A 1 329 ? 4.283 13.174 -12.444 1.00 72.88 329 GLY A O 1
ATOM 2441 N N . THR A 1 330 ? 4.990 13.971 -10.477 1.00 71.44 330 THR A N 1
ATOM 2442 C CA . THR A 1 330 ? 6.312 14.449 -10.949 1.00 71.44 330 THR A CA 1
ATOM 2443 C C . THR A 1 330 ? 7.485 13.488 -10.707 1.00 71.44 330 THR A C 1
ATOM 2445 O O . THR A 1 330 ? 8.634 13.842 -10.977 1.00 71.44 330 THR A O 1
ATOM 2448 N N . ARG A 1 331 ? 7.236 12.290 -10.163 1.00 76.19 331 ARG A N 1
ATOM 2449 C CA . ARG A 1 331 ? 8.269 11.295 -9.806 1.00 76.19 331 ARG A CA 1
ATOM 2450 C C . ARG A 1 331 ? 8.168 10.065 -10.706 1.00 76.19 331 ARG A C 1
ATOM 2452 O O . ARG A 1 331 ? 7.113 9.834 -11.274 1.00 76.19 331 ARG A O 1
ATOM 2459 N N . ALA A 1 332 ? 9.250 9.282 -10.781 1.00 75.44 332 ALA A N 1
ATOM 2460 C CA . ALA A 1 332 ? 9.306 8.011 -11.510 1.00 75.44 332 ALA A CA 1
ATOM 2461 C C . ALA A 1 332 ? 8.092 7.128 -11.193 1.00 75.44 332 ALA A C 1
ATOM 2463 O O . ALA A 1 332 ? 7.903 6.795 -10.031 1.00 75.44 332 ALA A O 1
ATOM 2464 N N . GLY A 1 333 ? 7.314 6.722 -12.198 1.00 89.25 333 GLY A N 1
ATOM 2465 C CA . GLY A 1 333 ? 6.127 5.886 -12.003 1.00 89.25 333 GLY A CA 1
ATOM 2466 C C . GLY A 1 333 ? 6.435 4.564 -11.292 1.00 89.25 333 GLY A C 1
ATOM 2467 O O . GLY A 1 333 ? 5.757 4.207 -10.336 1.00 89.25 333 GLY A O 1
ATOM 2468 N N . VAL A 1 334 ? 7.502 3.867 -11.685 1.00 95.31 334 VAL A N 1
ATOM 2469 C CA . VAL A 1 334 ? 7.993 2.653 -11.013 1.00 95.31 334 VAL A CA 1
ATOM 2470 C C . VAL A 1 334 ? 9.475 2.806 -10.715 1.00 95.31 334 VAL A C 1
ATOM 2472 O O . VAL A 1 334 ? 10.270 3.118 -11.597 1.00 95.31 334 VAL A O 1
ATOM 2475 N N . SER A 1 335 ? 9.858 2.560 -9.466 1.00 96.00 335 SER A N 1
ATOM 2476 C CA . SER A 1 335 ? 11.244 2.626 -9.016 1.00 96.00 335 SER A CA 1
ATOM 2477 C C . SER A 1 335 ? 11.635 1.345 -8.290 1.00 96.00 335 SER A C 1
ATOM 2479 O O . SER A 1 335 ? 11.135 1.088 -7.198 1.00 96.00 335 SER A O 1
ATOM 2481 N N . VAL A 1 336 ? 12.601 0.610 -8.834 1.00 97.62 336 VAL A N 1
ATOM 2482 C CA . VAL A 1 336 ? 13.183 -0.605 -8.256 1.00 97.62 336 VAL A CA 1
ATOM 2483 C C . VAL A 1 336 ? 14.653 -0.348 -7.929 1.00 97.62 336 VAL A C 1
ATOM 2485 O O . VAL A 1 336 ? 15.429 0.023 -8.802 1.00 97.62 336 VAL A O 1
ATOM 2488 N N . ARG A 1 337 ? 15.052 -0.477 -6.662 1.00 96.81 337 ARG A N 1
ATOM 2489 C CA . ARG A 1 337 ? 16.397 -0.099 -6.187 1.00 96.81 337 ARG A CA 1
ATOM 2490 C C . ARG A 1 337 ? 16.940 -1.065 -5.139 1.00 96.81 337 ARG A C 1
ATOM 2492 O O . ARG A 1 337 ? 16.270 -2.021 -4.742 1.00 96.81 337 ARG A O 1
ATOM 2499 N N . SER A 1 338 ? 18.140 -0.760 -4.644 1.00 95.50 338 SER A N 1
ATOM 2500 C CA . SER A 1 338 ? 18.765 -1.415 -3.488 1.00 95.50 338 SER A CA 1
ATOM 2501 C C . SER A 1 338 ? 18.897 -2.929 -3.666 1.00 95.50 338 SER A C 1
ATOM 2503 O O . SER A 1 338 ? 18.629 -3.687 -2.738 1.00 95.50 338 SER A O 1
ATOM 2505 N N . ASN A 1 339 ? 19.289 -3.354 -4.871 1.00 94.12 339 ASN A N 1
ATOM 2506 C CA . ASN A 1 339 ? 19.476 -4.758 -5.236 1.00 94.12 339 ASN A CA 1
ATOM 2507 C C . ASN A 1 339 ? 18.237 -5.636 -4.995 1.00 94.12 339 ASN A C 1
ATOM 2509 O O . ASN A 1 339 ? 18.356 -6.761 -4.516 1.00 94.12 339 ASN A O 1
ATOM 2513 N N . SER A 1 340 ? 17.050 -5.114 -5.314 1.00 98.00 340 SER A N 1
ATOM 2514 C CA . SER A 1 340 ? 15.810 -5.896 -5.276 1.00 98.00 340 SER A CA 1
ATOM 2515 C C . SER A 1 340 ? 15.913 -7.127 -6.185 1.00 98.00 340 SER A C 1
ATOM 2517 O O . SER A 1 340 ? 16.482 -7.054 -7.277 1.00 98.00 340 SER A O 1
ATOM 2519 N N . THR A 1 341 ? 15.350 -8.251 -5.744 1.00 98.44 341 THR A N 1
ATOM 2520 C CA . THR A 1 341 ? 15.302 -9.510 -6.511 1.00 98.44 341 THR A CA 1
ATOM 2521 C C . THR A 1 341 ? 13.879 -9.998 -6.778 1.00 98.44 341 THR A C 1
ATOM 2523 O O . THR A 1 341 ? 13.706 -11.118 -7.253 1.00 98.44 341 THR A O 1
ATOM 2526 N N . GLY A 1 342 ? 12.868 -9.207 -6.412 1.00 98.06 342 GLY A N 1
ATOM 2527 C CA . GLY A 1 342 ? 11.466 -9.600 -6.495 1.00 98.06 342 GLY A CA 1
ATOM 2528 C C . GLY A 1 342 ? 10.939 -9.748 -7.921 1.00 98.06 342 GLY A C 1
ATOM 2529 O O . GLY A 1 342 ? 11.552 -9.292 -8.887 1.00 98.06 342 GLY A O 1
ATOM 2530 N N . ASP A 1 343 ? 9.773 -10.374 -8.030 1.00 98.62 343 ASP A N 1
ATOM 2531 C CA . ASP A 1 343 ? 9.003 -10.491 -9.269 1.00 98.62 343 ASP A CA 1
ATOM 2532 C C . ASP A 1 343 ? 7.839 -9.497 -9.227 1.00 98.62 343 ASP A C 1
ATOM 2534 O O . ASP A 1 343 ? 7.001 -9.565 -8.332 1.00 98.62 343 ASP A O 1
ATOM 2538 N N . ILE A 1 344 ? 7.817 -8.535 -10.144 1.00 98.56 344 ILE A N 1
ATOM 2539 C CA . ILE A 1 344 ? 6.853 -7.436 -10.189 1.00 98.56 344 ILE A CA 1
ATOM 2540 C C . ILE A 1 344 ? 6.078 -7.547 -11.501 1.00 98.56 344 ILE A C 1
ATOM 2542 O O . ILE A 1 344 ? 6.642 -7.387 -12.582 1.00 98.56 344 ILE A O 1
ATOM 2546 N N . HIS A 1 345 ? 4.774 -7.784 -11.416 1.00 98.38 345 HIS A N 1
ATOM 2547 C CA . HIS A 1 345 ? 3.911 -8.005 -12.573 1.00 98.38 345 HIS A CA 1
ATOM 2548 C C . HIS A 1 345 ? 2.741 -7.025 -12.560 1.00 98.38 345 HIS A C 1
ATOM 2550 O O . HIS A 1 345 ? 1.998 -6.929 -11.584 1.00 98.38 345 HIS A O 1
ATOM 2556 N N . PHE A 1 346 ? 2.594 -6.302 -13.664 1.00 97.88 346 PHE A N 1
ATOM 2557 C CA . PHE A 1 346 ? 1.475 -5.426 -13.969 1.00 97.88 346 PHE A CA 1
ATOM 2558 C C . PHE A 1 346 ? 0.646 -6.013 -15.115 1.00 97.88 346 PHE A C 1
ATOM 2560 O O . PHE A 1 346 ? 1.144 -6.122 -16.239 1.00 97.88 346 PHE A O 1
ATOM 2567 N N . ASP A 1 347 ? -0.625 -6.320 -14.866 1.00 97.50 347 ASP A N 1
ATOM 2568 C CA . ASP A 1 347 ? -1.553 -6.710 -15.934 1.00 97.50 347 ASP A CA 1
ATOM 2569 C C . ASP A 1 347 ? -1.843 -5.498 -16.831 1.00 97.50 347 ASP A C 1
ATOM 2571 O O . ASP A 1 347 ? -1.824 -5.573 -18.062 1.00 97.50 347 ASP A O 1
ATOM 2575 N N . ARG A 1 348 ? -2.091 -4.343 -16.198 1.00 93.75 348 ARG A N 1
ATOM 2576 C CA . ARG A 1 348 ? -2.372 -3.069 -16.861 1.00 93.75 348 ARG A CA 1
ATOM 2577 C C . ARG A 1 348 ? -1.641 -1.933 -16.163 1.00 93.75 348 ARG A C 1
ATOM 2579 O O . ARG A 1 348 ? -1.819 -1.681 -14.975 1.00 93.75 348 ARG A O 1
ATOM 2586 N N . PHE A 1 349 ? -0.821 -1.217 -16.919 1.00 92.62 349 PHE A N 1
ATOM 2587 C CA . PHE A 1 349 ? -0.042 -0.097 -16.415 1.00 92.62 349 PHE A CA 1
ATOM 2588 C C . PHE A 1 349 ? -0.292 1.148 -17.252 1.00 92.62 349 PHE A C 1
ATOM 2590 O O . PHE A 1 349 ? 0.017 1.164 -18.441 1.00 92.62 349 PHE A O 1
ATOM 2597 N N . LYS A 1 350 ? -0.803 2.217 -16.637 1.00 90.19 350 LYS A N 1
ATOM 2598 C CA . LYS A 1 350 ? -1.067 3.474 -17.333 1.00 90.19 350 LYS A CA 1
ATOM 2599 C C . LYS A 1 350 ? -0.372 4.637 -16.644 1.00 90.19 350 LYS A C 1
ATOM 2601 O O . LYS A 1 350 ? -0.706 5.044 -15.537 1.00 90.19 350 LYS A O 1
ATOM 2606 N N . ALA A 1 351 ? 0.581 5.246 -17.327 1.00 82.38 351 ALA A N 1
ATOM 2607 C CA . ALA A 1 351 ? 1.273 6.408 -16.801 1.00 82.38 351 ALA A CA 1
ATOM 2608 C C . ALA A 1 351 ? 1.285 7.502 -17.862 1.00 82.38 351 ALA A C 1
ATOM 2610 O O . ALA A 1 351 ? 2.018 7.452 -18.852 1.00 82.38 351 ALA A O 1
ATOM 2611 N N . ILE A 1 352 ? 0.433 8.499 -17.634 1.00 74.69 352 ILE A N 1
ATOM 2612 C CA . ILE A 1 352 ? 0.295 9.649 -18.511 1.00 74.69 352 ILE A CA 1
ATOM 2613 C C . ILE A 1 352 ? 1.013 10.811 -17.842 1.00 74.69 352 ILE A C 1
ATOM 2615 O O . ILE A 1 352 ? 0.483 11.426 -16.923 1.00 74.69 352 ILE A O 1
ATOM 2619 N N . GLN A 1 353 ? 2.178 11.143 -18.397 1.00 70.88 353 GLN A N 1
ATOM 2620 C CA . GLN A 1 353 ? 2.830 12.439 -18.278 1.00 70.88 353 GLN A CA 1
ATOM 2621 C C . GLN A 1 353 ? 3.465 12.751 -16.908 1.00 70.88 353 GLN A C 1
ATOM 2623 O O . GLN A 1 353 ? 2.781 12.918 -15.906 1.00 70.88 353 GLN A O 1
ATOM 2628 N N . MET A 1 354 ? 4.791 12.952 -16.888 1.00 65.38 354 MET A N 1
ATOM 2629 C CA . MET A 1 354 ? 5.502 13.547 -15.745 1.00 65.38 354 MET A CA 1
ATOM 2630 C C . MET A 1 354 ? 5.801 15.029 -16.016 1.00 65.38 354 MET A C 1
ATOM 2632 O O . MET A 1 354 ? 6.738 15.337 -16.754 1.00 65.38 354 MET A O 1
ATOM 2636 N N . PRO A 1 355 ? 5.062 15.986 -15.433 1.00 51.25 355 PRO A N 1
ATOM 2637 C CA . PRO A 1 355 ? 5.350 17.404 -15.599 1.00 51.25 355 PRO A CA 1
ATOM 2638 C C . PRO A 1 355 ? 6.484 17.836 -14.654 1.00 51.25 355 PRO A C 1
ATOM 2640 O O . PRO A 1 355 ? 6.244 18.492 -13.647 1.00 51.25 355 PRO A O 1
ATOM 2643 N N . GLY A 1 356 ? 7.742 17.479 -14.928 1.00 56.88 356 GLY A N 1
ATOM 2644 C CA . GLY A 1 356 ? 8.843 18.049 -14.142 1.00 56.88 356 GLY A CA 1
ATOM 2645 C C . GLY A 1 356 ? 10.223 17.441 -14.353 1.00 56.88 356 GLY A C 1
ATOM 2646 O O . GLY A 1 356 ? 10.387 16.231 -14.417 1.00 56.88 356 GLY A O 1
ATOM 2647 N N . SER A 1 357 ? 11.236 18.306 -14.410 1.00 51.44 357 SER A N 1
ATOM 2648 C CA . SER A 1 357 ? 12.662 17.983 -14.555 1.00 51.44 357 SER A CA 1
ATOM 2649 C C . SER A 1 357 ? 13.397 17.790 -13.218 1.00 51.44 357 SER A C 1
ATOM 2651 O O . SER A 1 357 ? 14.621 17.884 -13.179 1.00 51.44 357 SER A O 1
ATOM 2653 N N . LEU A 1 358 ? 12.680 17.638 -12.097 1.00 57.53 358 LEU A N 1
ATOM 2654 C CA . LEU A 1 358 ? 13.299 17.690 -10.763 1.00 57.53 358 LEU A CA 1
ATOM 2655 C C . LEU A 1 358 ? 13.996 16.390 -10.355 1.00 57.53 358 LEU A C 1
ATOM 2657 O O . LEU A 1 358 ? 14.868 16.425 -9.489 1.00 57.53 358 LEU A O 1
ATOM 2661 N N . PHE A 1 359 ? 13.658 15.266 -10.984 1.00 63.22 359 PHE A N 1
ATOM 2662 C CA . PHE A 1 359 ? 14.322 13.993 -10.738 1.00 63.22 359 PHE A CA 1
ATOM 2663 C C . PHE A 1 359 ? 14.894 13.460 -12.052 1.00 63.22 359 PHE A C 1
ATOM 2665 O O . PHE A 1 359 ? 14.145 13.322 -13.015 1.00 63.22 359 PHE A O 1
ATOM 2672 N N . PRO A 1 360 ? 16.196 13.130 -12.109 1.00 75.44 360 PRO A N 1
ATOM 2673 C CA . PRO A 1 360 ? 16.828 12.590 -13.313 1.00 75.44 360 PRO A CA 1
ATOM 2674 C C . PRO A 1 360 ? 16.447 11.124 -13.579 1.00 75.44 360 PRO A C 1
ATOM 2676 O O . PRO A 1 360 ? 17.114 10.466 -14.363 1.00 75.44 360 PRO A O 1
ATOM 2679 N N . GLN A 1 361 ? 15.432 10.594 -12.889 1.00 85.44 361 GLN A N 1
ATOM 2680 C CA . GLN A 1 361 ? 15.081 9.183 -12.960 1.00 85.44 361 GLN A CA 1
ATOM 2681 C C . GLN A 1 361 ? 14.031 8.912 -14.029 1.00 85.44 361 GLN A C 1
ATOM 2683 O O . GLN A 1 361 ? 13.097 9.701 -14.191 1.00 85.44 361 GLN A O 1
ATOM 2688 N N . GLY A 1 362 ? 14.172 7.772 -14.706 1.00 87.81 362 GLY A N 1
ATOM 2689 C CA . GLY A 1 362 ? 13.205 7.315 -15.697 1.00 87.81 362 GLY A CA 1
ATOM 2690 C C . GLY A 1 362 ? 11.802 7.055 -15.136 1.00 87.81 362 GLY A C 1
ATOM 2691 O O . GLY A 1 362 ? 11.645 6.851 -13.932 1.00 87.81 362 GLY A O 1
ATOM 2692 N N . MET A 1 363 ? 10.770 7.035 -15.993 1.00 91.25 363 MET A N 1
ATOM 2693 C CA . MET A 1 363 ? 9.410 6.633 -15.579 1.00 91.25 363 MET A CA 1
ATOM 2694 C C . MET A 1 363 ? 9.385 5.217 -15.012 1.00 91.25 363 MET A C 1
ATOM 2696 O O . MET A 1 363 ? 8.710 4.971 -14.016 1.00 91.25 363 MET A O 1
ATOM 2700 N N . VAL A 1 364 ? 10.139 4.312 -15.628 1.00 95.12 364 VAL A N 1
ATOM 2701 C CA . VAL A 1 364 ? 10.497 3.022 -15.047 1.00 95.12 364 VAL A CA 1
ATOM 2702 C C . VAL A 1 364 ? 11.997 3.054 -14.790 1.00 95.12 364 VAL A C 1
ATOM 2704 O O . VAL A 1 364 ? 12.787 3.140 -15.729 1.00 95.12 364 VAL A O 1
ATOM 2707 N N . SER A 1 365 ? 12.393 3.022 -13.520 1.00 96.06 365 SER A N 1
ATOM 2708 C CA . SER A 1 365 ? 13.794 3.032 -13.102 1.00 96.06 365 SER A CA 1
ATOM 2709 C C . SER A 1 365 ? 14.126 1.756 -12.340 1.00 96.06 365 SER A C 1
ATOM 2711 O O . SER A 1 365 ? 13.447 1.425 -11.368 1.00 96.06 365 SER A O 1
ATOM 2713 N N . VAL A 1 366 ? 15.175 1.054 -12.766 1.00 97.50 366 VAL A N 1
ATOM 2714 C CA . VAL A 1 366 ? 15.700 -0.152 -12.116 1.00 97.50 366 VAL A CA 1
ATOM 2715 C C . VAL A 1 366 ? 17.189 0.047 -11.852 1.00 97.50 366 VAL A C 1
ATOM 2717 O O . VAL A 1 366 ? 17.939 0.374 -12.764 1.00 97.50 366 VAL A O 1
ATOM 2720 N N . GLN A 1 367 ? 17.617 -0.114 -10.602 1.00 96.69 367 GLN A N 1
ATOM 2721 C CA . GLN A 1 367 ? 18.987 0.151 -10.156 1.00 96.69 367 GLN A CA 1
ATOM 2722 C C . GLN A 1 367 ? 19.566 -1.072 -9.438 1.00 96.69 367 GLN A C 1
ATOM 2724 O O . GLN A 1 367 ? 19.295 -1.289 -8.249 1.00 96.69 367 GLN A O 1
ATOM 2729 N N . GLY A 1 368 ? 20.373 -1.841 -10.171 1.00 96.25 368 GLY A N 1
ATOM 2730 C CA . GLY A 1 368 ? 21.023 -3.069 -9.719 1.00 96.25 368 GLY A CA 1
ATOM 2731 C C . GLY A 1 368 ? 20.059 -4.183 -9.316 1.00 96.25 368 GLY A C 1
ATOM 2732 O O . GLY A 1 368 ? 18.844 -4.085 -9.484 1.00 96.25 368 GLY A O 1
ATOM 2733 N N . GLY A 1 369 ? 20.603 -5.266 -8.762 1.00 97.88 369 GLY A N 1
ATOM 2734 C CA . GLY A 1 369 ? 19.826 -6.443 -8.368 1.00 97.88 369 GLY A CA 1
ATOM 2735 C C . GLY A 1 369 ? 19.432 -7.338 -9.541 1.00 97.88 369 GLY A C 1
ATOM 2736 O O . GLY A 1 369 ? 20.063 -7.334 -10.597 1.00 97.88 369 GLY A O 1
ATOM 2737 N N . SER A 1 370 ? 18.396 -8.146 -9.331 1.00 98.31 370 SER A N 1
ATOM 2738 C CA . SER A 1 370 ? 17.933 -9.147 -10.299 1.00 98.31 370 SER A CA 1
ATOM 2739 C C . SER A 1 370 ? 16.409 -9.238 -10.361 1.00 98.31 370 SER A C 1
ATOM 2741 O O . SER A 1 370 ? 15.865 -10.322 -10.574 1.00 98.31 370 SER A O 1
ATOM 2743 N N . ALA A 1 371 ? 15.721 -8.130 -10.089 1.00 98.44 371 ALA A N 1
ATOM 2744 C CA . ALA A 1 371 ? 14.267 -8.083 -10.112 1.00 98.44 371 ALA A CA 1
ATOM 2745 C C . ALA A 1 371 ? 13.726 -8.349 -11.525 1.00 98.44 371 ALA A C 1
ATOM 2747 O O . ALA A 1 371 ? 14.334 -7.971 -12.527 1.00 98.44 371 ALA A O 1
ATOM 2748 N N . ASN A 1 372 ? 12.564 -8.986 -11.604 1.00 98.62 372 ASN A N 1
ATOM 2749 C CA . ASN A 1 372 ? 11.852 -9.172 -12.863 1.00 98.62 372 ASN A CA 1
ATOM 2750 C C . ASN A 1 372 ? 10.665 -8.221 -12.900 1.00 98.62 372 ASN A C 1
ATOM 2752 O O . ASN A 1 372 ? 9.910 -8.141 -11.936 1.00 98.62 372 ASN A O 1
ATOM 2756 N N . LEU A 1 373 ? 10.528 -7.474 -13.990 1.00 98.62 373 LEU A N 1
ATOM 2757 C CA . LEU A 1 373 ? 9.393 -6.599 -14.235 1.00 98.62 373 LEU A CA 1
ATOM 2758 C C . LEU A 1 373 ? 8.660 -7.098 -15.478 1.00 98.62 373 LEU A C 1
ATOM 2760 O O . LEU A 1 373 ? 9.250 -7.163 -16.557 1.00 98.62 373 LEU A O 1
ATOM 2764 N N . THR A 1 374 ? 7.375 -7.402 -15.335 1.00 98.50 374 THR A N 1
ATOM 2765 C CA . THR A 1 374 ? 6.501 -7.818 -16.436 1.00 98.50 374 THR A CA 1
ATOM 2766 C C . THR A 1 374 ? 5.333 -6.851 -16.568 1.00 98.50 374 THR A C 1
ATOM 2768 O O . THR A 1 374 ? 4.661 -6.547 -15.585 1.00 98.50 374 THR A O 1
ATOM 2771 N N . PHE A 1 375 ? 5.087 -6.380 -17.787 1.00 97.88 375 PHE A N 1
ATOM 2772 C CA . PHE A 1 375 ? 3.944 -5.550 -18.151 1.00 97.88 375 PHE A CA 1
ATOM 2773 C C . PHE A 1 375 ? 3.166 -6.247 -19.270 1.00 97.88 375 PHE A C 1
ATOM 2775 O O . PHE A 1 375 ? 3.666 -6.331 -20.396 1.00 97.88 375 PHE A O 1
ATOM 2782 N N . ASP A 1 376 ? 1.955 -6.727 -18.988 1.00 97.69 376 ASP A N 1
ATOM 2783 C CA . ASP A 1 376 ? 1.115 -7.353 -20.019 1.00 97.69 376 ASP A CA 1
ATOM 2784 C C . ASP A 1 376 ? 0.513 -6.297 -20.954 1.00 97.69 376 ASP A C 1
ATOM 2786 O O . ASP A 1 376 ? 0.510 -6.455 -22.176 1.00 97.69 376 ASP A O 1
ATOM 2790 N N . THR A 1 377 ? 0.050 -5.181 -20.386 1.00 96.50 377 THR A N 1
ATOM 2791 C CA . THR A 1 377 ? -0.390 -3.996 -21.130 1.00 96.50 377 THR A CA 1
ATOM 2792 C C . THR A 1 377 ? 0.205 -2.729 -20.527 1.00 96.50 377 THR A C 1
ATOM 2794 O O . THR A 1 377 ? 0.138 -2.523 -19.313 1.00 96.50 377 THR A O 1
ATOM 2797 N N . ILE A 1 378 ? 0.766 -1.857 -21.372 1.00 95.56 378 ILE A N 1
ATOM 2798 C CA . ILE A 1 378 ? 1.366 -0.588 -20.945 1.00 95.56 378 ILE A CA 1
ATOM 2799 C C . ILE A 1 378 ? 0.899 0.599 -21.799 1.00 95.56 378 ILE A C 1
ATOM 2801 O O . ILE A 1 378 ? 1.072 0.595 -23.004 1.00 95.56 378 ILE A O 1
ATOM 2805 N N . ASP A 1 379 ? 0.369 1.656 -21.192 1.00 93.81 379 ASP A N 1
ATOM 2806 C CA . ASP A 1 379 ? 0.141 2.954 -21.844 1.00 93.81 379 ASP A CA 1
ATOM 2807 C C . ASP A 1 379 ? 1.037 3.990 -21.163 1.00 93.81 379 ASP A C 1
ATOM 2809 O O . ASP A 1 379 ? 0.699 4.567 -20.123 1.00 93.81 379 ASP A O 1
ATOM 2813 N N . LEU A 1 380 ? 2.240 4.146 -21.713 1.00 93.44 380 LEU A N 1
ATOM 2814 C CA . LEU A 1 380 ? 3.279 5.012 -21.181 1.00 93.44 380 LEU A CA 1
ATOM 2815 C C . LEU A 1 380 ? 3.489 6.191 -22.123 1.00 93.44 380 LEU A C 1
ATOM 2817 O O . LEU A 1 380 ? 3.986 6.015 -23.232 1.00 93.44 380 LEU A O 1
ATOM 2821 N N . THR A 1 381 ? 3.159 7.402 -21.675 1.00 90.88 381 THR A N 1
ATOM 2822 C CA . THR A 1 381 ? 3.459 8.632 -22.420 1.00 90.88 381 THR A CA 1
ATOM 2823 C C . THR A 1 381 ? 4.215 9.619 -21.540 1.00 90.88 381 THR A C 1
ATOM 2825 O O . THR A 1 381 ? 3.708 10.072 -20.514 1.00 90.88 381 THR A O 1
ATOM 2828 N N . GLN A 1 382 ? 5.412 10.009 -21.970 1.00 88.12 382 GLN A N 1
ATOM 2829 C CA . GLN A 1 382 ? 6.294 10.932 -21.261 1.00 88.12 382 GLN A CA 1
ATOM 2830 C C . GLN A 1 382 ? 6.568 12.190 -22.088 1.00 88.12 382 GLN A C 1
ATOM 2832 O O . GLN A 1 382 ? 6.815 12.116 -23.287 1.00 88.12 382 GLN A O 1
ATOM 2837 N N . ASN A 1 383 ? 6.597 13.348 -21.432 1.00 87.88 383 ASN A N 1
ATOM 2838 C CA . ASN A 1 383 ? 7.009 14.622 -22.028 1.00 87.88 383 ASN A CA 1
ATOM 2839 C C . ASN A 1 383 ? 7.947 15.426 -21.111 1.00 87.88 383 ASN A C 1
ATOM 2841 O O . ASN A 1 383 ? 7.936 16.659 -21.111 1.00 87.88 383 ASN A O 1
ATOM 2845 N N . SER A 1 384 ? 8.726 14.721 -20.288 1.00 86.75 384 SER A N 1
ATOM 2846 C CA . SER A 1 384 ? 9.724 15.326 -19.408 1.00 86.75 384 SER A CA 1
ATOM 2847 C C . SER A 1 384 ? 11.116 15.251 -20.040 1.00 86.75 384 SER A C 1
ATOM 2849 O O . SER A 1 384 ? 11.301 14.649 -21.090 1.00 86.75 384 SER A O 1
ATOM 2851 N N . GLY A 1 385 ? 12.113 15.879 -19.417 1.00 87.62 385 GLY A N 1
ATOM 2852 C CA . GLY A 1 385 ? 13.507 15.765 -19.860 1.00 87.62 385 GLY A CA 1
ATOM 2853 C C . GLY A 1 385 ? 14.220 14.483 -19.405 1.00 87.62 385 GLY A C 1
ATOM 2854 O O . GLY A 1 385 ? 15.383 14.305 -19.744 1.00 87.62 385 GLY A O 1
ATOM 2855 N N . ALA A 1 386 ? 13.566 13.635 -18.606 1.00 89.06 386 ALA A N 1
ATOM 2856 C CA . ALA A 1 386 ? 14.156 12.418 -18.046 1.00 89.06 386 ALA A CA 1
ATOM 2857 C C . ALA A 1 386 ? 14.143 11.251 -19.059 1.00 89.06 386 ALA A C 1
ATOM 2859 O O . ALA A 1 386 ? 13.537 11.382 -20.126 1.00 89.06 386 ALA A O 1
ATOM 2860 N N . PRO A 1 387 ? 14.770 10.107 -18.745 1.00 91.81 387 PRO A N 1
ATOM 2861 C CA . PRO A 1 387 ? 14.543 8.878 -19.492 1.00 91.81 387 PRO A CA 1
ATOM 2862 C C . PRO A 1 387 ? 13.093 8.384 -19.353 1.00 91.81 387 PRO A C 1
ATOM 2864 O O . PRO A 1 387 ? 12.369 8.704 -18.408 1.00 91.81 387 PRO A O 1
ATOM 2867 N N . LEU A 1 388 ? 12.673 7.540 -20.278 1.00 93.00 388 LEU A N 1
ATOM 2868 C CA . LEU A 1 388 ? 11.436 6.776 -20.212 1.00 93.00 388 LEU A CA 1
ATOM 2869 C C . LEU A 1 388 ? 11.654 5.500 -19.395 1.00 93.00 388 LEU A C 1
ATOM 2871 O O . LEU A 1 388 ? 11.003 5.278 -18.375 1.00 93.00 388 LEU A O 1
ATOM 2875 N N . PHE A 1 389 ? 12.647 4.720 -19.814 1.00 95.50 389 PHE A N 1
ATOM 2876 C CA . PHE A 1 389 ? 13.197 3.588 -19.081 1.00 95.50 389 PHE A CA 1
ATOM 2877 C C . PHE A 1 389 ? 14.637 3.914 -18.709 1.00 95.50 389 PHE A C 1
ATOM 2879 O O . PHE A 1 389 ? 15.377 4.450 -19.532 1.00 95.50 389 PHE A O 1
ATOM 2886 N N . GLN A 1 390 ? 15.018 3.593 -17.480 1.00 96.50 390 GLN A N 1
ATOM 2887 C CA . GLN A 1 390 ? 16.382 3.731 -16.989 1.00 96.50 390 GLN A CA 1
ATOM 2888 C C . GLN A 1 390 ? 16.769 2.476 -16.220 1.00 96.50 390 GLN A C 1
ATOM 2890 O O . GLN A 1 390 ? 16.227 2.220 -15.143 1.00 96.50 390 GLN A O 1
ATOM 2895 N N . ILE A 1 391 ? 17.696 1.705 -16.771 1.00 97.62 391 ILE A N 1
ATOM 2896 C CA . ILE A 1 391 ? 18.203 0.479 -16.167 1.00 97.62 391 ILE A CA 1
ATOM 2897 C C . ILE A 1 391 ? 19.692 0.655 -15.912 1.00 97.62 391 ILE A C 1
ATOM 2899 O O . ILE A 1 391 ? 20.463 0.691 -16.865 1.00 97.62 391 ILE A O 1
ATOM 2903 N N . ASP A 1 392 ? 20.079 0.710 -14.640 1.00 96.00 392 ASP A N 1
ATOM 2904 C CA . ASP A 1 392 ? 21.444 1.035 -14.233 1.00 96.00 392 ASP A CA 1
ATOM 2905 C C . ASP A 1 392 ? 22.046 -0.001 -13.262 1.00 96.00 392 ASP A C 1
ATOM 2907 O O . ASP A 1 392 ? 21.328 -0.802 -12.653 1.00 96.00 392 ASP A O 1
ATOM 2911 N N . PHE A 1 393 ? 23.358 0.109 -13.020 1.00 94.62 393 PHE A N 1
ATOM 2912 C CA . PHE A 1 393 ? 24.102 -0.531 -11.919 1.00 94.62 393 PHE A CA 1
ATOM 2913 C C . PHE A 1 393 ? 24.129 -2.067 -11.941 1.00 94.62 393 PHE A C 1
ATOM 2915 O O . PHE A 1 393 ? 23.865 -2.711 -10.925 1.00 94.62 393 PHE A O 1
ATOM 2922 N N . ASP A 1 394 ? 24.490 -2.654 -13.079 1.00 95.75 394 ASP A N 1
ATOM 2923 C CA . ASP A 1 394 ? 24.677 -4.105 -13.241 1.00 95.75 394 ASP A CA 1
ATOM 2924 C C . ASP A 1 394 ? 23.412 -4.919 -12.948 1.00 95.75 394 ASP A C 1
ATOM 2926 O O . ASP A 1 394 ? 23.454 -5.977 -12.319 1.00 95.75 394 ASP A O 1
ATOM 2930 N N . HIS A 1 395 ? 22.258 -4.429 -13.403 1.00 97.12 395 HIS A N 1
ATOM 2931 C CA . HIS A 1 395 ? 21.004 -5.160 -13.280 1.00 97.12 395 HIS A CA 1
ATOM 2932 C C . HIS A 1 395 ? 21.061 -6.481 -14.062 1.00 97.12 395 HIS A C 1
ATOM 2934 O O . HIS A 1 395 ? 21.319 -6.483 -15.264 1.00 97.12 395 HIS A O 1
ATOM 2940 N N . LEU A 1 396 ? 20.766 -7.598 -13.390 1.00 97.56 396 LEU A N 1
ATOM 2941 C CA . LEU A 1 396 ? 20.822 -8.957 -13.951 1.00 97.56 396 LEU A CA 1
ATOM 2942 C C . LEU A 1 396 ? 19.444 -9.564 -14.247 1.00 97.56 396 LEU A C 1
ATOM 2944 O O . LEU A 1 396 ? 19.362 -10.665 -14.787 1.00 97.56 396 LEU A O 1
ATOM 2948 N N . GLY A 1 397 ? 18.371 -8.898 -13.820 1.00 98.31 397 GLY A N 1
ATOM 2949 C CA . GLY A 1 397 ? 17.008 -9.416 -13.903 1.00 98.31 397 GLY A CA 1
ATOM 2950 C C . GLY A 1 397 ? 16.399 -9.247 -15.290 1.00 98.31 397 GLY A C 1
ATOM 2951 O O . GLY A 1 397 ? 17.087 -9.318 -16.308 1.00 98.31 397 GLY A O 1
ATOM 2952 N N . SER A 1 398 ? 15.098 -8.987 -15.354 1.00 98.50 398 SER A N 1
ATOM 2953 C CA . SER A 1 398 ? 14.437 -8.755 -16.638 1.00 98.50 398 SER A CA 1
ATOM 2954 C C . SER A 1 398 ? 13.429 -7.618 -16.617 1.00 98.50 398 SER A C 1
ATOM 2956 O O . SER A 1 398 ? 12.861 -7.286 -15.581 1.00 98.50 398 SER A O 1
ATOM 2958 N N . VAL A 1 399 ? 13.211 -7.020 -17.787 1.00 98.56 399 VAL A N 1
ATOM 2959 C CA . VAL A 1 399 ? 12.074 -6.138 -18.061 1.00 98.56 399 VAL A CA 1
ATOM 2960 C C . VAL A 1 399 ? 11.404 -6.642 -19.329 1.00 98.56 399 VAL A C 1
ATOM 2962 O O . VAL A 1 399 ? 12.016 -6.640 -20.396 1.00 98.56 399 VAL A O 1
ATOM 2965 N N . THR A 1 400 ? 10.156 -7.083 -19.219 1.00 98.38 400 THR A N 1
ATOM 2966 C CA . THR A 1 400 ? 9.358 -7.568 -20.346 1.00 98.38 400 THR A CA 1
ATOM 2967 C C . THR A 1 400 ? 8.086 -6.748 -20.476 1.00 98.38 400 THR A C 1
ATOM 2969 O O . THR A 1 400 ? 7.299 -6.652 -19.541 1.00 98.38 400 THR A O 1
ATOM 2972 N N . VAL A 1 401 ? 7.868 -6.199 -21.664 1.00 97.81 401 VAL A N 1
ATOM 2973 C CA . VAL A 1 401 ? 6.614 -5.581 -22.084 1.00 97.81 401 VAL A CA 1
ATOM 2974 C C . VAL A 1 401 ? 6.015 -6.450 -23.182 1.00 97.81 401 VAL A C 1
ATOM 2976 O O . VAL A 1 401 ? 6.645 -6.653 -24.225 1.00 97.81 401 VAL A O 1
ATOM 2979 N N . ALA A 1 402 ? 4.825 -6.991 -22.938 1.00 96.12 402 ALA A N 1
ATOM 2980 C CA . ALA A 1 402 ? 4.164 -7.908 -23.854 1.00 96.12 402 ALA A CA 1
ATOM 2981 C C . ALA A 1 402 ? 3.579 -7.198 -25.088 1.00 96.12 402 ALA A C 1
ATOM 2983 O O . ALA A 1 402 ? 3.314 -5.990 -25.101 1.00 96.12 402 ALA A O 1
ATOM 2984 N N . SER A 1 403 ? 3.358 -7.983 -26.144 1.00 93.12 403 SER A N 1
ATOM 2985 C CA . SER A 1 403 ? 2.715 -7.540 -27.377 1.00 93.12 403 SER A CA 1
ATOM 2986 C C . SER A 1 403 ? 1.194 -7.481 -27.203 1.00 93.12 403 SER A C 1
ATOM 2988 O O . SER A 1 403 ? 0.463 -8.405 -27.556 1.00 93.12 403 SER A O 1
ATOM 2990 N N . SER A 1 404 ? 0.706 -6.369 -26.660 1.00 94.56 404 SER A N 1
ATOM 2991 C CA . SER A 1 404 ? -0.720 -6.027 -26.645 1.00 94.56 404 SER A CA 1
ATOM 2992 C C . SER A 1 404 ? -1.003 -4.929 -27.669 1.00 94.56 404 SER A C 1
ATOM 2994 O O . SER A 1 404 ? -0.191 -4.025 -27.858 1.00 94.56 404 SER A O 1
ATOM 2996 N N . SER A 1 405 ? -2.168 -4.971 -28.321 1.00 93.25 405 SER A N 1
ATOM 2997 C CA . SER A 1 405 ? -2.616 -3.892 -29.217 1.00 93.25 405 SER A CA 1
ATOM 2998 C C . SER A 1 405 ? -2.906 -2.583 -28.483 1.00 93.25 405 SER A C 1
ATOM 3000 O O . SER A 1 405 ? -3.021 -1.537 -29.114 1.00 93.25 405 SER A O 1
ATOM 3002 N N . GLU A 1 406 ? -3.075 -2.659 -27.165 1.00 93.94 406 GLU A N 1
ATOM 3003 C CA . GLU A 1 406 ? -3.270 -1.506 -26.289 1.00 93.94 406 GLU A CA 1
ATOM 3004 C C . GLU A 1 406 ? -1.937 -0.965 -25.756 1.00 93.94 406 GLU A C 1
ATOM 3006 O O . GLU A 1 406 ? -1.901 0.153 -25.248 1.00 93.94 406 GLU A O 1
ATOM 3011 N N . SER A 1 407 ? -0.842 -1.724 -25.900 1.00 96.06 407 SER A N 1
ATOM 3012 C CA . SER A 1 407 ? 0.466 -1.302 -25.413 1.00 96.06 407 SER A CA 1
ATOM 3013 C C . SER A 1 407 ? 1.084 -0.230 -26.309 1.00 96.06 407 SER A C 1
ATOM 3015 O O . SER A 1 407 ? 1.335 -0.468 -27.490 1.00 96.06 407 SER A O 1
ATOM 3017 N N . ILE A 1 408 ? 1.392 0.930 -25.734 1.00 93.44 408 ILE A N 1
ATOM 3018 C CA . ILE A 1 408 ? 2.138 2.024 -26.352 1.00 93.44 408 ILE A CA 1
ATOM 3019 C C . ILE A 1 408 ? 3.188 2.536 -25.373 1.00 93.44 408 ILE A C 1
ATOM 3021 O O . ILE A 1 408 ? 2.911 2.832 -24.211 1.00 93.44 408 ILE A O 1
ATOM 3025 N N . ILE A 1 409 ? 4.398 2.711 -25.891 1.00 96.06 409 ILE A N 1
ATOM 3026 C CA . ILE A 1 409 ? 5.485 3.392 -25.206 1.00 96.06 409 ILE A CA 1
ATOM 3027 C C . ILE A 1 409 ? 5.836 4.625 -26.030 1.00 96.06 409 ILE A C 1
ATOM 3029 O O . ILE A 1 409 ? 6.304 4.503 -27.159 1.00 96.06 409 ILE A O 1
ATOM 3033 N N . ARG A 1 410 ? 5.600 5.817 -25.478 1.00 94.81 410 ARG A N 1
ATOM 3034 C CA . ARG A 1 410 ? 5.865 7.089 -26.149 1.00 94.81 410 ARG A CA 1
ATOM 3035 C C . ARG A 1 410 ? 6.657 8.050 -25.276 1.00 94.81 410 ARG A C 1
ATOM 3037 O O . ARG A 1 410 ? 6.291 8.324 -24.134 1.00 94.81 410 ARG A O 1
ATOM 3044 N N . SER A 1 411 ? 7.684 8.650 -25.856 1.00 93.06 411 SER A N 1
ATOM 3045 C CA . SER A 1 411 ? 8.383 9.801 -25.294 1.00 93.06 411 SER A CA 1
ATOM 3046 C C . SER A 1 411 ? 8.348 10.939 -26.310 1.00 93.06 411 SER A C 1
ATOM 3048 O O . SER A 1 411 ? 8.715 10.737 -27.458 1.00 93.06 411 SER A O 1
ATOM 3050 N N . THR A 1 412 ? 7.868 12.125 -25.929 1.00 90.75 412 THR A N 1
ATOM 3051 C CA . THR A 1 412 ? 7.869 13.305 -26.818 1.00 90.75 412 THR A CA 1
ATOM 3052 C C . THR A 1 412 ? 9.088 14.210 -26.608 1.00 90.75 412 THR A C 1
ATOM 3054 O O . THR A 1 412 ? 9.311 15.139 -27.382 1.00 90.75 412 THR A O 1
ATOM 3057 N N . THR A 1 413 ? 9.814 14.000 -25.507 1.00 87.44 413 THR A N 1
ATOM 3058 C CA . THR A 1 413 ? 11.030 14.713 -25.095 1.00 87.44 413 THR A CA 1
ATOM 3059 C C . THR A 1 413 ? 11.812 13.848 -24.107 1.00 87.44 413 THR A C 1
ATOM 3061 O O . THR A 1 413 ? 11.238 12.962 -23.488 1.00 87.44 413 THR A O 1
ATOM 3064 N N . GLY A 1 414 ? 13.067 14.203 -23.829 1.00 88.12 414 GLY A N 1
ATOM 3065 C CA . GLY A 1 414 ? 13.900 13.497 -22.850 1.00 88.12 414 GLY A CA 1
ATOM 3066 C C . GLY A 1 414 ? 14.921 12.611 -23.541 1.00 88.12 414 GLY A C 1
ATOM 3067 O O . GLY A 1 414 ? 15.085 12.716 -24.748 1.00 88.12 414 GLY A O 1
ATOM 3068 N N . THR A 1 415 ? 15.643 11.786 -22.793 1.00 90.44 415 THR A N 1
ATOM 3069 C CA . THR A 1 415 ? 16.779 10.992 -23.301 1.00 90.44 415 THR A CA 1
ATOM 3070 C C . THR A 1 415 ? 16.388 9.566 -23.708 1.00 90.44 415 THR A C 1
ATOM 3072 O O . THR A 1 415 ? 17.212 8.655 -23.688 1.00 90.44 415 THR A O 1
ATOM 3075 N N . GLY A 1 416 ? 15.103 9.358 -24.022 1.00 93.12 416 GLY A N 1
ATOM 3076 C CA . GLY A 1 416 ? 14.583 8.080 -24.499 1.00 93.12 416 GLY A CA 1
ATOM 3077 C C . GLY A 1 416 ? 14.775 6.937 -23.498 1.00 93.12 416 GLY A C 1
ATOM 3078 O O . GLY A 1 416 ? 14.412 7.064 -22.332 1.00 93.12 416 GLY A O 1
ATOM 3079 N N . MET A 1 417 ? 15.291 5.795 -23.946 1.00 96.00 417 MET A N 1
ATOM 3080 C CA . MET A 1 417 ? 15.572 4.632 -23.100 1.00 96.00 417 MET A CA 1
ATOM 3081 C C . MET A 1 417 ? 17.067 4.527 -22.801 1.00 96.00 417 MET A C 1
ATOM 3083 O O . MET A 1 417 ? 17.883 4.513 -23.721 1.00 96.00 417 MET A O 1
ATOM 3087 N N . GLN A 1 418 ? 17.417 4.4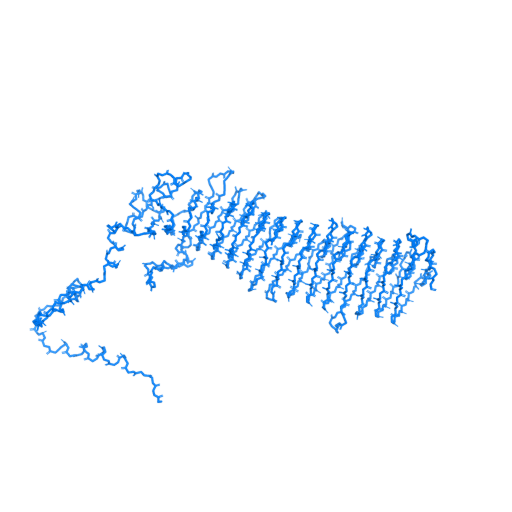06 -21.521 1.00 95.75 418 GLN A N 1
ATOM 3088 C CA . GLN A 1 418 ? 18.797 4.315 -21.052 1.00 95.75 418 GLN A CA 1
ATOM 3089 C C . GLN A 1 418 ? 19.053 2.988 -20.343 1.00 95.75 418 GLN A C 1
ATOM 3091 O O . GLN A 1 418 ? 18.333 2.604 -19.421 1.00 95.75 418 GLN A O 1
ATOM 3096 N N . PHE A 1 419 ? 20.102 2.307 -20.778 1.00 96.75 419 PHE A N 1
ATOM 3097 C CA . PHE A 1 419 ? 20.552 1.028 -20.259 1.00 96.75 419 PHE A CA 1
ATOM 3098 C C . PHE A 1 419 ? 22.055 1.140 -19.967 1.00 96.75 419 PHE A C 1
ATOM 3100 O O . PHE A 1 419 ? 22.846 1.089 -20.903 1.00 96.75 419 PHE A O 1
ATOM 3107 N N . ASP A 1 420 ? 22.457 1.339 -18.710 1.00 95.75 420 ASP A N 1
ATOM 3108 C CA . ASP A 1 420 ? 23.859 1.499 -18.287 1.00 95.75 420 ASP A CA 1
ATOM 3109 C C . ASP A 1 420 ? 24.275 0.433 -17.256 1.00 95.75 420 ASP A C 1
ATOM 3111 O O . ASP A 1 420 ? 23.976 0.524 -16.066 1.00 95.75 420 ASP A O 1
ATOM 3115 N N . GLY A 1 421 ? 24.947 -0.630 -17.699 1.00 95.19 421 GLY A N 1
ATOM 3116 C CA . GLY A 1 421 ? 25.095 -1.832 -16.865 1.00 95.19 421 GLY A CA 1
ATOM 3117 C C . GLY A 1 421 ? 23.808 -2.652 -16.821 1.00 95.19 421 GLY A C 1
ATOM 3118 O O . GLY A 1 421 ? 23.420 -3.190 -15.789 1.00 95.19 421 GLY A O 1
ATOM 3119 N N . ALA A 1 422 ? 23.101 -2.729 -17.942 1.00 96.75 422 ALA A N 1
ATOM 3120 C CA . ALA A 1 422 ? 21.913 -3.546 -18.097 1.00 96.75 422 ALA A CA 1
ATOM 3121 C C . ALA A 1 422 ? 22.325 -4.926 -18.638 1.00 96.75 422 ALA A C 1
ATOM 3123 O O . ALA A 1 422 ? 22.423 -5.150 -19.845 1.00 96.75 422 ALA A O 1
ATOM 3124 N N . ASN A 1 423 ? 22.600 -5.862 -17.734 1.00 96.19 423 ASN A N 1
ATOM 3125 C CA . ASN A 1 423 ? 23.199 -7.163 -18.055 1.00 96.19 423 ASN A CA 1
ATOM 3126 C C . ASN A 1 423 ? 22.172 -8.313 -18.068 1.00 96.19 423 ASN A C 1
ATOM 3128 O O . ASN A 1 423 ? 22.530 -9.478 -18.219 1.00 96.19 423 ASN A O 1
ATOM 3132 N N . GLY A 1 424 ? 20.892 -7.981 -17.892 1.00 97.06 424 GLY A N 1
ATOM 3133 C CA . GLY A 1 424 ? 19.766 -8.908 -17.881 1.00 97.06 424 GLY A CA 1
ATOM 3134 C C . GLY A 1 424 ? 19.079 -9.114 -19.237 1.00 97.06 424 GLY A C 1
ATOM 3135 O O . GLY A 1 424 ? 19.695 -9.018 -20.299 1.00 97.06 424 GLY A O 1
ATOM 3136 N N . PHE A 1 425 ? 17.772 -9.391 -19.194 1.00 98.12 425 PHE A N 1
ATOM 3137 C CA . PHE A 1 425 ? 16.925 -9.595 -20.378 1.00 98.12 425 PHE A CA 1
ATOM 3138 C C . PHE A 1 425 ? 15.883 -8.481 -20.516 1.00 98.12 425 PHE A C 1
ATOM 3140 O O . PHE A 1 425 ? 15.036 -8.302 -19.643 1.00 98.12 425 PHE A O 1
ATOM 3147 N N . TYR A 1 426 ? 15.893 -7.766 -21.636 1.00 98.44 426 TYR A N 1
ATOM 3148 C CA . TYR A 1 426 ? 15.044 -6.600 -21.872 1.00 98.44 426 TYR A CA 1
ATOM 3149 C C . TYR A 1 426 ? 14.258 -6.789 -23.166 1.00 98.44 426 TYR A C 1
ATOM 3151 O O . TYR A 1 426 ? 14.831 -6.836 -24.253 1.00 98.44 426 TYR A O 1
ATOM 3159 N N . ARG A 1 427 ? 12.938 -6.943 -23.061 1.00 98.38 427 ARG A N 1
ATOM 3160 C CA . ARG A 1 427 ? 12.052 -7.266 -24.186 1.00 98.38 427 ARG A CA 1
ATOM 3161 C C . ARG A 1 427 ? 10.921 -6.254 -24.266 1.00 98.38 427 ARG A C 1
ATOM 3163 O O . ARG A 1 427 ? 10.048 -6.239 -23.407 1.00 98.38 427 ARG A O 1
ATOM 3170 N N . PHE A 1 428 ? 10.902 -5.463 -25.327 1.00 98.25 428 PHE A N 1
ATOM 3171 C CA . PHE A 1 428 ? 9.859 -4.489 -25.624 1.00 98.25 428 PHE A CA 1
ATOM 3172 C C . PHE A 1 428 ? 9.108 -4.952 -26.872 1.00 98.25 428 PHE A C 1
ATOM 3174 O O . PHE A 1 428 ? 9.522 -4.680 -27.997 1.00 98.25 428 PHE A O 1
ATOM 3181 N N . LEU A 1 429 ? 8.032 -5.720 -26.676 1.00 97.88 429 LEU A N 1
ATOM 3182 C CA . LEU A 1 429 ? 7.293 -6.381 -27.760 1.00 97.88 429 LEU A CA 1
ATOM 3183 C C . LEU A 1 429 ? 6.086 -5.564 -28.256 1.00 97.88 429 LEU A C 1
ATOM 3185 O O . LEU A 1 429 ? 5.232 -6.086 -28.969 1.00 97.88 429 LEU A O 1
ATOM 3189 N N . CYS A 1 430 ? 6.000 -4.293 -27.872 1.00 96.94 430 CYS A N 1
ATOM 3190 C CA . CYS A 1 430 ? 4.990 -3.343 -28.328 1.00 96.94 430 CYS A CA 1
ATOM 3191 C C . CYS A 1 430 ? 5.641 -2.185 -29.106 1.00 96.94 430 CYS A C 1
ATOM 3193 O O . CYS A 1 430 ? 6.864 -2.031 -29.047 1.00 96.94 430 CYS A O 1
ATOM 3195 N N . PRO A 1 431 ? 4.851 -1.340 -29.792 1.00 97.19 431 PRO A N 1
ATOM 3196 C CA . PRO A 1 431 ? 5.365 -0.128 -30.419 1.00 97.19 431 PRO A CA 1
ATOM 3197 C C . PRO A 1 431 ? 6.040 0.824 -29.421 1.00 97.19 431 PRO A C 1
ATOM 3199 O O . PRO A 1 431 ? 5.485 1.140 -28.362 1.00 97.19 431 PRO A O 1
ATOM 3202 N N . VAL A 1 432 ? 7.220 1.308 -29.805 1.00 97.25 432 VAL A N 1
ATOM 3203 C CA . VAL A 1 432 ? 8.039 2.289 -29.090 1.00 97.25 432 VAL A CA 1
ATOM 3204 C C . VAL A 1 432 ? 8.252 3.508 -29.995 1.00 97.25 432 VAL A C 1
ATOM 3206 O O . VAL A 1 432 ? 8.850 3.394 -31.059 1.00 97.25 432 VAL A O 1
ATOM 3209 N N . ASP A 1 433 ? 7.767 4.675 -29.575 1.00 96.38 433 ASP A N 1
ATOM 3210 C CA . ASP A 1 433 ? 7.827 5.957 -30.299 1.00 96.38 433 ASP A CA 1
ATOM 3211 C C . ASP A 1 433 ? 8.604 6.979 -29.457 1.00 96.38 433 ASP A C 1
ATOM 3213 O O . ASP A 1 433 ? 8.132 7.439 -28.414 1.00 96.38 433 ASP A O 1
ATOM 3217 N N . LEU A 1 434 ? 9.834 7.292 -29.858 1.00 95.00 434 LEU A N 1
ATOM 3218 C CA . LEU A 1 434 ? 10.755 8.133 -29.093 1.00 95.00 434 LEU A CA 1
ATOM 3219 C C . LEU A 1 434 ? 11.064 9.409 -29.868 1.00 95.00 434 LEU A C 1
ATOM 3221 O O . LEU A 1 434 ? 11.586 9.354 -30.978 1.00 95.00 434 LEU A O 1
ATOM 3225 N N . GLN A 1 435 ? 10.793 10.564 -29.265 1.00 90.69 435 GLN A N 1
ATOM 3226 C CA . GLN A 1 435 ? 11.028 11.868 -29.873 1.00 90.69 435 GLN A CA 1
ATOM 3227 C C . GLN A 1 435 ? 11.954 12.733 -29.013 1.00 90.69 435 GLN A C 1
ATOM 3229 O O . GLN A 1 435 ? 11.757 12.883 -27.806 1.00 90.69 435 GLN A O 1
ATOM 3234 N N . GLY A 1 436 ? 12.933 13.373 -29.656 1.00 75.38 436 GLY A N 1
ATOM 3235 C CA . GLY A 1 436 ? 13.887 14.267 -28.989 1.00 75.38 436 GLY A CA 1
ATOM 3236 C C . GLY A 1 436 ? 15.057 13.548 -28.299 1.00 75.38 436 GLY A C 1
ATOM 3237 O O . GLY A 1 436 ? 15.290 12.365 -28.520 1.00 75.38 436 GLY A O 1
ATOM 3238 N N . GLY A 1 437 ? 15.840 14.294 -27.504 1.00 74.50 437 GLY A N 1
ATOM 3239 C CA . GLY A 1 437 ? 16.900 13.733 -26.644 1.00 74.50 437 GLY A CA 1
ATOM 3240 C C . GLY A 1 437 ? 18.322 13.799 -27.177 1.00 74.50 437 GLY A C 1
ATOM 3241 O O . GLY A 1 437 ? 18.567 14.403 -28.219 1.00 74.50 437 GLY A O 1
ATOM 3242 N N . ASP A 1 438 ? 19.272 13.225 -26.438 1.00 78.06 438 ASP A N 1
ATOM 3243 C CA . ASP A 1 438 ? 20.617 12.925 -26.930 1.00 78.06 438 ASP A CA 1
ATOM 3244 C C . ASP A 1 438 ? 20.572 11.693 -27.840 1.00 78.06 438 ASP A C 1
ATOM 3246 O O . ASP A 1 438 ? 20.765 11.846 -29.045 1.00 78.06 438 ASP A O 1
ATOM 3250 N N . SER A 1 439 ? 20.193 10.533 -27.304 1.00 83.88 439 SER A N 1
ATOM 3251 C CA . SER A 1 439 ? 19.848 9.338 -28.069 1.00 83.88 439 SER A CA 1
ATOM 3252 C C . SER A 1 439 ? 18.420 8.884 -27.782 1.00 83.88 439 SER A C 1
ATOM 3254 O O . SER A 1 439 ? 17.890 9.117 -26.700 1.00 83.88 439 SER A O 1
ATOM 3256 N N . GLY A 1 440 ? 17.792 8.212 -28.750 1.00 91.44 440 GLY A N 1
ATOM 3257 C CA . GLY A 1 440 ? 16.520 7.533 -28.500 1.00 91.44 440 GLY A CA 1
ATOM 3258 C C . GLY A 1 440 ? 16.732 6.285 -27.642 1.00 91.44 440 GLY A C 1
ATOM 3259 O O . GLY A 1 440 ? 16.030 6.080 -26.659 1.00 91.44 440 GLY A O 1
ATOM 3260 N N . ILE A 1 441 ? 17.731 5.467 -27.978 1.00 95.50 441 ILE A N 1
ATOM 3261 C CA . ILE A 1 441 ? 18.106 4.281 -27.197 1.00 95.50 441 ILE A CA 1
ATOM 3262 C C . ILE A 1 441 ? 19.611 4.307 -26.926 1.00 95.50 441 ILE A C 1
ATOM 3264 O O . ILE A 1 441 ? 20.415 4.276 -27.858 1.00 95.50 441 ILE A O 1
ATOM 3268 N N . ASP A 1 442 ? 19.986 4.321 -25.651 1.00 95.12 442 ASP A N 1
ATOM 3269 C CA . ASP A 1 442 ? 21.364 4.215 -25.175 1.00 95.12 442 ASP A CA 1
ATOM 3270 C C . ASP A 1 442 ? 21.579 2.870 -24.469 1.00 95.12 442 ASP A C 1
ATOM 3272 O O . ASP A 1 442 ? 20.961 2.610 -23.440 1.00 95.12 442 ASP A O 1
ATOM 3276 N N . ILE A 1 443 ? 22.497 2.045 -24.977 1.00 95.50 443 ILE A N 1
ATOM 3277 C CA . ILE A 1 443 ? 22.956 0.801 -24.344 1.00 95.50 443 ILE A CA 1
ATOM 3278 C C . ILE A 1 443 ? 24.451 0.940 -24.058 1.00 95.50 443 ILE A C 1
ATOM 3280 O O . ILE A 1 443 ? 25.298 0.764 -24.935 1.00 95.50 443 ILE A O 1
ATOM 3284 N N . LYS A 1 444 ? 24.779 1.312 -22.826 1.00 94.31 444 LYS A N 1
ATOM 3285 C CA . LYS A 1 444 ? 26.125 1.614 -22.337 1.00 94.31 444 LYS A CA 1
ATOM 3286 C C . LYS A 1 444 ? 26.531 0.581 -21.296 1.00 94.31 444 LYS A C 1
ATOM 3288 O O . LYS A 1 444 ? 25.674 0.051 -20.594 1.00 94.31 444 LYS A O 1
ATOM 3293 N N . GLY A 1 445 ? 27.809 0.220 -21.214 1.00 93.50 445 GLY A N 1
ATOM 3294 C CA . GLY A 1 445 ? 28.264 -0.594 -20.082 1.00 93.50 445 GLY A CA 1
ATOM 3295 C C . GLY A 1 445 ? 27.587 -1.963 -19.975 1.00 93.50 445 GLY A C 1
ATOM 3296 O O . GLY A 1 445 ? 27.543 -2.507 -18.887 1.00 93.50 445 GLY A O 1
ATOM 3297 N N . SER A 1 446 ? 26.967 -2.490 -21.028 1.00 95.06 446 SER A N 1
ATOM 3298 C CA . SER A 1 446 ? 26.003 -3.589 -20.887 1.00 95.06 446 SER A CA 1
ATOM 3299 C C . SER A 1 446 ? 26.522 -4.887 -21.504 1.00 95.06 446 SER A C 1
ATOM 3301 O O . SER A 1 446 ? 27.413 -4.865 -22.361 1.00 95.06 446 SER A O 1
ATOM 3303 N N . SER A 1 447 ? 25.944 -6.009 -21.079 1.00 94.50 447 SER A N 1
ATOM 3304 C CA . SER A 1 447 ? 26.118 -7.349 -21.665 1.00 94.50 447 SER A CA 1
ATOM 3305 C C . SER A 1 447 ? 24.823 -8.167 -21.737 1.00 94.50 447 SER A C 1
ATOM 3307 O O . SER A 1 447 ? 24.853 -9.378 -21.953 1.00 94.50 447 SER A O 1
ATOM 3309 N N . GLY A 1 448 ? 23.676 -7.503 -21.563 1.00 95.06 448 GLY A N 1
ATOM 3310 C CA . GLY A 1 448 ? 22.360 -8.127 -21.607 1.00 95.06 448 GLY A CA 1
ATOM 3311 C C . GLY A 1 448 ? 21.857 -8.452 -23.015 1.00 95.06 448 GLY A C 1
ATOM 3312 O O . GLY A 1 448 ? 22.502 -8.173 -24.031 1.00 95.06 448 GLY A O 1
ATOM 3313 N N . GLN A 1 449 ? 20.654 -9.024 -23.052 1.00 96.88 449 GLN A N 1
ATOM 3314 C CA . GLN A 1 449 ? 19.886 -9.254 -24.275 1.00 96.88 449 GLN A CA 1
ATOM 3315 C C . GLN A 1 449 ? 18.777 -8.216 -24.397 1.00 96.88 449 GLN A C 1
ATOM 3317 O O . GLN A 1 449 ? 17.979 -8.042 -23.476 1.00 96.88 449 GLN A O 1
ATOM 3322 N N . PHE A 1 450 ? 18.693 -7.571 -25.552 1.00 97.88 450 PHE A N 1
ATOM 3323 C CA . PHE A 1 450 ? 17.753 -6.504 -25.850 1.00 97.88 450 PHE A CA 1
ATOM 3324 C C . PHE A 1 450 ? 16.946 -6.886 -27.087 1.00 97.88 450 PHE A C 1
ATOM 3326 O O . PHE A 1 450 ? 17.494 -7.168 -28.150 1.00 97.88 450 PHE A O 1
ATOM 3333 N N . THR A 1 451 ? 15.626 -6.910 -26.965 1.00 98.19 451 THR A N 1
ATOM 3334 C CA . THR A 1 451 ? 14.715 -7.175 -28.079 1.00 98.19 451 THR A CA 1
ATOM 3335 C C . THR A 1 451 ? 13.682 -6.070 -28.146 1.00 98.19 451 THR A C 1
ATOM 3337 O O . THR A 1 451 ? 12.974 -5.831 -27.170 1.00 98.19 451 THR A O 1
ATOM 3340 N N . PHE A 1 452 ? 13.561 -5.446 -29.309 1.00 97.88 452 PHE A N 1
ATOM 3341 C CA . PHE A 1 452 ? 12.537 -4.457 -29.601 1.00 97.88 452 PHE A CA 1
ATOM 3342 C C . PHE A 1 452 ? 11.744 -4.906 -30.829 1.00 97.88 452 PHE A C 1
ATOM 3344 O O . PHE A 1 452 ? 12.343 -5.271 -31.840 1.00 97.88 452 PHE A O 1
ATOM 3351 N N . ALA A 1 453 ? 10.413 -4.893 -30.744 1.00 96.94 453 ALA A N 1
ATOM 3352 C CA . ALA A 1 453 ? 9.553 -5.202 -31.884 1.00 96.94 453 ALA A CA 1
ATOM 3353 C C . ALA A 1 453 ? 9.553 -4.033 -32.883 1.00 96.94 453 ALA A C 1
ATOM 3355 O O . ALA A 1 453 ? 10.364 -4.015 -33.805 1.00 96.94 453 ALA A O 1
ATOM 3356 N N . ASP A 1 454 ? 8.720 -3.018 -32.651 1.00 96.50 454 ASP A N 1
ATOM 3357 C CA . ASP A 1 454 ? 8.595 -1.848 -33.523 1.00 96.50 454 ASP A CA 1
ATOM 3358 C C . ASP A 1 454 ? 9.130 -0.598 -32.824 1.00 96.50 454 ASP A C 1
ATOM 3360 O O . ASP A 1 454 ? 8.559 -0.151 -31.829 1.00 96.50 454 ASP A O 1
ATOM 3364 N N . VAL A 1 455 ? 10.204 -0.011 -33.356 1.00 97.00 455 VAL A N 1
ATOM 3365 C CA . VAL A 1 455 ? 10.805 1.217 -32.820 1.00 97.00 455 VAL A CA 1
ATOM 3366 C C . VAL A 1 455 ? 10.798 2.321 -33.870 1.00 97.00 455 VAL A C 1
ATOM 3368 O O . VAL A 1 455 ? 11.347 2.150 -34.958 1.00 97.00 455 VAL A O 1
ATOM 3371 N N . ALA A 1 456 ? 10.242 3.475 -33.510 1.00 96.31 456 ALA A N 1
ATOM 3372 C CA . ALA A 1 456 ? 10.361 4.730 -34.238 1.00 96.31 456 ALA A CA 1
ATOM 3373 C C . ALA A 1 456 ? 11.125 5.751 -33.383 1.00 96.31 456 ALA A C 1
ATOM 3375 O O . ALA A 1 456 ? 10.782 5.976 -32.220 1.00 96.31 456 ALA A O 1
ATOM 3376 N N . ILE A 1 457 ? 12.170 6.358 -33.950 1.00 95.06 457 ILE A N 1
ATOM 3377 C CA . ILE A 1 457 ? 12.973 7.397 -33.293 1.00 95.06 457 ILE A CA 1
ATOM 3378 C C . ILE A 1 457 ? 12.993 8.653 -34.162 1.00 95.06 457 ILE A C 1
ATOM 3380 O O . ILE A 1 457 ? 13.645 8.683 -35.209 1.00 95.06 457 ILE A O 1
ATOM 3384 N N . ASP A 1 458 ? 12.348 9.714 -33.685 1.00 92.56 458 ASP A N 1
ATOM 3385 C CA . ASP A 1 458 ? 12.204 10.978 -34.400 1.00 92.56 458 ASP A CA 1
ATOM 3386 C C . ASP A 1 458 ? 12.987 12.117 -33.732 1.00 92.56 458 ASP A C 1
ATOM 3388 O O . ASP A 1 458 ? 12.839 12.432 -32.552 1.00 92.56 458 ASP A O 1
ATOM 3392 N N . ASN A 1 459 ? 13.777 12.835 -34.530 1.00 85.38 459 ASN A N 1
ATOM 3393 C CA . ASN A 1 459 ? 14.473 14.062 -34.133 1.00 85.38 459 ASN A CA 1
ATOM 3394 C C . ASN A 1 459 ? 15.358 13.955 -32.864 1.00 85.38 459 ASN A C 1
ATOM 3396 O O . ASN A 1 459 ? 15.264 14.840 -32.006 1.00 85.38 459 ASN A O 1
ATOM 3400 N N . PRO A 1 460 ? 16.260 12.961 -32.726 1.00 82.00 460 PRO A N 1
ATOM 3401 C CA . PRO A 1 460 ? 17.263 12.999 -31.664 1.00 82.00 460 PRO A CA 1
ATOM 3402 C C . PRO A 1 460 ? 18.103 14.279 -31.818 1.00 82.00 460 PRO A C 1
ATOM 3404 O O . PRO A 1 460 ? 18.700 14.539 -32.865 1.00 82.00 460 PRO A O 1
ATOM 3407 N N . SER A 1 461 ? 18.078 15.128 -30.793 1.00 77.31 461 SER A N 1
ATOM 3408 C CA . SER A 1 461 ? 18.614 16.497 -30.800 1.00 77.31 461 SER A CA 1
ATOM 3409 C C . SER A 1 461 ? 20.090 16.603 -30.390 1.00 77.31 461 SER A C 1
ATOM 3411 O O . SER A 1 461 ? 20.715 17.631 -30.649 1.00 77.31 461 SER A O 1
ATOM 3413 N N . GLY A 1 462 ? 20.658 15.566 -29.765 1.00 68.50 462 GLY A N 1
ATOM 3414 C CA . GLY A 1 462 ? 21.999 15.605 -29.169 1.00 68.50 462 GLY A CA 1
ATOM 3415 C C . GLY A 1 462 ? 22.939 14.454 -29.541 1.00 68.50 462 GLY A C 1
ATOM 3416 O O . GLY A 1 462 ? 24.059 14.423 -29.030 1.00 68.50 462 GLY A O 1
ATOM 3417 N N . GLY A 1 463 ? 22.542 13.529 -30.420 1.00 74.81 463 GLY A N 1
ATOM 3418 C CA . GLY A 1 463 ? 23.279 12.276 -30.598 1.00 74.81 463 GLY A CA 1
ATOM 3419 C C . GLY A 1 463 ? 22.721 11.334 -31.666 1.00 74.81 463 GLY A C 1
ATOM 3420 O O . GLY A 1 463 ? 22.262 11.769 -32.726 1.00 74.81 463 GLY A O 1
ATOM 3421 N N . ASN A 1 464 ? 22.885 10.032 -31.426 1.00 88.44 464 ASN A N 1
ATOM 3422 C CA . ASN A 1 464 ? 22.501 8.982 -32.370 1.00 88.44 464 ASN A CA 1
ATOM 3423 C C . ASN A 1 464 ? 21.050 8.574 -32.145 1.00 88.44 464 ASN A C 1
ATOM 3425 O O . ASN A 1 464 ? 20.556 8.711 -31.040 1.00 88.44 464 ASN A O 1
ATOM 3429 N N . GLY A 1 465 ? 20.370 7.997 -33.135 1.00 91.38 465 GLY A N 1
ATOM 3430 C CA . GLY A 1 465 ? 19.091 7.334 -32.843 1.00 91.38 465 GLY A CA 1
ATOM 3431 C C . GLY A 1 465 ? 19.290 6.210 -31.817 1.00 91.38 465 GLY A C 1
ATOM 3432 O O . GLY A 1 465 ? 18.635 6.189 -30.778 1.00 91.38 465 GLY A O 1
ATOM 3433 N N . VAL A 1 466 ? 20.279 5.351 -32.076 1.00 94.75 466 VAL A N 1
ATOM 3434 C CA . VAL A 1 466 ? 20.714 4.268 -31.181 1.00 94.75 466 VAL A CA 1
ATOM 3435 C C . VAL A 1 466 ? 22.226 4.363 -30.935 1.00 94.75 466 VAL A C 1
ATOM 3437 O O . VAL A 1 466 ? 22.996 4.446 -31.899 1.00 94.75 466 VAL A O 1
ATOM 3440 N N . ASP A 1 467 ? 22.662 4.332 -29.672 1.00 93.75 467 ASP A N 1
ATOM 3441 C CA . ASP A 1 467 ? 24.078 4.256 -29.269 1.00 93.75 467 ASP A CA 1
ATOM 3442 C C . ASP A 1 467 ? 24.336 3.009 -28.416 1.00 93.75 467 ASP A C 1
ATOM 3444 O O . ASP A 1 467 ? 23.831 2.884 -27.304 1.00 93.75 467 ASP A O 1
ATOM 3448 N N . ILE A 1 468 ? 25.155 2.094 -28.934 1.00 93.38 468 ILE A N 1
ATOM 3449 C CA . ILE A 1 468 ? 25.622 0.903 -28.220 1.00 93.38 468 ILE A CA 1
ATOM 3450 C C . ILE A 1 468 ? 27.111 1.098 -27.926 1.00 93.38 468 ILE A C 1
ATOM 3452 O O . ILE A 1 468 ? 27.927 1.155 -28.856 1.00 93.38 468 ILE A O 1
ATOM 3456 N N . SER A 1 469 ? 27.489 1.228 -26.651 1.00 91.94 469 SER A N 1
ATOM 3457 C CA . SER A 1 469 ? 28.881 1.499 -26.279 1.00 91.94 469 SER A CA 1
ATOM 3458 C C . SER A 1 469 ? 29.374 0.866 -24.975 1.00 91.94 469 SER A C 1
ATOM 3460 O O . SER A 1 469 ? 28.604 0.571 -24.071 1.00 91.94 469 SER A O 1
ATOM 3462 N N . GLY A 1 470 ? 30.693 0.673 -24.871 1.00 83.81 470 GLY A N 1
ATOM 3463 C CA . GLY A 1 470 ? 31.378 0.390 -23.606 1.00 83.81 470 GLY A CA 1
ATOM 3464 C C . GLY A 1 470 ? 31.039 -0.951 -22.952 1.00 83.81 470 GLY A C 1
ATOM 3465 O O . GLY A 1 470 ? 30.840 -0.972 -21.746 1.00 83.81 470 GLY A O 1
ATOM 3466 N N . SER A 1 471 ? 30.961 -2.057 -23.702 1.00 73.81 471 SER A N 1
ATOM 3467 C CA . SER A 1 471 ? 30.713 -3.385 -23.110 1.00 73.81 471 SER A CA 1
ATOM 3468 C C . SER A 1 471 ? 31.722 -3.693 -21.985 1.00 73.81 471 SER A C 1
ATOM 3470 O O . SER A 1 471 ? 32.928 -3.501 -22.165 1.00 73.81 471 SER A O 1
ATOM 3472 N N . GLN A 1 472 ? 31.227 -4.113 -20.811 1.00 67.00 472 GLN A N 1
ATOM 3473 C CA . GLN A 1 472 ? 31.980 -4.072 -19.546 1.00 67.00 472 GLN A CA 1
ATOM 3474 C C . GLN A 1 472 ? 33.177 -5.028 -19.465 1.00 67.00 472 GLN A C 1
ATOM 3476 O O . GLN A 1 472 ? 34.143 -4.733 -18.754 1.00 67.00 472 GLN A O 1
ATOM 3481 N N . THR A 1 473 ? 33.178 -6.121 -20.231 1.00 69.25 473 THR A N 1
ATOM 3482 C CA . THR A 1 473 ? 34.264 -7.108 -20.193 1.00 69.25 473 THR A CA 1
ATOM 3483 C C . THR A 1 473 ? 34.617 -7.603 -21.591 1.00 69.25 473 THR A C 1
ATOM 3485 O O . THR A 1 473 ? 33.751 -7.946 -22.394 1.00 69.25 473 THR A O 1
ATOM 3488 N N . ALA A 1 474 ? 35.915 -7.714 -21.891 1.00 65.12 474 ALA A N 1
ATOM 3489 C CA . ALA A 1 474 ? 36.381 -8.344 -23.124 1.00 65.12 474 ALA A CA 1
ATOM 3490 C C . ALA A 1 474 ? 35.869 -9.797 -23.210 1.00 65.12 474 ALA A C 1
ATOM 3492 O O . ALA A 1 474 ? 36.354 -10.670 -22.491 1.00 65.12 474 ALA A O 1
ATOM 3493 N N . GLY A 1 475 ? 34.905 -10.044 -24.102 1.00 69.94 475 GLY A N 1
ATOM 3494 C CA . GLY A 1 475 ? 34.271 -11.352 -24.302 1.00 69.94 475 GLY A CA 1
ATOM 3495 C C . GLY A 1 475 ? 32.788 -11.413 -23.928 1.00 69.94 475 GLY A C 1
ATOM 3496 O O . GLY A 1 475 ? 32.148 -12.413 -24.241 1.00 69.94 475 GLY A O 1
ATOM 3497 N N . GLU A 1 476 ? 32.234 -10.367 -23.317 1.00 79.12 476 GLU A N 1
ATOM 3498 C CA . GLU A 1 476 ? 30.787 -10.219 -23.168 1.00 79.12 476 GLU A CA 1
ATOM 3499 C C . GLU A 1 476 ? 30.166 -9.714 -24.481 1.00 79.12 476 GLU A C 1
ATOM 3501 O O . GLU A 1 476 ? 30.734 -8.867 -25.177 1.00 79.12 476 GLU A O 1
ATOM 3506 N N . ILE A 1 477 ? 29.026 -10.296 -24.858 1.00 82.25 477 ILE A N 1
ATOM 3507 C CA . ILE A 1 477 ? 28.302 -9.984 -26.095 1.00 82.25 477 ILE A CA 1
ATOM 3508 C C . ILE A 1 477 ? 27.031 -9.245 -25.697 1.00 82.25 477 ILE A C 1
ATOM 3510 O O . ILE A 1 477 ? 26.252 -9.757 -24.899 1.00 82.25 477 ILE A O 1
ATOM 3514 N N . VAL A 1 478 ? 26.825 -8.062 -26.270 1.00 89.62 478 VAL A N 1
ATOM 3515 C CA . VAL A 1 478 ? 25.530 -7.377 -26.222 1.00 89.62 478 VAL A CA 1
ATOM 3516 C C . VAL A 1 478 ? 24.709 -7.887 -27.397 1.00 89.62 478 VAL A C 1
ATOM 3518 O O . VAL A 1 478 ? 25.081 -7.646 -28.544 1.00 89.62 478 VAL A O 1
ATOM 3521 N N . ASP A 1 479 ? 23.614 -8.590 -27.119 1.00 92.94 479 ASP A N 1
ATOM 3522 C CA . ASP A 1 479 ? 22.687 -9.051 -28.155 1.00 92.94 479 ASP A CA 1
ATOM 3523 C C . ASP A 1 479 ? 21.551 -8.037 -28.283 1.00 92.94 479 ASP A C 1
ATOM 3525 O O . ASP A 1 479 ? 20.766 -7.867 -27.352 1.00 92.94 479 ASP A O 1
ATOM 3529 N N . VAL A 1 480 ? 21.487 -7.327 -29.411 1.00 95.75 480 VAL A N 1
ATOM 3530 C CA . VAL A 1 480 ? 20.430 -6.347 -29.684 1.00 95.75 480 VAL A CA 1
ATOM 3531 C C . VAL A 1 480 ? 19.700 -6.732 -30.959 1.00 95.75 480 VAL A C 1
ATOM 3533 O O . VAL A 1 480 ? 20.271 -6.713 -32.049 1.00 95.75 480 VAL A O 1
ATOM 3536 N N . THR A 1 481 ? 18.410 -7.019 -30.826 1.00 97.00 481 THR A N 1
ATOM 3537 C CA . THR A 1 481 ? 17.513 -7.352 -31.931 1.00 97.00 481 THR A CA 1
ATOM 3538 C C . THR A 1 481 ? 16.421 -6.294 -32.064 1.00 97.00 481 THR A C 1
ATOM 3540 O O . THR A 1 481 ? 15.730 -5.984 -31.095 1.00 97.00 481 THR A O 1
ATOM 3543 N N . PHE A 1 482 ? 16.240 -5.782 -33.281 1.00 96.69 482 PHE A N 1
ATOM 3544 C CA . PHE A 1 482 ? 15.094 -4.963 -33.681 1.00 96.69 482 PHE A CA 1
ATOM 3545 C C . PHE A 1 482 ? 14.306 -5.721 -34.756 1.00 96.69 482 PHE A C 1
ATOM 3547 O O . PHE A 1 482 ? 14.911 -6.133 -35.748 1.00 96.69 482 PHE A O 1
ATOM 3554 N N . GLU A 1 483 ? 12.992 -5.907 -34.594 1.00 97.00 483 GLU A N 1
ATOM 3555 C CA . GLU A 1 483 ? 12.160 -6.457 -35.678 1.00 97.00 483 GLU A CA 1
ATOM 3556 C C . GLU A 1 483 ? 11.937 -5.397 -36.764 1.00 97.00 483 GLU A C 1
ATOM 3558 O O . GLU A 1 483 ? 12.189 -5.657 -37.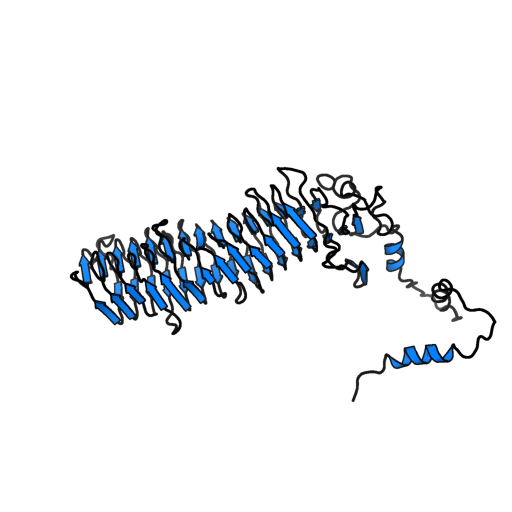941 1.00 97.00 483 GLU A O 1
ATOM 3563 N N . ASN A 1 484 ? 11.562 -4.180 -36.358 1.00 96.62 484 ASN A N 1
ATOM 3564 C CA . ASN A 1 484 ? 11.489 -2.993 -37.200 1.00 96.62 484 ASN A CA 1
ATOM 3565 C C . ASN A 1 484 ? 12.112 -1.790 -36.476 1.00 96.62 484 ASN A C 1
ATOM 3567 O O . ASN A 1 484 ? 11.828 -1.521 -35.309 1.00 96.62 484 ASN A O 1
ATOM 3571 N N . LEU A 1 485 ? 12.954 -1.043 -37.192 1.00 95.94 485 LEU A N 1
ATOM 3572 C CA . LEU A 1 485 ? 13.610 0.161 -36.689 1.00 95.94 485 LEU A CA 1
ATOM 3573 C C . LEU A 1 485 ? 13.516 1.269 -37.739 1.00 95.94 485 LEU A C 1
ATOM 3575 O O . LEU A 1 485 ? 14.099 1.150 -38.819 1.00 95.94 485 LEU A O 1
ATOM 3579 N N . ASP A 1 486 ? 12.807 2.341 -37.401 1.00 95.38 486 ASP A N 1
ATOM 3580 C CA . ASP A 1 486 ? 12.752 3.582 -38.170 1.00 95.38 486 ASP A CA 1
ATOM 3581 C C . ASP A 1 486 ? 13.440 4.708 -37.393 1.00 95.38 486 ASP A C 1
ATOM 3583 O O . ASP A 1 486 ? 13.214 4.892 -36.196 1.00 95.38 486 ASP A O 1
ATOM 3587 N N . ILE A 1 487 ? 14.321 5.448 -38.067 1.00 92.88 487 ILE A N 1
ATOM 3588 C CA . ILE A 1 487 ? 15.087 6.538 -37.461 1.00 92.88 487 ILE A CA 1
ATOM 3589 C C . ILE A 1 487 ? 15.089 7.739 -38.403 1.00 92.88 487 ILE A C 1
ATOM 3591 O O . ILE A 1 487 ? 15.772 7.740 -39.432 1.00 92.88 487 ILE A O 1
ATOM 3595 N N . ALA A 1 488 ? 14.424 8.815 -37.989 1.00 90.38 488 ALA A N 1
ATOM 3596 C CA . ALA A 1 488 ? 14.460 10.104 -38.663 1.00 90.38 488 ALA A CA 1
ATOM 3597 C C . ALA A 1 488 ? 15.346 11.093 -37.882 1.00 90.38 488 ALA A C 1
ATOM 3599 O O . ALA A 1 488 ? 14.905 11.751 -36.938 1.00 90.38 488 ALA A O 1
ATOM 3600 N N . THR A 1 489 ? 16.624 11.227 -38.266 1.00 77.19 489 THR A N 1
ATOM 3601 C CA . THR A 1 489 ? 17.558 12.154 -37.594 1.00 77.19 489 THR A CA 1
ATOM 3602 C C . THR A 1 489 ? 17.581 13.554 -38.216 1.00 77.19 489 THR A C 1
ATOM 3604 O O . THR A 1 489 ? 17.527 13.718 -39.435 1.00 77.19 489 THR A O 1
ATOM 3607 N N . GLN A 1 490 ? 17.767 14.591 -37.385 1.00 73.69 490 GLN A N 1
ATOM 3608 C CA . GLN A 1 490 ? 18.092 15.954 -37.841 1.00 73.69 490 GLN A CA 1
ATOM 3609 C C . GLN A 1 490 ? 19.611 16.202 -37.860 1.00 73.69 490 GLN A C 1
ATOM 3611 O O . GLN A 1 490 ? 20.109 17.172 -37.294 1.00 73.69 490 GLN A O 1
ATOM 3616 N N . GLY A 1 491 ? 20.371 15.317 -38.513 1.00 66.81 491 GLY A N 1
ATOM 3617 C CA . GLY A 1 491 ? 21.808 15.524 -38.760 1.00 66.81 491 GLY A CA 1
ATOM 3618 C C . GLY A 1 491 ? 22.782 14.743 -37.868 1.00 66.81 491 GLY A C 1
ATOM 3619 O O . GLY A 1 491 ? 23.991 14.889 -38.046 1.00 66.81 491 GLY A O 1
ATOM 3620 N N . GLY A 1 492 ? 22.290 13.894 -36.958 1.00 69.31 492 GLY A N 1
ATOM 3621 C CA . GLY A 1 492 ? 23.087 12.885 -36.243 1.00 69.31 492 GLY A CA 1
ATOM 3622 C C . GLY A 1 492 ? 23.234 11.566 -37.017 1.00 69.31 492 GLY A C 1
ATOM 3623 O O . GLY A 1 492 ? 22.521 11.318 -37.994 1.00 69.31 492 GLY A O 1
ATOM 3624 N N . THR A 1 493 ? 24.147 10.693 -36.578 1.00 74.94 493 THR A N 1
ATOM 3625 C CA . THR A 1 493 ? 24.251 9.312 -37.081 1.00 74.94 493 THR A CA 1
ATOM 3626 C C . THR A 1 493 ? 23.072 8.488 -36.574 1.00 74.94 493 THR A C 1
ATOM 3628 O O . THR A 1 493 ? 22.845 8.430 -35.377 1.00 74.94 493 THR A O 1
ATOM 3631 N N . GLY A 1 494 ? 22.307 7.839 -37.458 1.00 83.75 494 GLY A N 1
ATOM 3632 C CA . GLY A 1 494 ? 21.145 7.046 -37.029 1.00 83.75 494 GLY A CA 1
ATOM 3633 C C . GLY A 1 494 ? 21.513 5.931 -36.044 1.00 83.75 494 GLY A C 1
ATOM 3634 O O . GLY A 1 494 ? 20.859 5.772 -35.022 1.00 83.75 494 GLY A O 1
ATOM 3635 N N . PHE A 1 495 ? 22.616 5.228 -36.300 1.00 90.94 495 PHE A N 1
ATOM 3636 C CA . PHE A 1 495 ? 23.053 4.073 -35.519 1.00 90.94 495 PHE A CA 1
ATOM 3637 C C . PHE A 1 495 ? 24.554 4.156 -35.226 1.00 90.94 495 PHE A C 1
ATOM 3639 O O . PHE A 1 495 ? 25.349 4.434 -36.131 1.00 90.94 495 PHE A O 1
ATOM 3646 N N . ARG A 1 496 ? 24.957 3.903 -33.977 1.00 86.38 496 ARG A N 1
ATOM 3647 C CA . ARG A 1 496 ? 26.359 3.884 -33.549 1.00 86.38 496 ARG A CA 1
ATOM 3648 C C . ARG A 1 496 ? 26.644 2.666 -32.677 1.00 86.38 496 ARG A C 1
ATOM 3650 O O . ARG A 1 496 ? 25.939 2.409 -31.713 1.00 86.38 496 ARG A O 1
ATOM 3657 N N . VAL A 1 497 ? 27.750 1.985 -32.985 1.00 86.19 497 VAL A N 1
ATOM 3658 C CA . VAL A 1 497 ? 28.312 0.902 -32.168 1.00 86.19 497 VAL A CA 1
ATOM 3659 C C . VAL A 1 497 ? 29.785 1.190 -31.913 1.00 86.19 497 VAL A C 1
ATOM 3661 O O . VAL A 1 497 ? 30.542 1.439 -32.856 1.00 86.19 497 VAL A O 1
ATOM 3664 N N . ARG A 1 498 ? 30.211 1.182 -30.648 1.00 82.06 498 ARG A N 1
ATOM 3665 C CA . ARG A 1 498 ? 31.624 1.291 -30.249 1.00 82.06 498 ARG A CA 1
ATOM 3666 C C . ARG A 1 498 ? 31.927 0.283 -29.159 1.00 82.06 498 ARG A C 1
ATOM 3668 O O . ARG A 1 498 ? 31.184 0.209 -28.199 1.00 82.06 498 ARG A O 1
ATOM 3675 N N . GLU A 1 499 ? 33.038 -0.439 -29.268 1.00 72.44 499 GLU A N 1
ATOM 3676 C CA . GLU A 1 499 ? 33.498 -1.317 -28.175 1.00 72.44 499 GLU A CA 1
ATOM 3677 C C . GLU A 1 499 ? 32.459 -2.374 -27.746 1.00 72.44 499 GLU A C 1
ATOM 3679 O O . GLU A 1 499 ? 32.505 -2.879 -26.629 1.00 72.44 499 GLU A O 1
ATOM 3684 N N . ALA A 1 500 ? 31.526 -2.731 -28.634 1.00 59.72 500 ALA A N 1
ATOM 3685 C CA . ALA A 1 500 ? 30.761 -3.958 -28.485 1.00 59.72 500 ALA A CA 1
ATOM 3686 C C . ALA A 1 500 ? 31.719 -5.125 -28.767 1.00 59.72 500 ALA A C 1
ATOM 3688 O O . ALA A 1 500 ? 32.479 -5.074 -29.744 1.00 59.72 500 ALA A O 1
ATOM 3689 N N . GLY A 1 501 ? 31.717 -6.165 -27.927 1.00 58.53 501 GLY A N 1
ATOM 3690 C CA . GLY A 1 501 ? 32.286 -7.461 -28.309 1.00 58.53 501 GLY A CA 1
ATOM 3691 C C . GLY A 1 501 ? 31.726 -7.911 -29.668 1.00 58.53 501 GLY A C 1
ATOM 3692 O O . GLY A 1 501 ? 30.737 -7.350 -30.129 1.00 58.53 501 GLY A O 1
ATOM 3693 N N . PHE A 1 502 ? 32.385 -8.854 -30.352 1.00 50.00 502 PHE A N 1
ATOM 3694 C CA . PHE A 1 502 ? 31.992 -9.315 -31.698 1.00 50.00 502 PHE A CA 1
ATOM 3695 C C . PHE A 1 502 ? 30.457 -9.384 -31.876 1.00 50.00 502 PHE A C 1
ATOM 3697 O O . PHE A 1 502 ? 29.816 -10.159 -31.170 1.00 50.00 502 PHE A O 1
ATOM 3704 N N . LEU A 1 503 ? 29.917 -8.552 -32.784 1.00 47.00 503 LEU A N 1
ATOM 3705 C CA . LEU A 1 503 ? 28.509 -8.554 -33.214 1.00 47.00 503 LEU A CA 1
ATOM 3706 C C . LEU A 1 503 ? 28.164 -9.822 -33.998 1.00 47.00 503 LEU A C 1
ATOM 3708 O O . LEU A 1 503 ? 29.013 -10.238 -34.830 1.00 47.00 503 LEU A O 1
#

pLDDT: mean 85.79, std 18.85, range [36.09, 98.69]

Foldseek 3Di:
DDDDDPPVVVVVVVVVVVPPDDDPDDDDPVVVVVVVPPPPDDDDDDDPDPPDPPVPPPVCLQPVPDPDDQEAEFEEELQDPDAFPRHPVGHGNACVQPADVVRPRHDDDALYEYEYWQYPDAHAAAHEHDHNYEYEYLQQFDADPNDGPHHRHVVTAHEHEYPDEDGENYEDAEAYEYARHEYEYDYEEPYEYEQYEEYEYEHYEYEYDDDAYEPYYYDDAHEHEYEAYQYEADDEHEHYEAEQYAYEYEHENYEQEAYNDANEEYYAHAYEYEYDYQYEFEYQDANYEYANYAHEYEHDANYEYEYAAHYAAVNAHEYYANYEYEYDHAHQHYEAYNQHQYEHEYAHYEYPEHPDPPDQAANHEHAHHAYEYEYAAYHAEYEYQHENAHYEHQHAHEYEYHADPRHEAYYQHHAAHYAANNAYYYYAQYEHYYHEHQENEEHHCYQYEAEHEHYAYYEHPRAEPYEHYHPNDAPRAYHHYYNYYHYHYPPHHHDYYDPGHDD